Protein AF-A0A349TYV4-F1 (afdb_monomer_lite)

Secondary structure (DSSP, 8-state):
----------B-HHHHHHHHHTT-HHHHHHHHHHS-GGGB-HHHHHHHHHHHTTS--TTHHHHHHHHHHHT--HHHHHHHHHHTT-HHHHHHHHHHHHHTT-S-HHHHHHHHHT---SSPPTTHHHHHHHHHHTT--GGG-SS----TTTS--PPPPSS--GGGTTTT------SSPPPP-PPP---PPPHHHHHHHHHHHHHHHTHHHHHHHHHHHHHHHHHHHHHHHHHHHHHHHHHH-TT-HHHHHHHHHHHHHHHHHTTT-PPPHHHHHHHHT--HHHHHHHHHT-SSHHHHHHHHHHHHHHHHHHHHHHHHHHHHHHHHHHHHHHHHHHHHHHHHHHHHHHHHHHHHSTTEEE-HHHHHHHHHHHHHH-HHHHHHHHHH-GGGS-EEE-EEEEETTEEEEE---STTTTT--GGGG-SSHHHHHHHHHHHHHH-TTTHHHHHHHHHHHHHHHHHHHHHHHHHHHHHHHHHHHHHHHHHHHHHHHHHHHHHHHHHHHHHHTTS-----------------------

Radius of gyration: 38.4 Å; chains: 1; bounding box: 86×69×114 Å

Sequence (530 aa):
MRRESAHMSKIDADIAQDCFARNDLLELKVLIEMAAPQDIDHNAILSIMENHVGEISTWTPDILRLLTVQGADMERTLKLALKHDMVKDILSAIDWRLNKKTENPDRLLETLDQYKGWWYPKGTKELAGLLAEHGADFSGCKHIRAPKDSIAQGQGSPGFNPLACIQRGIYVFSSKRPEVAIPALALPAPAMEDSWQSGMRRARESKTDLKSAVTKGGLRAFAAIMAANTAKLEQMVRERQPEQTISLKELQNNAQFYRSEAASLPLDAATEQAAGFADPALLHEVMLALPTPEMRQTATRVLIKHTSLVESILAQEASAQTCQAENTKIKAAMKRLDCKVSINSLKRRLKDTPGTIIGEESLKTLETIAERAGAAAAIDTLNAQPQSFDVHFIKTVKIGERSLSFRPWNWLRGKFHADAWYPRLADYRKDLANWQEKDPEKSFALLKRLLSKSEELGKTLLPLEQKAKQAGEIAAFFTEAVAQTRKTQIKLHGILMHASVQRVGTGNGHTTGRCPASPHAPLSQGRLNP

Structure (mmCIF, N/CA/C/O backbone):
data_AF-A0A349TYV4-F1
#
_entry.id   AF-A0A349TYV4-F1
#
loop_
_atom_site.group_PDB
_atom_site.id
_atom_site.type_symbol
_atom_site.label_atom_id
_atom_site.label_alt_id
_atom_site.label_comp_id
_atom_site.label_asym_id
_atom_site.label_entity_id
_atom_site.label_seq_id
_atom_site.pdbx_PDB_ins_code
_atom_site.Cartn_x
_atom_site.Cartn_y
_atom_site.Cartn_z
_atom_site.occupancy
_atom_site.B_iso_or_equiv
_atom_site.auth_seq_id
_atom_site.auth_comp_id
_atom_site.auth_asym_id
_atom_site.auth_atom_id
_atom_site.pdbx_PDB_model_num
ATOM 1 N N . MET A 1 1 ? -40.919 30.385 -12.809 1.00 31.81 1 MET A N 1
ATOM 2 C CA . MET A 1 1 ? -41.720 29.147 -12.905 1.00 31.81 1 MET A CA 1
ATOM 3 C C . MET A 1 1 ? -40.839 28.061 -13.498 1.00 31.81 1 MET A C 1
ATOM 5 O O . MET A 1 1 ? -40.178 28.337 -14.480 1.00 31.81 1 MET A O 1
ATOM 9 N N . ARG A 1 2 ? -40.818 26.906 -12.821 1.00 27.61 2 ARG A N 1
ATOM 10 C CA . ARG A 1 2 ? -40.507 25.533 -13.267 1.00 27.61 2 ARG A CA 1
ATOM 11 C C . ARG A 1 2 ? -39.320 25.286 -14.213 1.00 27.61 2 ARG A C 1
ATOM 13 O O . ARG A 1 2 ? -39.361 25.586 -15.394 1.00 27.61 2 ARG A O 1
ATOM 20 N N . ARG A 1 3 ? -38.331 24.582 -13.642 1.00 39.97 3 ARG A N 1
ATOM 21 C CA . ARG A 1 3 ? -37.492 23.584 -14.315 1.00 39.97 3 ARG A CA 1
ATOM 22 C C . ARG A 1 3 ? -38.365 22.707 -15.215 1.00 39.97 3 ARG A C 1
ATOM 24 O O . ARG A 1 3 ? -39.227 22.004 -14.692 1.00 39.97 3 ARG A O 1
ATOM 31 N N . GLU A 1 4 ? -38.078 22.689 -16.505 1.00 29.50 4 GLU A N 1
ATOM 32 C CA . GLU A 1 4 ? -38.336 21.519 -17.333 1.00 29.50 4 GLU A CA 1
ATOM 33 C C . GLU A 1 4 ? -36.980 20.914 -17.669 1.00 29.50 4 GLU A C 1
ATOM 35 O O . GLU A 1 4 ? -36.212 21.426 -18.478 1.00 29.50 4 GLU A O 1
ATOM 40 N N . SER A 1 5 ? -36.664 19.839 -16.949 1.00 35.12 5 SER A N 1
ATOM 41 C CA . SER A 1 5 ? -35.693 18.849 -17.376 1.00 35.12 5 SER A CA 1
ATOM 42 C C . SER A 1 5 ? -36.259 18.170 -18.622 1.00 35.12 5 SER A C 1
ATOM 44 O O . SER A 1 5 ? -36.868 17.102 -18.541 1.00 35.12 5 SER A O 1
ATOM 46 N N . ALA A 1 6 ? -36.100 18.808 -19.776 1.00 35.97 6 ALA A N 1
ATOM 47 C CA . ALA A 1 6 ? -36.022 18.045 -21.002 1.00 35.97 6 ALA A CA 1
ATOM 48 C C . ALA A 1 6 ? -34.773 17.172 -20.855 1.00 35.97 6 ALA A C 1
ATOM 50 O O . ALA A 1 6 ? -33.680 17.686 -20.611 1.00 35.97 6 ALA A O 1
ATOM 51 N N . HIS A 1 7 ? -34.938 15.853 -20.932 1.00 41.91 7 HIS A N 1
ATOM 52 C CA . HIS A 1 7 ? -33.856 14.994 -21.390 1.00 41.91 7 HIS A CA 1
ATOM 53 C C . HIS A 1 7 ? -33.297 15.668 -22.644 1.00 41.91 7 HIS A C 1
ATOM 55 O O . HIS A 1 7 ? -33.986 15.684 -23.663 1.00 41.91 7 HIS A O 1
ATOM 61 N N . MET A 1 8 ? -32.123 16.302 -22.557 1.00 45.97 8 MET A N 1
ATOM 62 C CA . MET A 1 8 ? -31.448 16.750 -23.764 1.00 45.97 8 MET A CA 1
ATOM 63 C C . MET A 1 8 ? -31.202 15.486 -24.574 1.00 45.97 8 MET A C 1
ATOM 65 O O . MET A 1 8 ? -30.501 14.575 -24.131 1.00 45.97 8 MET A O 1
ATOM 69 N N . SER A 1 9 ? -31.902 15.398 -25.701 1.00 56.81 9 SER A N 1
ATOM 70 C CA . SER A 1 9 ? -31.665 14.399 -26.724 1.00 56.81 9 SER A CA 1
ATOM 71 C C . SER A 1 9 ? -30.175 14.400 -27.032 1.00 56.81 9 SER A C 1
ATOM 73 O O . SER A 1 9 ? -29.567 15.466 -27.138 1.00 56.81 9 SER A O 1
ATOM 75 N N . LYS A 1 10 ? -29.609 13.197 -27.118 1.00 72.12 10 LYS A N 1
ATOM 76 C CA . LYS A 1 10 ? -28.237 12.933 -27.545 1.00 72.12 10 LYS A CA 1
ATOM 77 C C . LYS A 1 10 ? -27.824 13.933 -28.635 1.00 72.12 10 LYS A C 1
ATOM 79 O O . LYS A 1 10 ? -28.557 14.081 -29.609 1.00 72.12 10 LYS A O 1
ATOM 84 N N . ILE A 1 11 ? -26.698 14.625 -28.462 1.00 78.25 11 ILE A N 1
ATOM 85 C CA . ILE A 1 11 ? -26.158 15.500 -29.508 1.00 78.25 11 ILE A CA 1
ATOM 86 C C . ILE A 1 11 ? -25.641 14.577 -30.608 1.00 78.25 11 ILE A C 1
ATOM 88 O O . ILE A 1 11 ? -24.580 13.962 -30.472 1.00 78.25 11 ILE A O 1
ATOM 92 N N . ASP A 1 12 ? -26.444 14.427 -31.653 1.00 77.25 12 ASP A N 1
ATOM 93 C CA . ASP A 1 12 ? -26.210 13.526 -32.770 1.00 77.25 12 ASP A CA 1
ATOM 94 C C . ASP A 1 12 ? -25.832 14.290 -34.048 1.00 77.25 12 ASP A C 1
ATOM 96 O O . ASP A 1 12 ? -25.612 15.507 -34.051 1.00 77.25 12 ASP A O 1
ATOM 100 N N . ALA A 1 13 ? -25.683 13.540 -35.141 1.00 77.06 13 ALA A N 1
ATOM 101 C CA . ALA A 1 13 ? -25.284 14.078 -36.432 1.00 77.06 13 ALA A CA 1
ATOM 102 C C . ALA A 1 13 ? -26.246 15.161 -36.943 1.00 77.06 13 ALA A C 1
ATOM 104 O O . ALA A 1 13 ? -25.785 16.113 -37.565 1.00 77.06 13 ALA A O 1
ATOM 105 N N . ASP A 1 14 ? -27.547 15.046 -36.666 1.00 80.38 14 ASP A N 1
ATOM 106 C CA . ASP A 1 14 ? -28.569 15.926 -37.236 1.00 80.38 14 ASP A CA 1
ATOM 107 C C . ASP A 1 14 ? -28.522 17.314 -36.588 1.00 80.38 14 ASP A C 1
ATOM 109 O O . ASP A 1 14 ? -28.530 18.326 -37.291 1.00 80.38 14 ASP A O 1
ATOM 113 N N . ILE A 1 15 ? -28.373 17.370 -35.258 1.00 81.31 15 ILE A N 1
ATOM 114 C CA . ILE A 1 15 ? -28.202 18.628 -34.510 1.00 81.31 15 ILE A CA 1
ATOM 115 C C . ILE A 1 15 ? -26.911 19.331 -34.937 1.00 81.31 15 ILE A C 1
ATOM 117 O O . ILE A 1 15 ? -26.907 20.528 -35.225 1.00 81.31 15 ILE A O 1
ATOM 121 N N . ALA A 1 16 ? -25.807 18.585 -35.018 1.00 79.06 16 ALA A N 1
ATOM 122 C CA . ALA A 1 16 ? -24.534 19.147 -35.442 1.00 79.06 16 ALA A CA 1
ATOM 123 C C . ALA A 1 16 ? -24.602 19.658 -36.890 1.00 79.06 16 ALA A C 1
ATOM 125 O O . ALA A 1 16 ? -24.159 20.772 -37.166 1.00 79.06 16 ALA A O 1
ATOM 126 N N . GLN A 1 17 ? -25.197 18.888 -37.803 1.00 81.50 17 GLN A N 1
ATOM 127 C CA . GLN A 1 17 ? -25.334 19.253 -39.211 1.00 81.50 17 GLN A CA 1
ATOM 128 C C . GLN A 1 17 ? -26.196 20.509 -39.392 1.00 81.50 17 GLN A C 1
ATOM 130 O O . GLN A 1 17 ? -25.856 21.350 -40.222 1.00 81.50 17 GLN A O 1
ATOM 135 N N . ASP A 1 18 ? -27.261 20.673 -38.605 1.00 82.56 18 ASP A N 1
ATOM 136 C CA . ASP A 1 18 ? -28.104 21.873 -38.612 1.00 82.56 18 ASP A CA 1
ATOM 137 C C . ASP A 1 18 ? -27.335 23.114 -38.121 1.00 82.56 18 ASP A C 1
ATOM 139 O O . ASP A 1 18 ? -27.353 24.150 -38.789 1.00 82.56 18 ASP A O 1
ATOM 143 N N . CYS A 1 19 ? -26.559 23.004 -37.035 1.00 81.44 19 CYS A N 1
ATOM 144 C CA . CYS A 1 19 ? -25.700 24.100 -36.567 1.00 81.44 19 CYS A CA 1
ATOM 145 C C . CYS A 1 19 ? -24.622 24.484 -37.598 1.00 81.44 19 CYS A C 1
ATOM 147 O O . CYS A 1 19 ? -24.389 25.672 -37.833 1.00 81.44 19 CYS A O 1
ATOM 149 N N . PHE A 1 20 ? -23.985 23.500 -38.249 1.00 78.12 20 PHE A N 1
ATOM 150 C CA . PHE A 1 20 ? -23.016 23.752 -39.324 1.00 78.12 20 PHE A CA 1
ATOM 151 C C . PHE A 1 20 ? -23.680 24.382 -40.558 1.00 78.12 20 PHE A C 1
ATOM 153 O O . PHE A 1 20 ? -23.127 25.323 -41.122 1.00 78.12 20 PHE A O 1
ATOM 160 N N . ALA A 1 21 ? -24.879 23.935 -40.945 1.00 79.62 21 ALA A N 1
ATOM 161 C CA . ALA A 1 21 ? -25.624 24.486 -42.079 1.00 79.62 21 ALA A CA 1
ATOM 162 C C . ALA A 1 21 ? -26.097 25.932 -41.845 1.00 79.62 21 ALA A C 1
ATOM 164 O O . ALA A 1 21 ? -26.175 26.717 -42.789 1.00 79.62 21 ALA A O 1
ATOM 165 N N . ARG A 1 22 ? -26.392 26.298 -40.590 1.00 79.50 22 ARG A N 1
ATOM 166 C CA . ARG A 1 22 ? -26.774 27.662 -40.182 1.00 79.50 22 ARG A CA 1
ATOM 167 C C . ARG A 1 22 ? -25.582 28.570 -39.871 1.00 79.50 22 ARG A C 1
ATOM 169 O O . ARG A 1 22 ? -25.784 29.757 -39.631 1.00 79.50 22 ARG A O 1
ATOM 176 N N . ASN A 1 23 ? -24.363 28.024 -39.867 1.00 73.56 23 ASN A N 1
ATOM 177 C CA . ASN A 1 23 ? -23.146 28.682 -39.382 1.00 73.56 23 ASN A CA 1
ATOM 178 C C . ASN A 1 23 ? -23.266 29.204 -37.929 1.00 73.56 23 ASN A C 1
ATOM 180 O O . ASN A 1 23 ? -22.590 30.158 -37.541 1.00 73.56 23 ASN A O 1
ATOM 184 N N . ASP A 1 24 ? -24.114 28.573 -37.107 1.00 81.06 24 ASP A N 1
ATOM 185 C CA . ASP A 1 24 ? -24.283 28.903 -35.686 1.00 81.06 24 ASP A CA 1
ATOM 186 C C . ASP A 1 24 ? -23.442 27.964 -34.813 1.00 81.06 24 ASP A C 1
ATOM 188 O O . ASP A 1 24 ? -23.913 27.077 -34.099 1.00 81.06 24 ASP A O 1
ATOM 192 N N . LEU A 1 25 ? -22.126 28.136 -34.913 1.00 81.50 25 LEU A N 1
ATOM 193 C CA . LEU A 1 25 ? -21.167 27.315 -34.172 1.00 81.50 25 LEU A CA 1
ATOM 194 C C . LEU A 1 25 ? -21.029 27.738 -32.702 1.00 81.50 25 LEU A C 1
ATOM 196 O O . LEU A 1 25 ? -20.433 27.011 -31.907 1.00 81.50 25 LEU A O 1
ATOM 200 N N . LEU A 1 26 ? -21.610 28.878 -32.316 1.00 82.62 26 LEU A N 1
ATOM 201 C CA . LEU A 1 26 ? -21.731 29.253 -30.910 1.00 82.62 26 LEU A CA 1
ATOM 202 C C . LEU A 1 26 ? -22.785 28.385 -30.214 1.00 82.62 26 LEU A C 1
ATOM 204 O O . LEU A 1 26 ? -22.520 27.891 -29.118 1.00 82.62 26 LEU A O 1
ATOM 208 N N . GLU A 1 27 ? -23.929 28.151 -30.862 1.00 84.00 27 GLU A N 1
ATOM 209 C CA . GLU A 1 27 ? -24.959 27.237 -30.361 1.00 84.00 27 GLU A CA 1
ATOM 210 C C . GLU A 1 27 ? -24.392 25.823 -30.162 1.00 84.00 27 GLU A C 1
ATOM 212 O O . GLU A 1 27 ? -24.485 25.270 -29.064 1.00 84.00 27 GLU A O 1
ATOM 217 N N . LEU A 1 28 ? -23.690 25.281 -31.165 1.00 82.69 28 LEU A N 1
ATOM 218 C CA . LEU A 1 28 ? -23.078 23.951 -31.066 1.00 82.69 28 LEU A CA 1
ATOM 219 C C . LEU A 1 28 ? -22.069 23.849 -29.911 1.00 82.69 28 LEU A C 1
ATOM 221 O O . LEU A 1 28 ? -22.055 22.855 -29.183 1.00 82.69 28 LEU A O 1
ATOM 225 N N . LYS A 1 29 ? -21.243 24.882 -29.706 1.00 85.19 29 LYS A N 1
ATOM 226 C CA . LYS A 1 29 ? -20.301 24.934 -28.581 1.00 85.19 29 LYS A CA 1
ATOM 227 C C . LYS A 1 29 ? -21.027 24.862 -27.235 1.00 85.19 29 LYS A C 1
ATOM 229 O O . LYS A 1 29 ? -20.642 24.058 -26.390 1.00 85.19 29 LYS A O 1
ATOM 234 N N . VAL A 1 30 ? -22.060 25.683 -27.035 1.00 84.31 30 VAL A N 1
ATOM 235 C CA . VAL A 1 30 ? -22.816 25.726 -25.771 1.00 84.31 30 VAL A CA 1
ATOM 236 C C . VAL A 1 30 ? -23.488 24.381 -25.495 1.00 84.31 30 VAL A C 1
ATOM 238 O O . VAL A 1 30 ? -23.447 23.895 -24.366 1.00 84.31 30 VAL A O 1
ATOM 241 N N . LEU A 1 31 ? -24.042 23.736 -26.525 1.00 84.12 31 LEU A N 1
ATOM 242 C CA . LEU A 1 31 ? -24.639 22.407 -26.395 1.00 84.12 31 LEU A CA 1
ATOM 243 C C . LEU A 1 31 ? -23.603 21.360 -25.946 1.00 84.12 31 LEU A C 1
ATOM 245 O O . LEU A 1 31 ? -23.866 20.606 -25.009 1.00 84.12 31 LEU A O 1
ATOM 249 N N . ILE A 1 32 ? -22.406 21.356 -26.543 1.00 84.44 32 ILE A N 1
ATOM 250 C CA . ILE A 1 32 ? -21.302 20.448 -26.174 1.00 84.44 32 ILE A CA 1
ATOM 251 C C . ILE A 1 32 ? -20.798 20.704 -24.742 1.00 84.44 32 ILE A C 1
ATOM 253 O O . ILE A 1 32 ? -20.434 19.759 -24.042 1.00 84.44 32 ILE A O 1
ATOM 257 N N . GLU A 1 33 ? -20.774 21.960 -24.285 1.00 84.25 33 GLU A N 1
ATOM 258 C CA . GLU A 1 33 ? -20.373 22.317 -22.914 1.00 84.25 33 GLU A CA 1
ATOM 259 C C . GLU A 1 33 ? -21.393 21.862 -21.859 1.00 84.25 33 GLU A C 1
ATOM 261 O O . GLU A 1 33 ? -21.015 21.543 -20.729 1.00 84.25 33 GLU A O 1
ATOM 266 N N . MET A 1 34 ? -22.680 21.833 -22.212 1.00 81.31 34 MET A N 1
ATOM 267 C CA . MET A 1 34 ? -23.769 21.474 -21.299 1.00 81.31 34 MET A CA 1
ATOM 268 C C . MET A 1 34 ? -24.077 19.972 -21.262 1.00 81.31 34 MET A C 1
ATOM 270 O O . MET A 1 34 ? -24.659 19.497 -20.283 1.00 81.31 34 MET A O 1
ATOM 274 N N . ALA A 1 35 ? -23.710 19.226 -22.305 1.00 81.44 35 ALA A N 1
ATOM 275 C CA . ALA A 1 35 ? -23.968 17.796 -22.400 1.00 81.44 35 ALA A CA 1
ATOM 276 C C . ALA A 1 35 ? -22.939 16.957 -21.627 1.00 81.44 35 ALA A C 1
ATOM 278 O O . ALA A 1 35 ? -21.755 17.290 -21.530 1.00 81.44 35 ALA A O 1
ATOM 279 N N . ALA A 1 36 ? -23.387 15.822 -21.083 1.00 77.94 36 ALA A N 1
ATOM 280 C CA . ALA A 1 36 ? -22.464 14.839 -20.537 1.00 77.94 36 ALA A CA 1
ATOM 281 C C . ALA A 1 36 ? -21.742 14.107 -21.689 1.00 77.94 36 ALA A C 1
ATOM 283 O O . ALA A 1 36 ? -22.368 13.852 -22.717 1.00 77.94 36 ALA A O 1
ATOM 284 N N . PRO A 1 37 ? -20.462 13.710 -21.541 1.00 78.69 37 PRO A N 1
ATOM 285 C CA . PRO A 1 37 ? -19.683 13.138 -22.645 1.00 78.69 37 PRO A CA 1
ATOM 286 C C . PRO A 1 37 ? -20.335 11.917 -23.315 1.00 78.69 37 PRO A C 1
ATOM 288 O O . PRO A 1 37 ? -20.255 11.753 -24.527 1.00 78.69 37 PRO A O 1
ATOM 291 N N . GLN A 1 38 ? -21.025 11.064 -22.553 1.00 78.88 38 GLN A N 1
ATOM 292 C CA . GLN A 1 38 ? -21.716 9.885 -23.093 1.00 78.88 38 GLN A CA 1
ATOM 293 C C . GLN A 1 38 ? -22.917 10.212 -23.999 1.00 78.88 38 GLN A C 1
ATOM 295 O O . GLN A 1 38 ? -23.356 9.350 -24.762 1.00 78.88 38 GLN A O 1
ATOM 300 N N . ASP A 1 39 ? -23.426 11.443 -23.934 1.00 81.69 39 ASP A N 1
ATOM 301 C CA . ASP A 1 39 ? -24.593 11.905 -24.684 1.00 81.69 39 ASP A CA 1
ATOM 302 C C . ASP A 1 39 ? -24.195 12.648 -25.975 1.00 81.69 39 ASP A C 1
ATOM 304 O O . ASP A 1 39 ? -25.056 13.201 -26.655 1.00 81.69 39 ASP A O 1
ATOM 308 N N . ILE A 1 40 ? -22.903 12.645 -26.336 1.00 82.25 40 ILE A N 1
ATOM 309 C CA . ILE A 1 40 ? -22.348 13.335 -27.508 1.00 82.25 40 ILE A CA 1
ATOM 310 C C . ILE A 1 40 ? -21.788 12.312 -28.501 1.00 82.25 40 ILE A C 1
ATOM 312 O O . ILE A 1 40 ? -20.890 11.526 -28.178 1.00 82.25 40 ILE A O 1
ATOM 316 N N . ASP A 1 41 ? -22.264 12.344 -29.747 1.00 84.88 41 ASP A N 1
ATOM 317 C CA . ASP A 1 41 ? -21.664 11.573 -30.837 1.00 84.88 41 ASP A CA 1
ATOM 318 C C . ASP A 1 41 ? -20.440 12.298 -31.423 1.00 84.88 41 ASP A C 1
ATOM 320 O O . ASP A 1 41 ? -20.474 12.931 -32.480 1.00 84.88 41 ASP A O 1
ATOM 324 N N . HIS A 1 42 ? -19.323 12.198 -30.703 1.00 83.88 42 HIS A N 1
ATOM 325 C CA . HIS A 1 42 ? -18.052 12.836 -31.052 1.00 83.88 42 HIS A CA 1
ATOM 326 C C . HIS A 1 42 ? -17.588 12.528 -32.486 1.00 83.88 42 HIS A C 1
ATOM 328 O O . HIS A 1 42 ? -17.020 13.389 -33.157 1.00 83.88 42 HIS A O 1
ATOM 334 N N . ASN A 1 43 ? -17.827 11.306 -32.974 1.00 80.50 43 ASN A N 1
ATOM 335 C CA . ASN A 1 43 ? -17.385 10.876 -34.300 1.00 80.50 43 ASN A CA 1
ATOM 336 C C . ASN A 1 43 ? -18.266 11.439 -35.415 1.00 80.50 43 ASN A C 1
ATOM 338 O O . ASN A 1 43 ? -17.743 11.756 -36.488 1.00 80.50 43 ASN A O 1
ATOM 342 N N . ALA A 1 44 ? -19.572 11.578 -35.176 1.00 82.25 44 ALA A N 1
ATOM 343 C CA . ALA A 1 44 ? -20.469 12.258 -36.101 1.00 82.25 44 ALA A CA 1
ATOM 344 C C . ALA A 1 44 ? -20.072 13.732 -36.258 1.00 82.25 44 ALA A C 1
ATOM 346 O O . ALA A 1 44 ? -19.870 14.193 -37.381 1.00 82.25 44 ALA A O 1
ATOM 347 N N . ILE A 1 45 ? -19.843 14.434 -35.142 1.00 84.12 45 ILE A N 1
ATOM 348 C CA . ILE A 1 45 ? -19.453 15.852 -35.148 1.00 84.12 45 ILE A CA 1
ATOM 349 C C . ILE A 1 45 ? -18.110 16.051 -35.866 1.00 84.12 45 ILE A C 1
ATOM 351 O O . ILE A 1 45 ? -18.011 16.912 -36.738 1.00 84.12 45 ILE A O 1
ATOM 355 N N . LEU A 1 46 ? -17.098 15.216 -35.587 1.00 84.81 46 LEU A N 1
ATOM 356 C CA . LEU A 1 46 ? -15.815 15.260 -36.306 1.00 84.81 46 LEU A CA 1
ATOM 357 C C . LEU A 1 46 ? -15.978 15.041 -37.820 1.00 84.81 46 LEU A C 1
ATOM 359 O O . LEU A 1 46 ? -15.331 15.726 -38.606 1.00 84.81 46 LEU A O 1
ATOM 363 N N . SER A 1 47 ? -16.856 14.122 -38.237 1.00 83.94 47 SER A N 1
ATOM 364 C CA . SER A 1 47 ? -17.111 13.848 -39.663 1.00 83.94 47 SER A CA 1
ATOM 365 C C . SER A 1 47 ? -17.787 15.030 -40.362 1.00 83.94 47 SER A C 1
ATOM 367 O O . SER A 1 47 ? -17.492 15.331 -41.517 1.00 83.94 47 SER A O 1
ATOM 369 N N . ILE A 1 48 ? -18.687 15.725 -39.665 1.00 82.88 48 ILE A N 1
ATOM 370 C CA . ILE A 1 48 ? -19.341 16.932 -40.180 1.00 82.88 48 ILE A CA 1
ATOM 371 C C . ILE A 1 48 ? -18.323 18.066 -40.294 1.00 82.88 48 ILE A C 1
ATOM 373 O O . ILE A 1 48 ? -18.251 18.710 -41.343 1.00 82.88 48 ILE A O 1
ATOM 377 N N . MET A 1 49 ? -17.487 18.248 -39.265 1.00 80.50 49 MET A N 1
ATOM 378 C CA . MET A 1 49 ? -16.383 19.205 -39.285 1.00 80.50 49 MET A CA 1
ATOM 379 C C . MET A 1 49 ? -15.484 18.962 -40.497 1.00 80.50 49 MET A C 1
ATOM 381 O O . MET A 1 49 ? -15.331 19.871 -41.302 1.00 80.50 49 MET A O 1
ATOM 385 N N . GLU A 1 50 ? -14.979 17.739 -40.704 1.00 80.56 50 GLU A N 1
ATOM 386 C CA . GLU A 1 50 ? -14.111 17.360 -41.838 1.00 80.56 50 GLU A CA 1
ATOM 387 C C . GLU A 1 50 ? -14.630 17.833 -43.215 1.00 80.56 50 GLU A C 1
ATOM 389 O O . GLU A 1 50 ? -13.817 18.154 -44.092 1.00 80.56 50 GLU A O 1
ATOM 394 N N . ASN A 1 51 ? -15.957 17.918 -43.379 1.00 76.31 51 ASN A N 1
ATOM 395 C CA . ASN A 1 51 ? -16.641 18.337 -44.605 1.00 76.31 51 ASN A CA 1
ATOM 396 C C . ASN A 1 51 ? -16.951 19.847 -44.688 1.00 76.31 51 ASN A C 1
ATOM 398 O O . ASN A 1 51 ? -17.156 20.345 -45.792 1.00 76.31 51 ASN A O 1
ATOM 402 N N . HIS A 1 52 ? -16.963 20.581 -43.566 1.00 70.19 52 HIS A N 1
ATOM 403 C CA . HIS A 1 52 ? -17.382 21.994 -43.503 1.00 70.19 52 HIS A CA 1
ATOM 404 C C . HIS A 1 52 ? -16.257 22.990 -43.152 1.00 70.19 52 HIS A C 1
ATOM 406 O O . HIS A 1 52 ? -16.467 24.193 -43.276 1.00 70.19 52 HIS A O 1
ATOM 412 N N . VAL A 1 53 ? -15.035 22.555 -42.797 1.00 60.19 53 VAL A N 1
ATOM 413 C CA . VAL A 1 53 ? -13.920 23.473 -42.425 1.00 60.19 53 VAL A CA 1
ATOM 414 C C . VAL A 1 53 ? -13.320 24.267 -43.618 1.00 60.19 53 VAL A C 1
ATOM 416 O O . VAL A 1 53 ? -12.193 24.759 -43.561 1.00 60.19 53 VAL A O 1
ATOM 419 N N . GLY A 1 54 ? -14.045 24.411 -44.731 1.00 53.25 54 GLY A N 1
ATOM 420 C CA . GLY A 1 54 ? -13.721 25.392 -45.777 1.00 53.25 54 GLY A CA 1
ATOM 421 C C . GLY A 1 54 ? -13.975 26.838 -45.328 1.00 53.25 54 GLY A C 1
ATOM 422 O O . GLY A 1 54 ? -13.300 27.752 -45.794 1.00 53.25 54 GLY A O 1
ATOM 423 N N . GLU A 1 55 ? -14.882 27.030 -44.366 1.00 55.06 55 GLU A N 1
ATOM 424 C CA . GLU A 1 55 ? -15.195 28.311 -43.730 1.00 55.06 55 GLU A CA 1
ATOM 425 C C . GLU A 1 55 ? -14.734 28.257 -42.267 1.00 55.06 55 GLU A C 1
ATOM 427 O O . GLU A 1 55 ? -15.427 27.751 -41.387 1.00 55.06 55 GLU A O 1
ATOM 432 N N . ILE A 1 56 ? -13.508 28.713 -41.993 1.00 56.06 56 ILE A N 1
ATOM 433 C CA . ILE A 1 56 ? -12.955 28.709 -40.632 1.00 56.06 56 ILE A CA 1
ATOM 434 C C . ILE A 1 56 ? -13.726 29.736 -39.791 1.00 56.06 56 ILE A C 1
ATOM 436 O O . ILE A 1 56 ? -13.419 30.928 -39.812 1.00 56.06 56 ILE A O 1
ATOM 440 N N . SER A 1 57 ? -14.729 29.277 -39.043 1.00 64.44 57 SER A N 1
ATOM 441 C CA . SER A 1 57 ? -15.391 30.101 -38.032 1.00 64.44 57 SER A CA 1
ATOM 442 C C . SER A 1 57 ? -14.487 30.290 -36.812 1.00 64.44 57 SER A C 1
ATOM 444 O O . SER A 1 57 ? -13.665 29.428 -36.482 1.00 64.44 57 SER A O 1
ATOM 446 N N . THR A 1 58 ? -14.702 31.378 -36.072 1.00 70.12 58 THR A N 1
ATOM 447 C CA . THR A 1 58 ? -13.991 31.687 -34.820 1.00 70.12 58 THR A CA 1
ATOM 448 C C . THR A 1 58 ? -14.150 30.623 -33.728 1.00 70.12 58 THR A C 1
ATOM 450 O O . THR A 1 58 ? -13.343 30.586 -32.805 1.00 70.12 58 THR A O 1
ATOM 453 N N . TRP A 1 59 ? -15.168 29.762 -33.815 1.00 77.19 59 TRP A N 1
ATOM 454 C CA . TRP A 1 59 ? -15.516 28.780 -32.779 1.00 77.19 59 TRP A CA 1
ATOM 455 C C . TRP A 1 59 ? -15.028 27.358 -33.077 1.00 77.19 59 TRP A C 1
ATOM 457 O O . TRP A 1 59 ? -14.995 26.519 -32.178 1.00 77.19 59 TRP A O 1
ATOM 467 N N . THR A 1 60 ? -14.594 27.089 -34.311 1.00 80.25 60 THR A N 1
ATOM 468 C CA . THR A 1 60 ? -14.102 25.767 -34.740 1.00 80.25 60 THR A CA 1
ATOM 469 C C . THR A 1 60 ? -12.950 25.234 -33.865 1.00 80.25 60 THR A C 1
ATOM 471 O O . THR A 1 60 ? -13.018 24.069 -33.463 1.00 80.25 60 THR A O 1
ATOM 474 N N . PRO A 1 61 ? -11.935 26.044 -33.482 1.00 83.00 61 PRO A N 1
ATOM 475 C CA . PRO A 1 61 ? -10.860 25.576 -32.600 1.00 83.00 61 PRO A CA 1
ATOM 476 C C . PRO A 1 61 ? -11.343 25.222 -31.184 1.00 83.00 61 PRO A C 1
ATOM 478 O O . PRO A 1 61 ? -10.884 24.244 -30.594 1.00 83.00 61 PRO A O 1
ATOM 481 N N . ASP A 1 62 ? -12.298 25.986 -30.644 1.00 82.94 62 ASP A N 1
ATOM 482 C CA . ASP A 1 62 ? -12.874 25.754 -29.314 1.00 82.94 62 ASP A CA 1
ATOM 483 C C . ASP A 1 62 ? -13.686 24.450 -29.273 1.00 82.94 62 ASP A C 1
ATOM 485 O O . ASP A 1 62 ? -13.531 23.662 -28.338 1.00 82.94 62 ASP A O 1
ATOM 489 N N . ILE A 1 63 ? -14.504 24.197 -30.301 1.00 85.62 63 ILE A N 1
ATOM 490 C CA . ILE A 1 63 ? -15.266 22.948 -30.446 1.00 85.62 63 ILE A CA 1
ATOM 491 C C . ILE A 1 63 ? -14.306 21.759 -30.550 1.00 85.62 63 ILE A C 1
ATOM 493 O O . ILE A 1 63 ? -14.466 20.773 -29.831 1.00 85.62 63 ILE A O 1
ATOM 497 N N . LEU A 1 64 ? -13.260 21.866 -31.379 1.00 87.50 64 LEU A N 1
ATOM 498 C CA . LEU A 1 64 ? -12.274 20.797 -31.534 1.00 87.50 64 LEU A CA 1
ATOM 499 C C . LEU A 1 64 ? -11.546 20.498 -30.214 1.00 87.50 64 LEU A C 1
ATOM 501 O O . LEU A 1 64 ? -11.366 19.331 -29.856 1.00 87.50 64 LEU A O 1
ATOM 505 N N . ARG A 1 65 ? -11.184 21.534 -29.444 1.00 88.00 65 ARG A N 1
ATOM 506 C CA . ARG A 1 65 ? -10.586 21.382 -28.109 1.00 88.00 65 ARG A CA 1
ATOM 507 C C . ARG A 1 65 ? -11.528 20.662 -27.141 1.00 88.00 65 ARG A C 1
ATOM 509 O O . ARG A 1 65 ? -11.077 19.757 -26.441 1.00 88.00 65 ARG A O 1
ATOM 516 N N . LEU A 1 66 ? -12.809 21.038 -27.096 1.00 86.25 66 LEU A N 1
ATOM 517 C CA . LEU A 1 66 ? -13.809 20.414 -26.217 1.00 86.25 66 LEU A CA 1
ATOM 518 C C . LEU A 1 66 ? -13.989 18.927 -26.534 1.00 86.25 66 LEU A C 1
ATOM 520 O O . LEU A 1 66 ? -13.864 18.096 -25.635 1.00 86.25 66 LEU A O 1
ATOM 524 N N . LEU A 1 67 ? -14.162 18.590 -27.814 1.00 86.94 67 LEU A N 1
ATOM 525 C CA . LEU A 1 67 ? -14.263 17.202 -28.271 1.00 86.94 67 LEU A CA 1
ATOM 526 C C . LEU A 1 67 ? -13.009 16.396 -27.900 1.00 86.94 67 LEU A C 1
ATOM 528 O O . LEU A 1 67 ? -13.108 15.260 -27.434 1.00 86.94 67 LEU A O 1
ATOM 532 N N . THR A 1 68 ? -11.824 17.000 -28.034 1.00 88.12 68 THR A N 1
ATOM 533 C CA . THR A 1 68 ? -10.550 16.361 -27.667 1.00 88.12 68 THR A CA 1
ATOM 534 C C . THR A 1 68 ? -10.522 15.969 -26.189 1.00 88.12 68 THR A C 1
ATOM 536 O O . THR A 1 68 ? -10.136 14.843 -25.866 1.00 88.12 68 THR A O 1
ATOM 539 N N . VAL A 1 69 ? -10.946 16.873 -25.294 1.00 85.75 69 VAL A N 1
ATOM 540 C CA . VAL A 1 69 ? -11.003 16.634 -23.839 1.00 85.75 69 VAL A CA 1
ATOM 541 C C . VAL A 1 69 ? -12.050 15.577 -23.486 1.00 85.75 69 VAL A C 1
ATOM 543 O O . VAL A 1 69 ? -11.797 14.735 -22.626 1.00 85.75 69 VAL A O 1
ATOM 546 N N . GLN A 1 70 ? -13.206 15.603 -24.151 1.00 83.56 70 GLN A N 1
ATOM 547 C CA . GLN A 1 70 ? -14.343 14.723 -23.863 1.00 83.56 70 GLN A CA 1
ATOM 548 C C . GLN A 1 70 ? -14.183 13.291 -24.409 1.00 83.56 70 GLN A C 1
ATOM 550 O O . GLN A 1 70 ? -14.992 12.422 -24.091 1.00 83.56 70 GLN A O 1
ATOM 555 N N . GLY A 1 71 ? -13.097 13.009 -25.138 1.00 81.38 71 GLY A N 1
ATOM 556 C CA . GLY A 1 71 ? -12.721 11.649 -25.534 1.00 81.38 71 GLY A CA 1
ATOM 557 C C . GLY A 1 71 ? -12.937 11.326 -27.009 1.00 81.38 71 GLY A C 1
ATOM 558 O O . GLY A 1 71 ? -12.983 10.150 -27.364 1.00 81.38 71 GLY A O 1
ATOM 559 N N . ALA A 1 72 ? -13.032 12.339 -27.875 1.00 84.81 72 ALA A N 1
ATOM 560 C CA . ALA A 1 72 ? -13.044 12.134 -29.320 1.00 84.81 72 ALA A CA 1
ATOM 561 C C . ALA A 1 72 ? -11.791 11.385 -29.816 1.00 84.81 72 ALA A C 1
ATOM 563 O O . ALA A 1 72 ? -10.738 11.393 -29.167 1.00 84.81 72 ALA A O 1
ATOM 564 N N . ASP A 1 73 ? -11.895 10.742 -30.980 1.00 87.94 73 ASP A N 1
ATOM 565 C CA . ASP A 1 73 ? -10.780 10.005 -31.573 1.00 87.94 73 ASP A CA 1
ATOM 566 C C . ASP A 1 73 ? -9.584 10.934 -31.840 1.00 87.94 73 ASP A C 1
ATOM 568 O O . ASP A 1 73 ? -9.686 11.913 -32.589 1.00 87.94 73 ASP A O 1
ATOM 572 N N . MET A 1 74 ? -8.453 10.658 -31.185 1.00 89.31 74 MET A N 1
ATOM 573 C CA . MET A 1 74 ? -7.320 11.583 -31.176 1.00 89.31 74 MET A CA 1
ATOM 574 C C . MET A 1 74 ? -6.591 11.614 -32.521 1.00 89.31 74 MET A C 1
ATOM 576 O O . MET A 1 74 ? -6.108 12.668 -32.930 1.00 89.31 74 MET A O 1
ATOM 580 N N . GLU A 1 75 ? -6.544 10.491 -33.240 1.00 89.06 75 GLU A N 1
ATOM 581 C CA . GLU A 1 75 ? -5.930 10.425 -34.565 1.00 89.06 75 GLU A CA 1
ATOM 582 C C . GLU A 1 75 ? -6.696 11.306 -35.561 1.00 89.06 75 GLU A C 1
ATOM 584 O O . GLU A 1 75 ? -6.094 12.137 -36.248 1.00 89.06 75 GLU A O 1
ATOM 589 N N . ARG A 1 76 ? -8.029 11.185 -35.605 1.00 87.69 76 ARG A N 1
ATOM 590 C CA . ARG A 1 76 ? -8.890 12.029 -36.448 1.00 87.69 76 ARG A CA 1
ATOM 591 C C . ARG A 1 76 ? -8.829 13.493 -36.045 1.00 87.69 76 ARG A C 1
ATOM 593 O O . ARG A 1 76 ? -8.661 14.354 -36.907 1.00 87.69 76 ARG A O 1
ATOM 600 N N . THR A 1 77 ? -8.894 13.774 -34.746 1.00 89.56 77 THR A N 1
ATOM 601 C CA . THR A 1 77 ? -8.786 15.140 -34.214 1.00 89.56 77 THR A CA 1
ATOM 602 C C . THR A 1 77 ? -7.462 15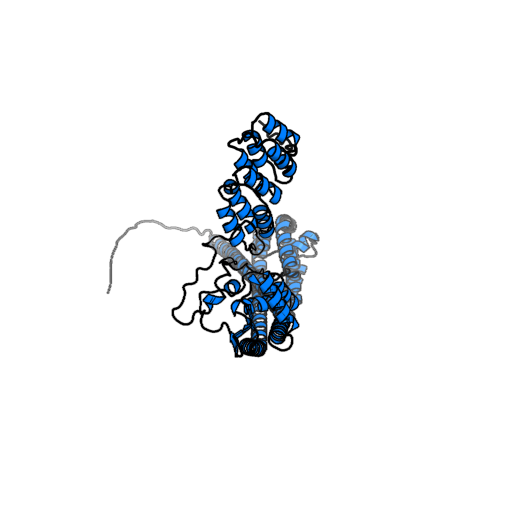.785 -34.632 1.00 89.56 77 THR A C 1
ATOM 604 O O . THR A 1 77 ? -7.450 16.906 -35.142 1.00 89.56 77 THR A O 1
ATOM 607 N N . LEU A 1 78 ? -6.343 15.067 -34.489 1.00 89.69 78 LEU A N 1
ATOM 608 C CA . LEU A 1 78 ? -5.024 15.560 -34.874 1.00 89.69 78 LEU A CA 1
ATOM 609 C C . LEU A 1 78 ? -4.905 15.746 -36.394 1.00 89.69 78 LEU A C 1
ATOM 611 O O . LEU A 1 78 ? -4.390 16.770 -36.834 1.00 89.69 78 LEU A O 1
ATOM 615 N N . LYS A 1 79 ? -5.425 14.818 -37.209 1.00 88.25 79 LYS A N 1
ATOM 616 C CA . LYS A 1 79 ? -5.475 14.969 -38.678 1.00 88.25 79 LYS A CA 1
ATOM 617 C C . LYS A 1 79 ? -6.250 16.216 -39.097 1.00 88.25 79 LYS A C 1
ATOM 619 O O . LYS A 1 79 ? -5.787 16.957 -39.965 1.00 88.25 79 LYS A O 1
ATOM 624 N N . LEU A 1 80 ? -7.396 16.469 -38.466 1.00 86.50 80 LEU A N 1
ATOM 625 C CA . LEU A 1 80 ? -8.207 17.654 -38.725 1.00 86.50 80 LEU A CA 1
ATOM 626 C C . LEU A 1 80 ? -7.464 18.934 -38.313 1.00 86.50 80 LEU A C 1
ATOM 628 O O . LEU A 1 80 ? -7.369 19.872 -39.105 1.00 86.50 80 LEU A O 1
ATOM 632 N N . ALA A 1 81 ? -6.857 18.948 -37.125 1.00 88.31 81 ALA A N 1
ATOM 633 C CA . ALA A 1 81 ? -6.070 20.083 -36.649 1.00 88.31 81 ALA A CA 1
ATOM 634 C C . ALA A 1 81 ? -4.853 20.375 -37.541 1.00 88.31 81 ALA A C 1
ATOM 636 O O . ALA A 1 81 ? -4.537 21.539 -37.794 1.00 88.31 81 ALA A O 1
ATOM 637 N N . LEU A 1 82 ? -4.196 19.332 -38.060 1.00 86.81 82 LEU A N 1
ATOM 638 C CA . LEU A 1 82 ? -3.080 19.457 -38.997 1.00 86.81 82 LEU A CA 1
ATOM 639 C C . LEU A 1 82 ? -3.522 20.027 -40.349 1.00 86.81 82 LEU A C 1
ATOM 641 O O . LEU A 1 82 ? -2.827 20.863 -40.926 1.00 86.81 82 LEU A O 1
ATOM 645 N N . LYS A 1 83 ? -4.692 19.613 -40.843 1.00 84.75 83 LYS A N 1
ATOM 646 C CA . LYS A 1 83 ? -5.256 20.094 -42.111 1.00 84.75 83 LYS A CA 1
ATOM 647 C C . LYS A 1 83 ? -5.628 21.584 -42.065 1.00 84.75 83 LYS A C 1
ATOM 649 O O . LYS A 1 83 ? -5.510 22.253 -43.089 1.00 84.75 83 LYS A O 1
ATOM 654 N N . HIS A 1 84 ? -6.032 22.100 -40.899 1.00 81.81 84 HIS A N 1
ATOM 655 C CA . HIS A 1 84 ? -6.609 23.446 -40.744 1.00 81.81 84 HIS A CA 1
ATOM 656 C C . HIS A 1 84 ? -5.798 24.426 -39.879 1.00 81.81 84 HIS A C 1
ATOM 658 O O . HIS A 1 84 ? -6.321 25.462 -39.486 1.00 81.81 84 HIS A O 1
ATOM 664 N N . ASP A 1 85 ? -4.526 24.136 -39.604 1.00 83.00 85 ASP A N 1
ATOM 665 C CA . ASP A 1 85 ? -3.637 24.998 -38.804 1.00 83.00 85 ASP A CA 1
ATOM 666 C C . ASP A 1 85 ? -4.092 25.241 -37.344 1.00 83.00 85 ASP A C 1
ATOM 668 O O . ASP A 1 85 ? -3.818 26.286 -36.762 1.00 83.00 85 ASP A O 1
ATOM 672 N N . MET A 1 86 ? -4.768 24.261 -36.729 1.00 87.12 86 MET A N 1
ATOM 673 C CA . MET A 1 86 ? -5.349 24.361 -35.372 1.00 87.12 86 MET A CA 1
ATOM 674 C C . MET A 1 86 ? -4.591 23.542 -34.317 1.00 87.12 86 MET A C 1
ATOM 676 O O . MET A 1 86 ? -5.072 23.345 -33.201 1.00 87.12 86 MET A O 1
ATOM 680 N N . VAL A 1 87 ? -3.401 23.024 -34.647 1.00 88.12 87 VAL A N 1
ATOM 681 C CA . VAL A 1 87 ? -2.621 22.165 -33.733 1.00 88.12 87 VAL A CA 1
ATOM 682 C C . VAL A 1 87 ? -2.372 22.877 -32.406 1.00 88.12 87 VAL A C 1
ATOM 684 O O . VAL A 1 87 ? -2.541 22.275 -31.348 1.00 88.12 87 VAL A O 1
ATOM 687 N N . LYS A 1 88 ? -2.032 24.171 -32.454 1.00 87.56 88 LYS A N 1
ATOM 688 C CA . LYS A 1 88 ? -1.777 24.990 -31.264 1.00 87.56 88 LYS A CA 1
ATOM 689 C C . LYS A 1 88 ? -2.981 25.074 -30.318 1.00 87.56 88 LYS A C 1
ATOM 691 O O . LYS A 1 88 ? -2.784 25.079 -29.104 1.00 87.56 88 LYS A O 1
ATOM 696 N N . ASP A 1 89 ? -4.196 25.112 -30.855 1.00 86.31 89 ASP A N 1
ATOM 697 C CA . ASP A 1 89 ? -5.428 25.319 -30.084 1.00 86.31 89 ASP A CA 1
ATOM 698 C C . ASP A 1 89 ? -5.845 24.078 -29.283 1.00 86.31 89 ASP A C 1
ATOM 700 O O . ASP A 1 89 ? -6.527 24.188 -28.260 1.00 86.31 89 ASP A O 1
ATOM 704 N N . ILE A 1 90 ? -5.380 22.900 -29.708 1.00 89.38 90 ILE A N 1
ATOM 705 C CA . ILE A 1 90 ? -5.668 21.619 -29.052 1.00 89.38 90 ILE A CA 1
ATOM 706 C C . ILE A 1 90 ? -4.502 21.074 -28.212 1.00 89.38 90 ILE A C 1
ATOM 708 O O . ILE A 1 90 ? -4.673 20.056 -27.542 1.00 89.38 90 ILE A O 1
ATOM 712 N N . LEU A 1 91 ? -3.339 21.743 -28.181 1.00 89.38 91 LEU A N 1
ATOM 713 C CA . LEU A 1 91 ? -2.150 21.276 -27.442 1.00 89.38 91 LEU A CA 1
ATOM 714 C C . LEU A 1 91 ? -2.441 20.972 -25.968 1.00 89.38 91 LEU A C 1
ATOM 716 O O . LEU A 1 91 ? -2.018 19.937 -25.459 1.00 89.38 91 LEU A O 1
ATOM 720 N N . SER A 1 92 ? -3.180 21.850 -25.286 1.00 88.25 92 SER A N 1
ATOM 721 C CA . SER A 1 92 ? -3.515 21.675 -23.866 1.00 88.25 92 SER A CA 1
ATOM 722 C C . SER A 1 92 ? -4.445 20.483 -23.620 1.00 88.25 92 SER A C 1
ATOM 724 O O . SER A 1 92 ? -4.330 19.814 -22.594 1.00 88.25 92 SER A O 1
ATOM 726 N N . ALA A 1 93 ? -5.336 20.175 -24.565 1.00 88.00 93 ALA A N 1
ATOM 727 C CA . ALA A 1 93 ? -6.208 19.006 -24.491 1.00 88.00 93 ALA A CA 1
ATOM 728 C C . ALA A 1 93 ? -5.434 17.701 -24.743 1.00 88.00 93 ALA A C 1
ATOM 730 O O . ALA A 1 93 ? -5.666 16.705 -24.052 1.00 88.00 93 ALA A O 1
ATOM 731 N N . ILE A 1 94 ? -4.477 17.720 -25.680 1.00 88.62 94 ILE A N 1
ATOM 732 C CA . ILE A 1 94 ? -3.556 16.601 -25.926 1.00 88.62 94 ILE A CA 1
ATOM 733 C C . ILE A 1 94 ? -2.712 16.330 -24.674 1.00 88.62 94 ILE A C 1
ATOM 735 O O . ILE A 1 94 ? -2.676 15.196 -24.199 1.00 88.62 94 ILE A O 1
ATOM 739 N N . ASP A 1 95 ? -2.096 17.365 -24.095 1.00 87.88 95 ASP A N 1
ATOM 740 C CA . ASP A 1 95 ? -1.291 17.243 -22.873 1.00 87.88 95 ASP A CA 1
ATOM 741 C C . ASP A 1 95 ? -2.110 16.669 -21.707 1.00 87.88 95 ASP A C 1
ATOM 743 O O . ASP A 1 95 ? -1.680 15.743 -21.017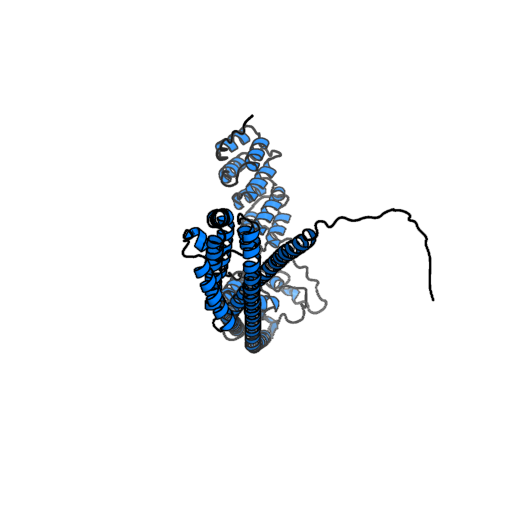 1.00 87.88 95 ASP A O 1
ATOM 747 N N . TRP A 1 96 ? -3.345 17.143 -21.518 1.00 84.75 96 TRP A N 1
ATOM 748 C CA . TRP A 1 96 ? -4.238 16.610 -20.489 1.00 84.75 96 TRP A CA 1
ATOM 749 C C . TRP A 1 96 ? -4.501 15.102 -20.661 1.00 84.75 96 TRP A C 1
ATOM 751 O O . TRP A 1 96 ? -4.436 14.349 -19.683 1.00 84.75 96 TRP A O 1
ATOM 761 N N . ARG A 1 97 ? -4.736 14.630 -21.894 1.00 85.69 97 A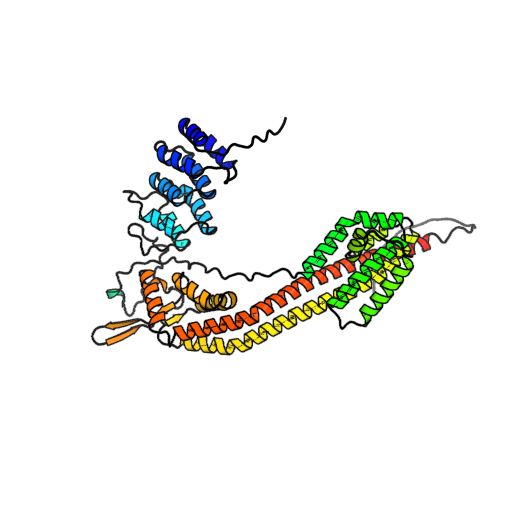RG A N 1
ATOM 762 C CA . ARG A 1 97 ? -4.982 13.201 -22.175 1.00 85.69 97 ARG A CA 1
ATOM 763 C C . ARG A 1 97 ? -3.742 12.328 -22.022 1.00 85.69 97 ARG A C 1
ATOM 765 O O . ARG A 1 97 ? -3.869 11.204 -21.517 1.00 85.69 97 ARG A O 1
ATOM 772 N N . LEU A 1 98 ? -2.572 12.843 -22.395 1.00 81.56 98 LEU A N 1
ATOM 773 C CA . LEU A 1 98 ? -1.283 12.181 -22.187 1.00 81.56 98 LEU A CA 1
ATOM 774 C C . LEU A 1 98 ? -0.968 12.049 -20.689 1.00 81.56 98 LEU A C 1
ATOM 776 O O . LEU A 1 98 ? -0.675 10.949 -20.220 1.00 81.56 98 LEU A O 1
ATOM 780 N N . ASN A 1 99 ? -1.178 13.109 -19.902 1.00 81.12 99 ASN A N 1
ATOM 781 C CA . ASN A 1 99 ? -1.036 13.076 -18.439 1.00 81.12 99 ASN A CA 1
ATOM 782 C C . ASN A 1 99 ? -1.979 12.061 -17.770 1.00 81.12 99 ASN A C 1
ATOM 784 O O . ASN A 1 99 ? -1.610 11.394 -16.802 1.00 81.12 99 ASN A O 1
ATOM 788 N N . LYS A 1 100 ? -3.203 11.907 -18.291 1.00 81.69 100 LYS A N 1
ATOM 789 C CA . LYS A 1 100 ? -4.161 10.885 -17.834 1.00 81.69 100 LYS A CA 1
ATOM 790 C C . LYS A 1 100 ? -3.854 9.474 -18.346 1.00 81.69 100 LYS A C 1
ATOM 792 O O . LYS A 1 100 ? -4.560 8.546 -17.960 1.00 81.69 100 LYS A O 1
ATOM 797 N N . LYS A 1 101 ? -2.820 9.298 -19.179 1.00 79.94 101 LYS A N 1
ATOM 798 C CA . LYS A 1 101 ? -2.450 8.031 -19.837 1.00 79.94 101 LYS A CA 1
ATOM 799 C C . LYS A 1 101 ? -3.601 7.413 -20.642 1.00 79.94 101 LYS A C 1
ATOM 801 O O . LYS A 1 101 ? -3.694 6.198 -20.777 1.00 79.94 101 LYS A O 1
ATOM 806 N N . THR A 1 102 ? -4.486 8.265 -21.159 1.00 81.12 102 THR A N 1
ATOM 807 C CA . THR A 1 102 ? -5.631 7.865 -22.001 1.00 81.12 102 THR A CA 1
ATOM 808 C C . THR A 1 102 ? -5.286 7.843 -23.487 1.00 81.12 102 THR A C 1
ATOM 810 O O . THR A 1 102 ? -6.118 7.455 -24.299 1.00 81.12 102 THR A O 1
ATOM 813 N N . GLU A 1 103 ? -4.072 8.263 -23.845 1.00 84.19 103 GLU A N 1
ATOM 814 C CA . GLU A 1 103 ? -3.590 8.331 -25.218 1.00 84.19 103 GLU A CA 1
ATOM 815 C C . GLU A 1 103 ? -2.126 7.888 -25.302 1.00 84.19 103 GLU A C 1
ATOM 817 O O . GLU A 1 103 ? -1.378 8.044 -24.333 1.00 84.19 103 GLU A O 1
ATOM 822 N N . ASN A 1 104 ? -1.723 7.333 -26.449 1.00 81.94 104 ASN A N 1
ATOM 823 C CA . ASN A 1 104 ? -0.349 6.897 -26.680 1.00 81.94 104 ASN A CA 1
ATOM 824 C C . ASN A 1 104 ? 0.431 7.964 -27.479 1.00 81.94 104 ASN A C 1
ATOM 826 O O . ASN A 1 104 ? 0.097 8.207 -28.642 1.00 81.94 104 ASN A O 1
ATOM 830 N N . PRO A 1 105 ? 1.497 8.557 -26.910 1.00 78.88 105 PRO A N 1
ATOM 831 C CA . PRO A 1 105 ? 2.276 9.587 -27.590 1.00 78.88 105 PRO A CA 1
ATOM 832 C C . PRO A 1 105 ? 2.974 9.085 -28.872 1.00 78.88 105 PRO A C 1
ATOM 834 O O . PRO A 1 105 ? 3.139 9.874 -29.802 1.00 78.88 105 PRO A O 1
ATOM 837 N N . ASP A 1 106 ? 3.291 7.788 -28.991 1.00 74.50 106 ASP A N 1
ATOM 838 C CA . ASP A 1 106 ? 3.870 7.197 -30.211 1.00 74.50 106 ASP A CA 1
ATOM 839 C C . ASP A 1 106 ? 2.880 7.209 -31.387 1.00 74.50 106 ASP A C 1
ATOM 841 O O . ASP A 1 106 ? 3.250 7.526 -32.514 1.00 74.50 106 ASP A O 1
ATOM 845 N N . ARG A 1 107 ? 1.591 6.936 -31.137 1.00 83.62 107 ARG A N 1
ATOM 846 C CA . ARG A 1 107 ? 0.553 6.945 -32.189 1.00 83.62 107 ARG A CA 1
ATOM 847 C C . ARG A 1 107 ? 0.293 8.346 -32.733 1.00 83.62 107 ARG A C 1
ATOM 849 O O . ARG A 1 107 ? 0.076 8.539 -33.931 1.00 83.62 107 ARG A O 1
ATOM 856 N N . LEU A 1 108 ? 0.331 9.341 -31.850 1.00 87.00 108 LEU A N 1
ATOM 857 C CA . LEU A 1 108 ? 0.215 10.742 -32.249 1.00 87.00 108 LEU A CA 1
ATOM 858 C C . LEU A 1 108 ? 1.426 11.180 -33.058 1.00 87.00 108 LEU A C 1
ATOM 860 O O . LEU A 1 108 ? 1.270 11.886 -34.051 1.00 87.00 108 LEU A O 1
ATOM 864 N N . LEU A 1 109 ? 2.613 10.714 -32.673 1.00 80.62 109 LEU A N 1
ATOM 865 C CA . LEU A 1 109 ? 3.833 10.961 -33.420 1.00 80.62 109 LEU A CA 1
ATOM 866 C C . LEU A 1 109 ? 3.794 10.318 -34.813 1.00 80.62 109 LEU A C 1
ATOM 868 O O . LEU A 1 109 ? 4.152 10.982 -35.781 1.00 80.62 109 LEU A O 1
ATOM 872 N N . GLU A 1 110 ? 3.298 9.085 -34.946 1.00 84.25 110 GLU A N 1
ATOM 873 C CA . GLU A 1 110 ? 3.081 8.444 -36.251 1.00 84.25 110 GLU A CA 1
ATOM 874 C C . GLU A 1 110 ? 2.119 9.253 -37.129 1.00 84.25 110 GLU A C 1
ATOM 876 O O . GLU A 1 110 ? 2.399 9.492 -38.303 1.00 84.25 110 GLU A O 1
ATOM 881 N N . THR A 1 111 ? 1.007 9.719 -36.557 1.00 86.6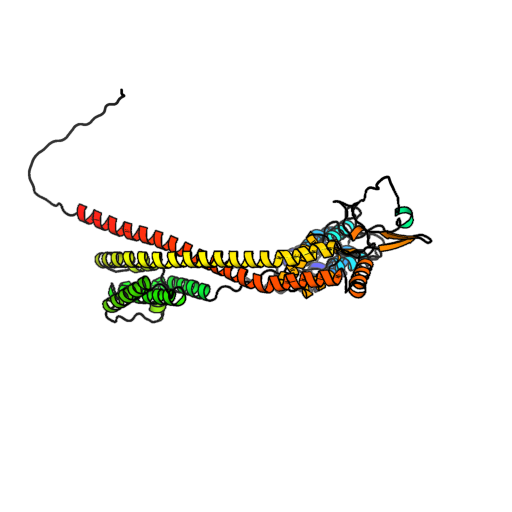9 111 THR A N 1
ATOM 882 C CA . THR A 1 111 ? 0.017 10.548 -37.264 1.00 86.69 111 THR A CA 1
ATOM 883 C C . THR A 1 111 ? 0.631 11.863 -37.740 1.00 86.69 111 THR A C 1
ATOM 885 O O . THR A 1 111 ? 0.395 12.297 -38.870 1.00 86.69 111 THR A O 1
ATOM 888 N N . LEU A 1 112 ? 1.451 12.479 -36.888 1.00 84.81 112 LEU A N 1
ATOM 889 C CA . LEU A 1 112 ? 2.170 13.709 -37.182 1.00 84.81 112 LEU A CA 1
ATOM 890 C C . LEU A 1 112 ? 3.212 13.489 -38.293 1.00 84.81 112 LEU A C 1
ATOM 892 O O . LEU A 1 112 ? 3.282 14.281 -39.228 1.00 84.81 112 LEU A O 1
ATOM 896 N N . ASP A 1 113 ? 3.982 12.398 -38.231 1.00 80.81 113 ASP A N 1
ATOM 897 C CA . ASP A 1 113 ? 5.021 12.056 -39.212 1.00 80.81 113 ASP A CA 1
ATOM 898 C C . ASP A 1 113 ? 4.438 11.682 -40.583 1.00 80.81 113 ASP A C 1
ATOM 900 O O . ASP A 1 113 ? 5.028 11.980 -41.621 1.00 80.81 113 ASP A O 1
ATOM 904 N N . GLN A 1 114 ? 3.249 11.073 -40.612 1.00 82.94 114 GLN A N 1
ATOM 905 C CA . GLN A 1 114 ? 2.541 10.726 -41.847 1.00 82.94 114 GLN A CA 1
ATOM 906 C C . GLN A 1 114 ? 1.938 11.938 -42.574 1.00 82.94 114 GLN A C 1
ATOM 908 O O . GLN A 1 114 ? 1.544 11.812 -43.740 1.00 82.94 114 GLN A O 1
ATOM 913 N N . TYR A 1 115 ? 1.858 13.108 -41.932 1.00 80.25 115 TYR A N 1
ATOM 914 C CA . TYR A 1 115 ? 1.271 14.302 -42.532 1.00 80.25 115 TYR A CA 1
ATOM 915 C C . TYR A 1 115 ? 2.181 14.897 -43.618 1.00 80.25 115 TYR A C 1
ATOM 917 O O . TYR A 1 115 ? 3.160 15.591 -43.354 1.00 80.25 115 TYR A O 1
ATOM 925 N N . LYS A 1 116 ? 1.829 14.646 -44.884 1.00 65.94 116 LYS A N 1
ATOM 926 C CA . LYS A 1 116 ? 2.561 15.104 -46.080 1.00 65.94 116 LYS A CA 1
ATOM 927 C C . LYS A 1 116 ? 2.123 16.498 -46.552 1.00 65.94 116 LYS A C 1
ATOM 929 O O . LYS A 1 116 ? 1.837 16.695 -47.732 1.00 65.94 116 LYS A O 1
ATOM 934 N N . GLY A 1 117 ? 2.037 17.463 -45.641 1.00 59.06 117 GLY A N 1
ATOM 935 C CA . GLY A 1 117 ? 1.772 18.860 -45.997 1.00 59.06 117 GLY A CA 1
ATOM 936 C C . GLY A 1 117 ? 3.008 19.548 -46.592 1.00 59.06 117 GLY A C 1
ATOM 937 O O . GLY A 1 117 ? 4.128 19.294 -46.159 1.00 59.06 117 GLY A O 1
ATOM 938 N N . TRP A 1 118 ? 2.828 20.454 -47.562 1.00 48.25 118 TRP A N 1
ATOM 939 C CA . TRP A 1 118 ? 3.912 21.344 -48.036 1.00 48.25 118 TRP A CA 1
ATOM 940 C C . TRP A 1 118 ? 4.322 22.393 -46.986 1.00 48.25 118 TRP A C 1
ATOM 942 O O . TRP A 1 118 ? 5.394 22.986 -47.080 1.00 48.25 118 TRP A O 1
ATOM 952 N N . TRP A 1 119 ? 3.480 22.594 -45.971 1.00 57.66 119 TRP A N 1
ATOM 953 C CA . TRP A 1 119 ? 3.694 23.467 -44.822 1.00 57.66 119 TRP A CA 1
ATOM 954 C C . TRP A 1 119 ? 3.407 22.713 -43.515 1.00 57.66 119 TRP A C 1
ATOM 956 O O . TRP A 1 119 ? 2.520 21.858 -43.469 1.00 57.66 119 TRP A O 1
ATOM 966 N N . TYR A 1 120 ? 4.162 23.014 -42.456 1.00 69.88 120 TYR A N 1
ATOM 967 C CA . TYR A 1 120 ? 3.872 22.515 -41.110 1.00 69.88 120 TYR A CA 1
ATOM 968 C C . TYR A 1 120 ? 3.026 23.548 -40.355 1.00 69.88 120 TYR A C 1
ATOM 970 O O . TYR A 1 120 ? 3.485 24.685 -40.208 1.00 69.88 120 TYR A O 1
ATOM 978 N N . PRO A 1 121 ? 1.840 23.165 -39.854 1.00 76.88 121 PRO A N 1
ATOM 979 C CA . PRO A 1 121 ? 1.006 24.006 -39.003 1.00 76.88 121 PRO A CA 1
ATOM 980 C C . PRO A 1 121 ? 1.730 24.622 -37.799 1.00 76.88 121 PRO A C 1
ATOM 982 O O . PRO A 1 121 ? 2.632 24.012 -37.206 1.00 76.88 121 PRO A O 1
ATOM 985 N N . LYS A 1 122 ? 1.286 25.803 -37.370 1.00 80.00 122 LYS A N 1
ATOM 986 C CA . LYS A 1 122 ? 1.646 26.421 -36.092 1.00 80.00 122 LYS A CA 1
ATOM 987 C C . LYS A 1 122 ? 1.287 25.472 -34.951 1.00 80.00 122 LYS A C 1
ATOM 989 O O . LYS A 1 122 ? 0.185 24.937 -34.890 1.00 80.00 122 LYS A O 1
ATOM 994 N N . GLY A 1 123 ? 2.217 25.273 -34.020 1.00 76.88 123 GLY A N 1
ATOM 995 C CA . GLY A 1 123 ? 2.040 24.324 -32.921 1.00 76.88 123 GLY A CA 1
ATOM 996 C C . GLY A 1 123 ? 2.603 22.929 -33.194 1.00 76.88 123 GLY A C 1
ATOM 997 O O . GLY A 1 123 ? 2.720 22.156 -32.254 1.00 76.88 123 GLY A O 1
ATOM 998 N N . THR A 1 124 ? 3.004 22.581 -34.426 1.00 80.75 124 THR A N 1
ATOM 999 C CA . THR A 1 124 ? 3.572 21.244 -34.728 1.00 80.75 124 THR A CA 1
ATOM 1000 C C . THR A 1 124 ? 4.909 21.012 -34.010 1.00 80.75 124 THR A C 1
ATOM 1002 O O . THR A 1 124 ? 5.200 19.901 -33.569 1.00 80.75 124 THR A O 1
ATOM 1005 N N . LYS A 1 125 ? 5.729 22.061 -33.847 1.00 75.56 125 LYS A N 1
ATOM 1006 C CA . LYS A 1 125 ? 7.007 21.972 -33.120 1.00 75.56 125 LYS A CA 1
ATOM 1007 C C . LYS A 1 125 ? 6.773 21.802 -31.617 1.00 75.56 125 LYS A C 1
ATOM 1009 O O . LYS A 1 125 ? 7.453 21.007 -30.977 1.00 75.56 125 LYS A O 1
ATOM 1014 N N . GLU A 1 126 ? 5.812 22.539 -31.076 1.00 79.00 126 GLU A N 1
ATOM 1015 C CA . GLU A 1 126 ? 5.363 22.460 -29.691 1.00 79.00 126 GLU A CA 1
ATOM 1016 C C . GLU A 1 126 ? 4.725 21.099 -29.397 1.00 79.00 126 GLU A C 1
ATOM 1018 O O . GLU A 1 126 ? 5.029 20.503 -28.370 1.00 79.00 126 GLU A O 1
ATOM 1023 N N . LEU A 1 127 ? 3.940 20.554 -30.331 1.00 83.19 127 LEU A N 1
ATOM 1024 C CA . LEU A 1 127 ? 3.397 19.200 -30.250 1.00 83.19 127 LEU A CA 1
ATOM 1025 C C . LEU A 1 127 ? 4.516 18.157 -30.261 1.00 83.19 127 LEU A C 1
ATOM 1027 O O . LEU A 1 127 ? 4.520 17.272 -29.419 1.00 83.19 127 LEU A O 1
ATOM 1031 N N . ALA A 1 128 ? 5.501 18.265 -31.157 1.00 75.75 128 ALA A N 1
ATOM 1032 C CA . ALA A 1 128 ? 6.648 17.357 -31.158 1.00 75.75 128 ALA A CA 1
ATOM 1033 C C . ALA A 1 128 ? 7.442 17.425 -29.837 1.00 75.75 128 ALA A C 1
ATOM 1035 O O . ALA A 1 128 ? 7.887 16.396 -29.335 1.00 75.75 128 ALA A O 1
ATOM 1036 N N . GLY A 1 129 ? 7.585 18.616 -29.245 1.00 67.00 129 GLY A N 1
ATOM 1037 C CA . GLY A 1 129 ? 8.155 18.779 -27.904 1.00 67.00 129 GLY A CA 1
ATOM 1038 C C . GLY A 1 129 ? 7.323 18.109 -26.822 1.00 67.00 129 GLY A C 1
ATOM 1039 O O . GLY A 1 129 ? 7.866 17.333 -26.044 1.00 67.00 129 GLY A O 1
ATOM 1040 N N . LEU A 1 130 ? 6.010 18.323 -26.835 1.00 73.62 130 LEU A N 1
ATOM 1041 C CA . LEU A 1 130 ? 5.075 17.701 -25.907 1.00 73.62 130 LEU A CA 1
ATOM 1042 C C . LEU A 1 130 ? 5.116 16.165 -25.995 1.00 73.62 130 LEU A C 1
ATOM 1044 O O . LEU A 1 130 ? 5.228 15.484 -24.982 1.00 73.62 130 LEU A O 1
ATOM 1048 N N . LEU A 1 131 ? 5.087 15.604 -27.206 1.00 73.88 131 LEU A N 1
ATOM 1049 C CA . LEU A 1 131 ? 5.168 14.158 -27.424 1.00 73.88 131 LEU A CA 1
ATOM 1050 C C . LEU A 1 131 ? 6.505 13.588 -26.936 1.00 73.88 131 LEU A C 1
ATOM 1052 O O . LEU A 1 131 ? 6.525 12.531 -26.309 1.00 73.88 131 LEU A O 1
ATOM 1056 N N . ALA A 1 132 ? 7.613 14.301 -27.157 1.00 61.41 132 ALA A N 1
ATOM 1057 C CA . ALA A 1 132 ? 8.912 13.917 -26.613 1.00 61.41 132 ALA A CA 1
ATOM 1058 C C . ALA A 1 132 ? 8.928 13.959 -25.073 1.00 61.41 132 ALA A C 1
ATOM 1060 O O . ALA A 1 132 ? 9.445 13.038 -24.442 1.00 61.41 132 ALA A O 1
ATOM 1061 N N . GLU A 1 133 ? 8.338 14.980 -24.447 1.00 60.56 133 GLU A N 1
ATOM 1062 C CA . GLU A 1 133 ? 8.216 15.070 -22.984 1.00 60.56 133 GLU A CA 1
ATOM 1063 C C . GLU A 1 133 ? 7.419 13.905 -22.386 1.00 60.56 133 GLU A C 1
ATOM 1065 O O . GLU A 1 133 ? 7.771 13.414 -21.314 1.00 60.56 133 GLU A O 1
ATOM 1070 N N . HIS A 1 134 ? 6.412 13.417 -23.113 1.00 61.00 134 HIS A N 1
ATOM 1071 C CA . HIS A 1 134 ? 5.617 12.240 -22.752 1.00 61.00 134 HIS A CA 1
ATOM 1072 C C . HIS A 1 134 ? 6.230 10.904 -23.207 1.00 61.00 134 HIS A C 1
ATOM 1074 O O . HIS A 1 134 ? 5.625 9.851 -23.016 1.00 61.00 134 HIS A O 1
ATOM 1080 N N . GLY A 1 135 ? 7.452 10.918 -23.749 1.00 55.69 135 GLY A N 1
ATOM 1081 C CA . GLY A 1 135 ? 8.248 9.718 -24.015 1.00 55.69 135 GLY A CA 1
ATOM 1082 C C . GLY A 1 135 ? 8.078 9.085 -25.399 1.00 55.69 135 GLY A C 1
ATOM 1083 O O . GLY A 1 135 ? 8.445 7.919 -25.541 1.00 55.69 135 GLY A O 1
ATOM 1084 N N . ALA A 1 136 ? 7.559 9.813 -26.397 1.00 61.25 136 ALA A N 1
ATOM 1085 C CA . ALA A 1 136 ? 7.424 9.308 -27.767 1.00 61.25 136 ALA A CA 1
ATOM 1086 C C . ALA A 1 136 ? 8.775 8.961 -28.425 1.00 61.25 136 ALA A C 1
ATOM 1088 O O . ALA A 1 136 ? 9.762 9.693 -28.271 1.00 61.25 136 ALA A O 1
ATOM 1089 N N . ASP A 1 137 ? 8.808 7.890 -29.218 1.00 60.16 137 ASP A N 1
ATOM 1090 C CA . ASP A 1 137 ? 9.989 7.427 -29.955 1.00 60.16 137 ASP A CA 1
ATOM 1091 C C . ASP A 1 137 ? 10.080 8.028 -31.372 1.00 60.16 137 ASP A C 1
ATOM 1093 O O . ASP A 1 137 ? 9.410 7.601 -32.310 1.00 60.16 137 ASP A O 1
ATOM 1097 N N . PHE A 1 138 ? 10.994 8.984 -31.565 1.00 58.03 138 PHE A N 1
ATOM 1098 C CA . PHE A 1 138 ? 11.255 9.614 -32.869 1.00 58.03 138 PHE A CA 1
ATOM 1099 C C . PHE A 1 138 ? 12.201 8.812 -33.776 1.00 58.03 138 PHE A C 1
ATOM 1101 O O . PHE A 1 138 ? 12.490 9.247 -34.891 1.00 58.03 138 PHE A O 1
ATOM 1108 N N . SER A 1 139 ? 12.709 7.652 -33.342 1.00 52.06 139 SER A N 1
ATOM 1109 C CA . SER A 1 139 ? 13.720 6.896 -34.096 1.00 52.06 139 SER A CA 1
ATOM 1110 C C . SER A 1 139 ? 13.201 6.294 -35.412 1.00 52.06 139 SER A C 1
ATOM 1112 O O . SER A 1 139 ? 14.000 5.981 -36.302 1.00 52.06 139 SER A O 1
ATOM 1114 N N . GLY A 1 140 ? 11.875 6.162 -35.547 1.00 54.53 140 GLY A N 1
ATOM 1115 C CA . GLY A 1 140 ? 11.180 5.703 -36.755 1.00 54.53 140 GLY A CA 1
ATOM 1116 C C . GLY A 1 140 ? 10.657 6.814 -37.675 1.00 54.53 140 GLY A C 1
ATOM 1117 O O . GLY A 1 140 ? 10.198 6.504 -38.778 1.00 54.53 140 GLY A O 1
ATOM 1118 N N . CYS A 1 141 ? 10.735 8.082 -37.260 1.00 61.38 141 CYS A N 1
ATOM 1119 C CA . CYS A 1 141 ? 10.149 9.204 -37.992 1.00 61.38 141 CYS A CA 1
ATOM 1120 C C . CYS A 1 141 ? 10.958 9.562 -39.243 1.00 61.38 141 CYS A C 1
ATOM 1122 O O . CYS A 1 141 ? 12.189 9.650 -39.220 1.00 61.38 141 CYS A O 1
ATOM 1124 N N . LYS A 1 142 ? 10.262 9.796 -40.356 1.00 66.25 142 LYS A N 1
ATOM 1125 C CA . LYS A 1 142 ? 10.871 10.136 -41.652 1.00 66.25 142 LYS A CA 1
ATOM 1126 C C . LYS A 1 142 ? 10.880 11.635 -41.920 1.00 66.25 142 LYS A C 1
ATOM 1128 O O . LYS A 1 142 ? 11.761 12.127 -42.628 1.00 66.25 142 LYS A O 1
ATOM 1133 N N . HIS A 1 143 ? 9.899 12.349 -41.387 1.00 66.62 143 HIS A N 1
ATOM 1134 C CA . HIS A 1 143 ? 9.574 13.724 -41.746 1.00 66.62 143 HIS A CA 1
ATOM 1135 C C . HIS A 1 143 ? 9.696 14.680 -40.557 1.00 66.62 143 HIS A C 1
ATOM 1137 O O . HIS A 1 143 ? 10.064 15.843 -40.752 1.00 66.62 143 HIS A O 1
ATOM 1143 N N . ILE A 1 144 ? 9.497 14.187 -39.333 1.00 65.81 144 ILE A N 1
ATOM 1144 C CA . ILE A 1 144 ? 9.551 14.992 -38.110 1.00 65.81 144 ILE A CA 1
ATOM 1145 C C . ILE A 1 144 ? 10.802 14.702 -37.299 1.00 65.81 144 ILE A C 1
ATOM 1147 O O . ILE A 1 144 ? 11.184 13.559 -37.068 1.00 65.81 144 ILE A O 1
ATOM 1151 N N . ARG A 1 145 ? 11.450 15.780 -36.852 1.00 59.03 145 ARG A N 1
ATOM 1152 C CA . ARG A 1 145 ? 12.659 15.726 -36.027 1.00 59.03 145 ARG A CA 1
ATOM 1153 C C . ARG A 1 145 ? 12.321 16.066 -34.582 1.00 59.03 145 ARG A C 1
ATOM 1155 O O . ARG A 1 145 ? 11.539 16.984 -34.339 1.00 59.03 145 ARG A O 1
ATOM 1162 N N . ALA A 1 146 ? 12.982 15.392 -33.643 1.00 52.16 146 ALA A N 1
ATOM 1163 C CA . ALA A 1 146 ? 12.942 15.770 -32.236 1.00 52.16 146 ALA A CA 1
ATOM 1164 C C . ALA A 1 146 ? 13.436 17.227 -32.053 1.00 52.16 146 ALA A C 1
ATOM 1166 O O . ALA A 1 146 ? 14.377 17.648 -32.744 1.00 52.16 146 ALA A O 1
ATOM 1167 N N . PRO A 1 147 ? 12.836 18.023 -31.148 1.00 55.53 147 PRO A N 1
ATOM 1168 C CA . PRO A 1 147 ? 13.284 19.390 -30.907 1.00 55.53 147 PRO A CA 1
ATOM 1169 C C . PRO A 1 147 ? 14.721 19.437 -30.370 1.00 55.53 147 PRO A C 1
ATOM 1171 O O . PRO A 1 147 ? 15.103 18.659 -29.500 1.00 55.53 147 PRO A O 1
ATOM 1174 N N . LYS A 1 148 ? 15.515 20.402 -30.857 1.00 50.34 148 LYS A N 1
ATOM 1175 C CA . LYS A 1 148 ? 16.926 20.607 -30.461 1.00 50.34 148 LYS A CA 1
ATOM 1176 C C . LYS A 1 148 ? 17.137 20.881 -28.969 1.00 50.34 148 LYS A C 1
ATOM 1178 O O . LYS A 1 148 ? 18.239 20.662 -28.483 1.00 50.34 148 LYS A O 1
ATOM 1183 N N . ASP A 1 149 ? 16.111 21.354 -28.272 1.00 45.72 149 ASP A N 1
ATOM 1184 C CA . ASP A 1 149 ? 16.175 21.677 -26.841 1.00 45.72 149 ASP A CA 1
ATOM 1185 C C . ASP A 1 149 ? 15.839 20.454 -25.965 1.00 45.72 149 ASP A C 1
ATOM 1187 O O . ASP A 1 149 ? 16.255 20.369 -24.814 1.00 45.72 149 ASP A O 1
ATOM 1191 N N . SER A 1 150 ? 15.141 19.464 -26.535 1.00 40.41 150 SER A N 1
ATOM 1192 C CA . SER A 1 150 ? 14.905 18.135 -25.943 1.00 40.41 150 SER A CA 1
ATOM 1193 C C . SER A 1 150 ? 16.112 17.208 -26.112 1.00 40.41 150 SER A C 1
ATOM 1195 O O . SER A 1 150 ? 16.193 16.148 -25.500 1.00 40.41 150 SER A O 1
ATOM 1197 N N . ILE A 1 151 ? 17.039 17.614 -26.974 1.00 43.66 151 ILE A N 1
ATOM 1198 C CA . ILE A 1 151 ? 18.265 16.928 -27.323 1.00 43.66 151 ILE A CA 1
ATOM 1199 C C . ILE A 1 151 ? 19.375 17.357 -26.348 1.00 43.66 151 ILE A C 1
ATOM 1201 O O . ILE A 1 151 ? 19.693 18.541 -26.232 1.00 43.66 151 ILE A O 1
ATOM 1205 N N . ALA A 1 152 ? 20.018 16.401 -25.674 1.00 41.09 152 ALA A N 1
ATOM 1206 C CA . ALA A 1 152 ? 21.150 16.692 -24.797 1.00 41.09 152 ALA A CA 1
ATOM 1207 C C . ALA A 1 152 ? 22.325 17.307 -25.592 1.00 41.09 152 ALA A C 1
ATOM 1209 O O . ALA A 1 152 ? 22.976 16.639 -26.400 1.00 41.09 152 ALA A O 1
ATOM 1210 N N . GLN A 1 153 ? 22.621 18.592 -25.367 1.00 36.12 153 GLN A N 1
ATOM 1211 C CA . GLN A 1 153 ? 23.809 19.237 -25.930 1.00 36.12 153 GLN A CA 1
ATOM 1212 C C . GLN A 1 153 ? 25.054 18.820 -25.137 1.00 36.12 153 GLN A C 1
ATOM 1214 O O . GLN A 1 153 ? 25.296 19.289 -24.025 1.00 36.12 153 GLN A O 1
ATOM 1219 N N . GLY A 1 154 ? 25.865 17.933 -25.713 1.00 36.22 154 GLY A N 1
ATOM 1220 C CA . GLY A 1 154 ? 27.182 17.595 -25.178 1.00 36.22 154 GLY A CA 1
ATOM 1221 C C . GLY A 1 154 ? 28.230 18.655 -25.531 1.00 36.22 154 GLY A C 1
ATOM 1222 O O . GLY A 1 154 ? 28.394 18.988 -26.703 1.00 36.22 154 GLY A O 1
ATOM 1223 N N . GLN A 1 155 ? 28.978 19.156 -24.544 1.00 29.03 155 GLN A N 1
ATOM 1224 C CA . GLN A 1 155 ? 30.221 19.896 -24.798 1.00 29.03 155 GLN A CA 1
ATOM 1225 C C . GLN A 1 155 ? 31.366 18.915 -25.086 1.00 29.03 155 GLN A C 1
ATOM 1227 O O . GLN A 1 155 ? 31.563 17.947 -24.351 1.00 29.03 155 GLN A O 1
ATOM 1232 N N . GLY A 1 156 ? 32.129 19.170 -26.151 1.00 29.75 156 GLY A N 1
ATOM 1233 C CA . GLY A 1 156 ? 33.337 18.410 -26.472 1.00 29.75 156 GLY A CA 1
ATOM 1234 C C . GLY A 1 156 ? 34.457 18.674 -25.460 1.00 29.75 156 GLY A C 1
ATOM 1235 O O . GLY A 1 156 ? 34.714 19.822 -25.105 1.00 29.75 156 GLY A O 1
ATOM 1236 N N . SER A 1 157 ? 35.134 17.614 -25.015 1.00 27.64 157 SER A N 1
ATOM 1237 C CA . SER A 1 157 ? 36.338 17.705 -24.180 1.00 27.64 157 SER A CA 1
ATOM 1238 C C . SER A 1 157 ? 37.605 17.738 -25.055 1.00 27.64 157 SER A C 1
ATOM 1240 O O . SER A 1 157 ? 37.677 16.999 -26.044 1.00 27.64 157 SER A O 1
ATOM 1242 N N . PRO A 1 158 ? 38.617 18.563 -24.725 1.00 31.34 158 PRO A N 1
ATOM 1243 C CA . PRO A 1 158 ? 39.847 18.693 -25.495 1.00 31.34 158 PRO A CA 1
ATOM 1244 C C . PRO A 1 158 ? 40.828 17.579 -25.113 1.00 31.34 158 PRO A C 1
ATOM 1246 O O . PRO A 1 158 ? 41.667 17.732 -24.233 1.00 31.34 158 PRO A O 1
ATOM 1249 N N . GLY A 1 159 ? 40.724 16.428 -25.767 1.00 31.52 159 GLY A N 1
ATOM 1250 C CA . GLY A 1 159 ? 41.694 15.352 -25.584 1.00 31.52 159 GLY A CA 1
ATOM 1251 C C . GLY A 1 159 ? 41.110 14.008 -25.969 1.00 31.52 159 GLY A C 1
ATOM 1252 O O . GLY A 1 159 ? 40.363 13.419 -25.200 1.00 31.52 159 GLY A O 1
ATOM 1253 N N . PHE A 1 160 ? 41.492 13.536 -27.156 1.00 32.66 160 PHE A N 1
ATOM 1254 C CA . PHE A 1 160 ? 41.010 12.323 -27.821 1.00 32.66 160 PHE A CA 1
ATOM 1255 C C . PHE A 1 160 ? 39.585 12.435 -28.391 1.00 32.66 160 PHE A C 1
ATOM 1257 O O . PHE A 1 160 ? 38.587 12.404 -27.678 1.00 32.66 160 PHE A O 1
ATOM 1264 N N . ASN A 1 161 ? 39.506 12.549 -29.720 1.00 35.56 161 ASN A N 1
ATOM 1265 C CA . ASN A 1 161 ? 38.261 12.691 -30.464 1.00 35.56 161 ASN A CA 1
ATOM 1266 C C . ASN A 1 161 ? 37.926 11.401 -31.249 1.00 35.56 161 ASN A C 1
ATOM 1268 O O . ASN A 1 161 ? 38.279 11.300 -32.424 1.00 35.56 161 ASN A O 1
ATOM 1272 N N . PRO A 1 162 ? 37.222 10.418 -30.656 1.00 37.41 162 PRO A N 1
ATOM 1273 C CA . PRO A 1 162 ? 36.653 9.302 -31.413 1.00 37.41 162 PRO A CA 1
ATOM 1274 C C . PRO A 1 162 ? 35.460 9.736 -32.295 1.00 37.41 162 PRO A C 1
ATOM 1276 O O . PRO A 1 162 ? 34.960 8.937 -33.087 1.00 37.41 162 PRO A O 1
ATOM 1279 N N . LEU A 1 163 ? 35.009 11.000 -32.204 1.00 39.00 163 LEU A N 1
ATOM 1280 C CA . LEU A 1 163 ? 33.851 11.528 -32.939 1.00 39.00 163 LEU A CA 1
ATOM 1281 C C . LEU A 1 163 ? 34.120 11.738 -34.430 1.00 39.00 163 LEU A C 1
ATOM 1283 O O . LEU A 1 163 ? 33.154 11.866 -35.171 1.00 39.00 163 LEU A O 1
ATOM 1287 N N . ALA A 1 164 ? 35.368 11.710 -34.910 1.00 33.91 164 ALA A N 1
ATOM 1288 C CA . ALA A 1 164 ? 35.632 11.807 -36.352 1.00 33.91 164 ALA A CA 1
ATOM 1289 C C . ALA A 1 164 ? 34.995 10.644 -37.147 1.00 33.91 164 ALA A C 1
ATOM 1291 O O . ALA A 1 164 ? 34.615 10.816 -38.300 1.00 33.91 164 ALA A O 1
ATOM 1292 N N . CYS A 1 165 ? 34.789 9.483 -36.511 1.00 32.72 165 CYS A N 1
ATOM 1293 C CA . CYS A 1 165 ? 34.111 8.328 -37.114 1.00 32.72 165 CYS A CA 1
ATOM 1294 C C . CYS A 1 165 ? 32.634 8.196 -36.686 1.00 32.72 165 CYS A C 1
ATOM 1296 O O . CYS A 1 165 ? 31.890 7.419 -37.278 1.00 32.72 165 CYS A O 1
ATOM 1298 N N . ILE A 1 166 ? 32.206 8.936 -35.654 1.00 37.69 166 ILE A N 1
ATOM 1299 C CA . ILE A 1 166 ? 30.872 8.843 -35.021 1.00 37.69 166 ILE A CA 1
ATOM 1300 C C . ILE A 1 166 ? 30.032 10.112 -35.307 1.00 37.69 166 ILE A C 1
ATOM 1302 O O . ILE A 1 166 ? 28.896 10.246 -34.864 1.00 37.69 166 ILE A O 1
ATOM 1306 N N . GLN A 1 167 ? 30.534 11.036 -36.132 1.00 31.03 167 GLN A N 1
ATOM 1307 C CA . GLN A 1 167 ? 29.909 12.325 -36.470 1.00 31.03 167 GLN A CA 1
ATOM 1308 C C . GLN A 1 167 ? 28.614 12.253 -37.314 1.00 31.03 167 GLN A C 1
ATOM 1310 O O . GLN A 1 167 ? 28.186 13.257 -37.877 1.00 31.03 167 GLN A O 1
ATOM 1315 N N . ARG A 1 168 ? 27.948 11.093 -37.400 1.00 30.02 168 ARG A N 1
ATOM 1316 C CA . ARG A 1 168 ? 26.676 10.918 -38.133 1.00 30.02 168 ARG A CA 1
ATOM 1317 C C . ARG A 1 168 ? 25.491 10.415 -37.296 1.00 30.02 168 ARG A C 1
ATOM 1319 O O . ARG A 1 168 ? 24.475 10.045 -37.872 1.00 30.02 168 ARG A O 1
ATOM 1326 N N . GLY A 1 169 ? 25.565 10.443 -35.965 1.00 32.03 169 GLY A N 1
ATOM 1327 C CA . GLY A 1 169 ? 24.445 10.073 -35.086 1.00 32.03 169 GLY A CA 1
ATOM 1328 C C . GLY A 1 169 ? 23.841 11.268 -34.349 1.00 32.03 169 GLY A C 1
ATOM 1329 O O . GLY A 1 169 ? 24.067 11.427 -33.158 1.00 32.03 169 GLY A O 1
ATOM 1330 N N . ILE A 1 170 ? 23.109 12.133 -35.050 1.00 36.66 170 ILE A N 1
ATOM 1331 C CA . ILE A 1 170 ? 22.371 13.261 -34.458 1.00 36.66 170 ILE A CA 1
ATOM 1332 C C . ILE A 1 170 ? 21.029 12.724 -33.911 1.00 36.66 170 ILE A C 1
ATOM 1334 O O . ILE A 1 170 ? 20.065 12.635 -34.658 1.00 36.66 170 ILE A O 1
ATOM 1338 N N . TYR A 1 171 ? 21.066 12.356 -32.619 1.00 39.84 171 TYR A N 1
ATOM 1339 C CA . TYR A 1 171 ? 20.025 12.287 -31.563 1.00 39.84 171 TYR A CA 1
ATOM 1340 C C . TYR A 1 171 ? 18.721 11.495 -31.752 1.00 39.84 171 TYR A C 1
ATOM 1342 O O . TYR A 1 171 ? 18.053 11.727 -32.744 1.00 39.84 171 TYR A O 1
ATOM 1350 N N . VAL A 1 172 ? 18.271 10.776 -30.702 1.00 35.28 172 VAL A N 1
ATOM 1351 C CA . VAL A 1 172 ? 16.881 10.767 -30.165 1.00 35.28 172 VAL A CA 1
ATOM 1352 C C . VAL A 1 172 ? 16.881 10.106 -28.780 1.00 35.28 172 VAL A C 1
ATOM 1354 O O . VAL A 1 172 ? 16.954 8.894 -28.748 1.00 35.28 172 VAL A O 1
ATOM 1357 N N . PHE A 1 173 ? 16.724 10.851 -27.681 1.00 36.69 173 PHE A N 1
ATOM 1358 C CA . PHE A 1 173 ? 15.919 10.447 -26.512 1.00 36.69 173 PHE A CA 1
ATOM 1359 C C . PHE A 1 173 ? 15.499 11.717 -25.765 1.00 36.69 173 PHE A C 1
ATOM 1361 O O . PHE A 1 173 ? 16.249 12.693 -25.719 1.00 36.69 173 PHE A O 1
ATOM 1368 N N . SER A 1 174 ? 14.268 11.724 -25.256 1.00 38.75 174 SER A N 1
ATOM 1369 C CA . SER A 1 174 ? 13.740 12.784 -24.397 1.00 38.75 174 SER A CA 1
ATOM 1370 C C . SER A 1 174 ? 14.687 13.052 -23.228 1.00 38.75 174 SER A C 1
ATOM 1372 O O . SER A 1 174 ? 15.163 12.115 -22.592 1.00 38.75 174 SER A O 1
ATOM 1374 N N . SER A 1 175 ? 14.914 14.323 -22.887 1.00 40.12 175 SER A N 1
ATOM 1375 C CA . SER A 1 175 ? 15.661 14.708 -21.682 1.00 40.12 175 SER A CA 1
ATOM 1376 C C . SER A 1 175 ? 14.999 14.237 -20.374 1.00 40.12 175 SER A C 1
ATOM 1378 O O . SER A 1 175 ? 15.600 14.366 -19.306 1.00 40.12 175 SER A O 1
ATOM 1380 N N . LYS A 1 176 ? 13.779 13.680 -20.437 1.00 47.34 176 LYS A N 1
ATOM 1381 C CA . LYS A 1 176 ? 13.051 13.096 -19.308 1.00 47.34 176 LYS A CA 1
ATOM 1382 C C . LYS A 1 176 ? 12.800 11.603 -19.544 1.00 47.34 176 LYS A C 1
ATOM 1384 O O . LYS A 1 176 ? 12.168 11.202 -20.517 1.00 47.34 176 LYS A O 1
ATOM 1389 N N . ARG A 1 177 ? 13.285 10.774 -18.614 1.00 58.16 177 ARG A N 1
ATOM 1390 C CA . ARG A 1 177 ? 13.062 9.320 -18.613 1.00 58.16 177 ARG A CA 1
ATOM 1391 C C . ARG A 1 177 ? 11.573 9.014 -18.404 1.00 58.16 177 ARG A C 1
ATOM 1393 O O . ARG A 1 177 ? 10.997 9.576 -17.471 1.00 58.16 177 ARG A O 1
ATOM 1400 N N . PRO A 1 178 ? 10.966 8.096 -19.176 1.00 60.34 178 PRO A N 1
ATOM 1401 C CA . PRO A 1 178 ? 9.603 7.659 -18.905 1.00 60.34 178 PRO A CA 1
ATOM 1402 C C . PRO A 1 178 ? 9.522 7.005 -17.522 1.00 60.34 178 PRO A C 1
ATOM 1404 O O . PRO A 1 178 ? 10.293 6.088 -17.216 1.00 60.34 178 PRO A O 1
ATOM 1407 N N . GLU A 1 179 ? 8.601 7.478 -16.685 1.00 67.50 179 GLU A N 1
ATOM 1408 C CA . GLU A 1 179 ? 8.386 6.918 -15.352 1.00 67.50 179 GLU A CA 1
ATOM 1409 C C . GLU A 1 179 ? 7.828 5.495 -15.434 1.00 67.50 179 GLU A C 1
ATOM 1411 O O . GLU A 1 179 ? 6.799 5.236 -16.066 1.00 67.50 179 GLU A O 1
ATOM 1416 N N . VAL A 1 180 ? 8.476 4.571 -14.726 1.00 73.81 180 VAL A N 1
ATOM 1417 C CA . VAL A 1 180 ? 8.008 3.191 -14.606 1.00 73.81 180 VAL A CA 1
ATOM 1418 C C . VAL A 1 180 ? 7.002 3.105 -13.463 1.00 73.81 180 VAL A C 1
ATOM 1420 O O . VAL A 1 180 ? 7.322 3.395 -12.309 1.00 73.81 180 VAL A O 1
ATOM 1423 N N . ALA A 1 181 ? 5.775 2.684 -13.772 1.00 73.69 181 ALA A N 1
ATOM 1424 C CA . ALA A 1 181 ? 4.748 2.475 -12.760 1.00 73.69 181 ALA A CA 1
ATOM 1425 C C . ALA A 1 181 ? 5.108 1.265 -11.886 1.00 73.69 181 ALA A C 1
ATOM 1427 O O . ALA A 1 181 ? 5.080 0.122 -12.339 1.00 73.69 181 ALA A O 1
ATOM 1428 N N . ILE A 1 182 ? 5.425 1.513 -10.616 1.00 73.44 182 ILE A N 1
ATOM 1429 C CA . ILE A 1 182 ? 5.662 0.451 -9.639 1.00 73.44 182 ILE A CA 1
ATOM 1430 C C . ILE A 1 182 ? 4.306 0.044 -9.047 1.00 73.44 182 ILE A C 1
ATOM 1432 O O . ILE A 1 182 ? 3.643 0.897 -8.448 1.00 73.44 182 ILE A O 1
ATOM 1436 N N . PRO A 1 183 ? 3.888 -1.232 -9.153 1.00 64.88 183 PRO A N 1
ATOM 1437 C CA . PRO A 1 183 ? 2.610 -1.690 -8.619 1.00 64.88 183 PRO A CA 1
ATOM 1438 C C . PRO A 1 183 ? 2.436 -1.308 -7.146 1.00 64.88 183 PRO A C 1
ATOM 1440 O O . PRO A 1 183 ? 3.349 -1.480 -6.328 1.00 64.88 183 PRO A O 1
ATOM 1443 N N . ALA A 1 184 ? 1.272 -0.755 -6.806 1.00 61.78 184 ALA A N 1
ATOM 1444 C CA . ALA A 1 184 ? 0.925 -0.442 -5.427 1.00 61.78 184 ALA A CA 1
ATOM 1445 C C . ALA A 1 184 ? 0.584 -1.725 -4.657 1.00 61.78 184 ALA A C 1
ATOM 1447 O O . ALA A 1 184 ? 0.046 -2.683 -5.208 1.00 61.78 184 ALA A O 1
ATOM 1448 N N . LEU A 1 185 ? 0.871 -1.725 -3.357 1.00 60.56 185 LEU A N 1
ATOM 1449 C CA . LEU A 1 185 ? 0.412 -2.766 -2.444 1.00 60.56 185 LEU A CA 1
ATOM 1450 C C . LEU A 1 185 ? -1.107 -2.648 -2.283 1.00 60.56 185 LEU A C 1
ATOM 1452 O O . LEU A 1 185 ? -1.577 -1.774 -1.554 1.00 60.56 185 LEU A O 1
ATOM 1456 N N . ALA A 1 186 ? -1.872 -3.517 -2.946 1.00 53.78 186 ALA A N 1
ATOM 1457 C CA . ALA A 1 186 ? -3.289 -3.671 -2.642 1.00 53.78 186 ALA A CA 1
ATOM 1458 C C . ALA A 1 186 ? -3.414 -4.307 -1.250 1.00 53.78 186 ALA A C 1
ATOM 1460 O O . ALA A 1 186 ? -2.934 -5.417 -1.011 1.00 53.78 186 ALA A O 1
ATOM 1461 N N . LEU A 1 187 ? -4.005 -3.570 -0.315 1.00 56.03 187 LEU A N 1
ATOM 1462 C CA . LEU A 1 187 ? -4.247 -4.024 1.048 1.00 56.03 187 LEU A CA 1
ATOM 1463 C C . LEU A 1 187 ? -5.745 -4.261 1.211 1.00 56.03 187 LEU A C 1
ATOM 1465 O O . LEU A 1 187 ? -6.506 -3.299 1.101 1.00 56.03 187 LEU A O 1
ATOM 1469 N N . PRO A 1 188 ? -6.187 -5.503 1.460 1.00 54.72 188 PRO A N 1
ATOM 1470 C CA . PRO A 1 188 ? -7.556 -5.731 1.882 1.00 54.72 188 PRO A CA 1
ATOM 1471 C C . PRO A 1 188 ? -7.752 -5.149 3.287 1.00 54.72 188 PRO A C 1
ATOM 1473 O O . PRO A 1 188 ? -6.896 -5.331 4.165 1.00 54.72 188 PRO A O 1
ATOM 1476 N N . ALA A 1 189 ? -8.879 -4.463 3.488 1.00 51.97 189 ALA A N 1
ATOM 1477 C CA . ALA A 1 189 ? -9.309 -4.025 4.808 1.00 51.97 189 ALA A CA 1
ATOM 1478 C C . ALA A 1 189 ? -9.439 -5.251 5.735 1.00 51.97 189 ALA A C 1
ATOM 1480 O O . ALA A 1 189 ? -9.893 -6.315 5.293 1.00 51.97 189 ALA A O 1
ATOM 1481 N N . PRO A 1 190 ? -8.993 -5.167 6.998 1.00 57.34 190 PRO A N 1
ATOM 1482 C CA . PRO A 1 190 ? -9.127 -6.283 7.919 1.00 57.34 190 PRO A CA 1
ATOM 1483 C C . PRO A 1 190 ? -10.615 -6.535 8.212 1.00 57.34 190 PRO A C 1
ATOM 1485 O O . PRO A 1 190 ? -11.289 -5.710 8.821 1.00 57.34 190 PRO A O 1
ATOM 1488 N N . ALA A 1 191 ? -11.113 -7.720 7.843 1.00 58.97 191 ALA A N 1
ATOM 1489 C CA . ALA A 1 191 ? -12.534 -8.093 7.913 1.00 58.97 191 ALA A CA 1
ATOM 1490 C C . ALA A 1 191 ? -13.209 -7.860 9.285 1.00 58.97 191 ALA A C 1
ATOM 1492 O O . ALA A 1 191 ? -14.424 -7.680 9.373 1.00 58.97 191 ALA A O 1
ATOM 1493 N N . MET A 1 192 ? -12.437 -7.864 10.377 1.00 58.53 192 MET A N 1
ATOM 1494 C CA . MET A 1 192 ? -12.960 -7.637 11.725 1.00 58.53 192 MET A CA 1
ATOM 1495 C C . MET A 1 192 ? -13.115 -6.142 12.071 1.00 58.53 192 MET A C 1
ATOM 1497 O O . MET A 1 192 ? -14.020 -5.805 12.836 1.00 58.53 192 MET A O 1
ATOM 1501 N N . GLU A 1 193 ? -12.290 -5.249 11.510 1.00 61.16 193 GLU A N 1
ATOM 1502 C CA . GLU A 1 193 ? -12.449 -3.792 11.662 1.00 61.16 193 GLU A CA 1
ATOM 1503 C C . GLU A 1 193 ? -13.751 -3.339 11.002 1.00 61.16 193 GLU A C 1
ATOM 1505 O O . GLU A 1 193 ? -14.572 -2.687 11.648 1.00 61.16 193 GLU A O 1
ATOM 1510 N N . ASP A 1 194 ? -14.010 -3.828 9.787 1.00 65.19 194 ASP A N 1
ATOM 1511 C CA . ASP A 1 194 ? -15.275 -3.605 9.089 1.00 65.19 194 ASP A CA 1
ATOM 1512 C C . ASP A 1 194 ? -16.471 -4.069 9.932 1.00 65.19 194 ASP A C 1
ATOM 1514 O O . ASP A 1 194 ? -17.496 -3.388 9.983 1.00 65.19 194 ASP A O 1
ATOM 1518 N N . SER A 1 195 ? -16.348 -5.189 10.658 1.00 74.00 195 SER A N 1
ATOM 1519 C CA . SER A 1 195 ? -17.431 -5.718 11.500 1.00 74.00 195 SER A CA 1
ATOM 1520 C C . SER A 1 195 ? -17.749 -4.837 12.716 1.00 74.00 195 SER A C 1
ATOM 1522 O O . SER A 1 195 ? -18.926 -4.614 13.019 1.00 74.00 195 SER A O 1
ATOM 1524 N N . TRP A 1 196 ? -16.726 -4.293 13.387 1.00 76.81 196 TRP A N 1
ATOM 1525 C CA . TRP A 1 196 ? -16.887 -3.423 14.555 1.00 76.81 196 TRP A CA 1
ATOM 1526 C C . TRP A 1 196 ? -17.324 -2.021 14.153 1.00 76.81 196 TRP A C 1
ATOM 1528 O O . TRP A 1 196 ? -18.259 -1.487 14.745 1.00 76.81 196 TRP A O 1
ATOM 1538 N N . GLN A 1 197 ? -16.726 -1.456 13.104 1.00 78.12 197 GLN A N 1
ATOM 1539 C CA . GLN A 1 197 ? -17.141 -0.168 12.555 1.00 78.12 197 GLN A CA 1
ATOM 1540 C C . GLN A 1 197 ? -18.585 -0.221 12.047 1.00 78.12 197 GLN A C 1
ATOM 1542 O O . GLN A 1 197 ? -19.383 0.664 12.363 1.00 78.12 197 GLN A O 1
ATOM 1547 N N . SER A 1 198 ? -18.959 -1.283 11.325 1.00 83.56 198 SER A N 1
ATOM 1548 C CA . SER A 1 198 ? -20.343 -1.492 10.878 1.00 83.56 198 SER A CA 1
ATOM 1549 C C . SER A 1 198 ? -21.291 -1.729 12.053 1.00 83.56 198 SER A C 1
ATOM 1551 O O . SER A 1 198 ? -22.416 -1.235 12.048 1.00 83.56 198 SER A O 1
ATOM 1553 N N . GLY A 1 199 ? -20.853 -2.460 13.082 1.00 86.12 199 GLY A N 1
ATOM 1554 C CA . GLY A 1 199 ? -21.602 -2.656 14.322 1.00 86.12 199 GLY A CA 1
ATOM 1555 C C . GLY A 1 199 ? -21.883 -1.342 15.052 1.00 86.12 199 GLY A C 1
ATOM 1556 O O . GLY A 1 199 ? -23.039 -1.035 15.328 1.00 86.12 199 GLY A O 1
ATOM 1557 N N . MET A 1 200 ? -20.851 -0.531 15.295 1.00 86.81 200 MET A N 1
ATOM 1558 C CA . MET A 1 200 ? -20.977 0.782 15.939 1.00 86.81 200 MET A CA 1
ATOM 1559 C C . MET A 1 200 ? -21.827 1.748 15.111 1.00 86.81 200 MET A C 1
ATOM 1561 O O . MET A 1 200 ? -22.606 2.518 15.673 1.00 86.81 200 MET A O 1
ATOM 1565 N N . ARG A 1 201 ? -21.708 1.712 13.777 1.00 87.12 201 ARG A N 1
ATOM 1566 C CA . ARG A 1 201 ? -22.556 2.507 12.880 1.00 87.12 201 ARG A CA 1
ATOM 1567 C C . ARG A 1 201 ? -24.027 2.131 13.044 1.00 87.12 201 ARG A C 1
ATOM 1569 O O . ARG A 1 201 ? -24.828 3.013 13.337 1.00 87.12 201 ARG A O 1
ATOM 1576 N N . ARG A 1 202 ? -24.354 0.836 12.967 1.00 87.00 202 ARG A N 1
ATOM 1577 C CA . ARG A 1 202 ? -25.720 0.337 13.200 1.00 87.00 202 ARG A CA 1
ATOM 1578 C C . ARG A 1 202 ? -26.236 0.710 14.587 1.00 87.00 202 ARG A C 1
ATOM 1580 O O . ARG A 1 202 ? -27.367 1.157 14.712 1.00 87.00 202 ARG A O 1
ATOM 1587 N N . ALA A 1 203 ? -25.400 0.615 15.622 1.00 90.88 203 ALA A N 1
ATOM 1588 C CA . ALA A 1 203 ? -25.781 1.033 16.970 1.00 90.88 203 ALA A CA 1
ATOM 1589 C C . ALA A 1 203 ? -26.166 2.521 17.033 1.00 90.88 203 ALA A C 1
ATOM 1591 O O . ALA A 1 203 ? -27.165 2.881 17.655 1.00 90.88 203 ALA A O 1
ATOM 1592 N N . ARG A 1 204 ? -25.402 3.390 16.357 1.00 90.56 204 ARG A N 1
ATOM 1593 C CA . ARG A 1 204 ? -25.700 4.829 16.262 1.00 90.56 204 ARG A CA 1
ATOM 1594 C C . ARG A 1 204 ? -26.967 5.112 15.454 1.00 90.56 204 ARG A C 1
ATOM 1596 O O . ARG A 1 204 ? -27.705 6.024 15.817 1.00 90.56 204 ARG A O 1
ATOM 1603 N N . GLU A 1 205 ? -27.227 4.346 14.398 1.00 91.62 205 GLU A N 1
ATOM 1604 C CA . GLU A 1 205 ? -28.461 4.435 13.604 1.00 91.62 205 GLU A CA 1
ATOM 1605 C C . GLU A 1 205 ? -29.689 4.023 14.434 1.00 91.62 205 GLU A C 1
ATOM 1607 O O . GLU A 1 205 ? -30.692 4.730 14.433 1.00 91.62 205 GLU A O 1
ATOM 1612 N N . SER A 1 206 ? -29.573 2.978 15.259 1.00 92.19 206 SER A N 1
ATOM 1613 C CA . SER A 1 206 ? -30.618 2.511 16.189 1.00 92.19 206 SER A CA 1
ATOM 1614 C C . SER A 1 206 ? -30.720 3.322 17.493 1.00 92.19 206 SER A C 1
ATOM 1616 O O . SER A 1 206 ? -31.339 2.889 18.469 1.00 92.19 206 SER A O 1
ATOM 1618 N N . LYS A 1 207 ? -30.129 4.523 17.552 1.00 94.31 207 LYS A N 1
ATOM 1619 C CA . LYS A 1 207 ? -30.143 5.395 18.743 1.00 94.31 207 LYS A CA 1
ATOM 1620 C C . LYS A 1 207 ? -31.558 5.701 19.239 1.00 94.31 207 LYS A C 1
ATOM 1622 O O . LYS A 1 207 ? -31.778 5.775 20.448 1.00 94.31 207 LYS A O 1
ATOM 1627 N N . THR A 1 208 ? -32.506 5.928 18.332 1.00 92.62 208 THR A N 1
ATOM 1628 C CA . THR A 1 208 ? -33.909 6.212 18.676 1.00 92.62 208 THR A CA 1
ATOM 1629 C C . THR A 1 208 ? -34.574 5.028 19.362 1.00 92.62 208 THR A C 1
ATOM 1631 O O . THR A 1 208 ? -35.275 5.217 20.357 1.00 92.62 208 THR A O 1
ATOM 1634 N N . ASP A 1 209 ? -34.289 3.820 18.887 1.00 92.31 209 ASP A N 1
ATOM 1635 C CA . ASP A 1 209 ? -34.895 2.584 19.378 1.00 92.31 209 ASP A CA 1
ATOM 1636 C C . ASP A 1 209 ? -34.348 2.241 20.765 1.00 92.31 209 ASP A C 1
ATOM 1638 O O . ASP A 1 209 ? -35.117 2.022 21.703 1.00 92.31 209 ASP A O 1
ATOM 1642 N N . LEU A 1 210 ? -33.027 2.362 20.944 1.00 92.88 210 LEU A N 1
ATOM 1643 C CA . LEU A 1 210 ? -32.362 2.222 22.244 1.00 92.88 210 LEU A CA 1
ATOM 1644 C C . LEU A 1 210 ? -32.917 3.211 23.282 1.00 92.88 210 LEU A C 1
ATOM 1646 O O . LEU A 1 210 ? -33.195 2.834 24.422 1.00 92.88 210 LEU A O 1
ATOM 1650 N N . LYS A 1 211 ? -33.128 4.478 22.897 1.00 94.94 211 LYS A N 1
ATOM 1651 C CA . LYS A 1 211 ? -33.750 5.477 23.783 1.00 94.94 211 LYS A CA 1
ATOM 1652 C C . LYS A 1 211 ? -35.200 5.124 24.101 1.00 94.94 211 LYS A C 1
ATOM 1654 O O . LYS A 1 211 ? -35.577 5.158 25.269 1.00 94.94 211 LYS A O 1
ATOM 1659 N N . SER A 1 212 ? -35.996 4.739 23.100 1.00 92.56 212 SER A N 1
ATOM 1660 C CA . SER A 1 212 ? -37.393 4.345 23.311 1.00 92.56 212 SER A CA 1
ATOM 1661 C C . SER A 1 212 ? -37.515 3.137 24.240 1.00 92.56 212 SER A C 1
ATOM 1663 O O . SER A 1 212 ? -38.457 3.093 25.035 1.00 92.56 212 SER A O 1
ATOM 1665 N N . ALA A 1 213 ? -36.608 2.163 24.144 1.00 91.12 213 ALA A N 1
ATOM 1666 C CA . ALA A 1 213 ? -36.596 0.991 25.012 1.00 91.12 213 ALA A CA 1
ATOM 1667 C C . ALA A 1 213 ? -36.412 1.400 26.479 1.00 91.12 213 ALA A C 1
ATOM 1669 O O . ALA A 1 213 ? -37.154 0.951 27.351 1.00 91.12 213 ALA A O 1
ATOM 1670 N N . VAL A 1 214 ? -35.487 2.322 26.750 1.00 92.56 214 VAL A N 1
ATOM 1671 C CA . VAL A 1 214 ? -35.186 2.795 28.108 1.00 92.56 214 VAL A CA 1
ATOM 1672 C C . VAL A 1 214 ? -36.247 3.753 28.653 1.00 92.56 214 VAL A C 1
ATOM 1674 O O . VAL A 1 214 ? -36.554 3.708 29.844 1.00 92.56 214 VAL A O 1
ATOM 1677 N N . THR A 1 215 ? -36.881 4.566 27.807 1.00 92.06 215 THR A N 1
ATOM 1678 C CA . THR A 1 215 ? -38.017 5.401 28.226 1.00 92.06 215 THR A CA 1
ATOM 1679 C C . THR A 1 215 ? -39.221 4.553 28.655 1.00 92.06 215 THR A C 1
ATOM 1681 O O . THR A 1 215 ? -39.893 4.906 29.619 1.00 92.06 215 THR A O 1
ATOM 1684 N N . LYS A 1 216 ? -39.475 3.418 27.984 1.00 89.38 216 LYS A N 1
ATOM 1685 C CA . LYS A 1 216 ? -40.590 2.506 28.306 1.00 89.38 216 LYS A CA 1
ATOM 1686 C C . LYS A 1 216 ? -40.260 1.529 29.440 1.00 89.38 216 LYS A C 1
ATOM 1688 O O . LYS A 1 216 ? -41.078 1.321 30.327 1.00 89.38 216 LYS A O 1
ATOM 1693 N N . GLY A 1 217 ? -39.076 0.917 29.405 1.00 87.31 217 GLY A N 1
ATOM 1694 C CA . GLY A 1 217 ? -38.664 -0.151 30.326 1.00 87.31 217 GLY A CA 1
ATOM 1695 C C . GLY A 1 217 ? -37.807 0.305 31.511 1.00 87.31 217 GLY A C 1
ATOM 1696 O O . GLY A 1 217 ? -37.427 -0.520 32.346 1.00 87.31 217 GLY A O 1
ATOM 1697 N N . GLY A 1 218 ? -37.482 1.599 31.600 1.00 91.81 218 GLY A N 1
ATOM 1698 C CA . GLY A 1 218 ? -36.736 2.190 32.710 1.00 91.81 218 GLY A CA 1
ATOM 1699 C C . GLY A 1 218 ? -35.372 1.532 32.945 1.00 91.81 218 GLY A C 1
ATOM 1700 O O . GLY A 1 218 ? -34.664 1.151 32.011 1.00 91.81 218 GLY A O 1
ATOM 1701 N N . LEU A 1 219 ? -35.003 1.376 34.220 1.00 91.00 219 LEU A N 1
ATOM 1702 C CA . LEU A 1 219 ? -33.720 0.783 34.617 1.00 91.00 219 LEU A CA 1
ATOM 1703 C C . LEU A 1 219 ? -33.544 -0.674 34.165 1.00 91.00 219 LEU A C 1
ATOM 1705 O O . LEU A 1 219 ? -32.414 -1.075 33.908 1.00 91.00 219 LEU A O 1
ATOM 1709 N N . ARG A 1 220 ? -34.628 -1.447 34.011 1.00 91.38 220 ARG A N 1
ATOM 1710 C CA . ARG A 1 220 ? -34.548 -2.844 33.543 1.00 91.38 220 ARG A CA 1
ATOM 1711 C C . ARG A 1 220 ? -34.117 -2.924 32.080 1.00 91.38 220 ARG A C 1
ATOM 1713 O O . ARG A 1 220 ? -33.237 -3.708 31.745 1.00 91.38 220 ARG A O 1
ATOM 1720 N N . ALA A 1 221 ? -34.676 -2.064 31.225 1.00 91.31 221 ALA A N 1
ATOM 1721 C CA . ALA A 1 221 ? -34.247 -1.959 29.829 1.00 91.31 221 ALA A CA 1
ATOM 1722 C C . ALA A 1 221 ? -32.804 -1.449 29.717 1.00 91.31 221 ALA A C 1
ATOM 1724 O O . ALA A 1 221 ? -32.030 -1.958 28.912 1.00 91.31 221 ALA A O 1
ATOM 1725 N N . PHE A 1 222 ? -32.412 -0.491 30.565 1.00 93.56 222 PHE A N 1
ATOM 1726 C CA . PHE A 1 222 ? -31.021 -0.044 30.623 1.00 93.56 222 PHE A CA 1
ATOM 1727 C C . PHE A 1 222 ? -30.076 -1.184 31.042 1.00 93.56 222 PHE A C 1
ATOM 1729 O O . PHE A 1 222 ? -29.044 -1.377 30.407 1.00 93.56 222 PHE A O 1
ATOM 1736 N N . ALA A 1 223 ? -30.442 -1.991 32.042 1.00 92.06 223 ALA A N 1
ATOM 1737 C CA . ALA A 1 223 ? -29.671 -3.166 32.448 1.00 92.06 223 ALA A CA 1
ATOM 1738 C C . ALA A 1 223 ? -29.558 -4.215 31.324 1.00 92.06 223 ALA A C 1
ATOM 1740 O O . ALA A 1 223 ? -28.475 -4.755 31.114 1.00 92.06 223 ALA A O 1
ATOM 1741 N N . ALA A 1 224 ? -30.618 -4.443 30.540 1.00 91.00 224 ALA A N 1
ATOM 1742 C CA . ALA A 1 224 ? -30.571 -5.327 29.371 1.00 91.00 224 ALA A CA 1
ATOM 1743 C C . ALA A 1 224 ? -29.585 -4.825 28.294 1.00 91.00 224 ALA A C 1
ATOM 1745 O O . ALA A 1 224 ? -28.786 -5.604 27.773 1.00 91.00 224 ALA A O 1
ATOM 1746 N N . ILE A 1 225 ? -29.573 -3.514 28.020 1.00 93.50 225 ILE A N 1
ATOM 1747 C CA . ILE A 1 225 ? -28.609 -2.886 27.098 1.00 93.50 225 ILE A CA 1
ATOM 1748 C C . ILE A 1 225 ? -27.175 -3.067 27.608 1.00 93.50 225 ILE A C 1
ATOM 1750 O O . ILE A 1 225 ? -26.290 -3.452 26.843 1.00 93.50 225 ILE A O 1
ATOM 1754 N N . MET A 1 226 ? -26.943 -2.832 28.903 1.00 93.81 226 MET A N 1
ATOM 1755 C CA . MET A 1 226 ? -25.630 -3.033 29.520 1.00 93.81 226 MET A CA 1
ATOM 1756 C C . MET A 1 226 ? -25.190 -4.497 29.428 1.00 93.81 226 MET A C 1
ATOM 1758 O O . MET A 1 226 ? -24.052 -4.758 29.060 1.00 93.81 226 MET A O 1
ATOM 1762 N N . ALA A 1 227 ? -26.087 -5.457 29.671 1.00 91.12 227 ALA A N 1
ATOM 1763 C CA . ALA A 1 227 ? -25.791 -6.883 29.550 1.00 91.12 227 ALA A CA 1
ATOM 1764 C C . ALA A 1 227 ? -25.359 -7.284 28.129 1.00 91.12 227 ALA A C 1
ATOM 1766 O O . ALA A 1 227 ? -24.366 -8.000 27.974 1.00 91.12 227 ALA A O 1
ATOM 1767 N N . ALA A 1 228 ? -26.072 -6.812 27.101 1.00 91.19 228 ALA A N 1
ATOM 1768 C CA . ALA A 1 228 ? -25.731 -7.071 25.701 1.00 91.19 228 ALA A CA 1
ATOM 1769 C C . ALA A 1 228 ? -24.367 -6.464 25.331 1.00 91.19 228 ALA A C 1
ATOM 1771 O O . ALA A 1 228 ? -23.527 -7.126 24.718 1.00 91.19 228 ALA A O 1
ATOM 1772 N N . ASN A 1 229 ? -24.112 -5.228 25.770 1.00 93.25 229 ASN A N 1
ATOM 1773 C CA . ASN A 1 229 ? -22.840 -4.542 25.562 1.00 93.25 229 ASN A CA 1
ATOM 1774 C C . ASN A 1 229 ? -21.670 -5.273 26.242 1.00 93.25 229 ASN A C 1
ATOM 1776 O O . ASN A 1 229 ? -20.657 -5.563 25.606 1.00 93.25 229 ASN A O 1
ATOM 1780 N N . THR A 1 230 ? -21.823 -5.646 27.517 1.00 90.38 230 THR A N 1
ATOM 1781 C CA . THR A 1 230 ? -20.801 -6.385 28.271 1.00 90.38 230 THR A CA 1
ATOM 1782 C C . THR A 1 230 ? -20.522 -7.758 27.658 1.00 90.38 230 THR A C 1
ATOM 1784 O O . THR A 1 230 ? -19.361 -8.143 27.551 1.00 90.38 230 THR A O 1
ATOM 1787 N N . ALA A 1 231 ? -21.548 -8.475 27.187 1.00 88.81 231 ALA A N 1
ATOM 1788 C CA . ALA A 1 231 ? -21.367 -9.758 26.506 1.00 88.81 231 ALA A CA 1
ATOM 1789 C C . ALA A 1 231 ? -20.588 -9.612 25.188 1.00 88.81 231 ALA A C 1
ATOM 1791 O O . ALA A 1 231 ? -19.752 -10.455 24.856 1.00 88.81 231 ALA A O 1
ATOM 1792 N N . LYS A 1 232 ? -20.816 -8.524 24.444 1.00 89.38 232 LYS A N 1
ATOM 1793 C CA . LYS A 1 232 ? -20.074 -8.257 23.208 1.00 89.38 232 LYS A CA 1
ATOM 1794 C C . LYS A 1 232 ? -18.616 -7.874 23.469 1.00 89.38 232 LYS A C 1
ATOM 1796 O O . LYS A 1 232 ? -17.730 -8.318 22.739 1.00 89.38 232 LYS A O 1
ATOM 1801 N N . LEU A 1 233 ? -18.359 -7.108 24.528 1.00 87.56 233 LEU A N 1
ATOM 1802 C CA . LEU A 1 233 ? -17.002 -6.814 24.998 1.00 87.56 233 LEU A CA 1
ATOM 1803 C C . LEU A 1 233 ? -16.275 -8.087 25.446 1.00 87.56 233 LEU A C 1
ATOM 1805 O O . LEU A 1 233 ? -15.109 -8.271 25.114 1.00 87.56 233 LEU A O 1
ATOM 1809 N N . GLU A 1 234 ? -16.963 -9.001 26.134 1.00 87.50 234 GLU A N 1
ATOM 1810 C CA . GLU A 1 234 ? -16.402 -10.305 26.502 1.00 87.50 234 GLU A CA 1
ATOM 1811 C C . GLU A 1 234 ? -15.998 -11.118 25.267 1.00 87.50 234 GLU A C 1
ATOM 1813 O O . GLU A 1 234 ? -14.898 -11.672 25.228 1.00 87.50 234 GLU A O 1
ATOM 1818 N N . GLN A 1 235 ? -16.853 -11.157 24.240 1.00 86.50 235 GLN A N 1
ATOM 1819 C CA . GLN A 1 235 ? -16.532 -11.814 22.973 1.00 86.50 235 GLN A CA 1
ATOM 1820 C C . GLN A 1 235 ? -15.252 -11.231 22.350 1.00 86.50 235 GLN A C 1
ATOM 1822 O O . GLN A 1 235 ? -14.373 -11.988 21.946 1.00 86.50 235 GLN A O 1
ATOM 1827 N N . MET A 1 236 ? -15.113 -9.901 22.333 1.00 83.38 236 MET A N 1
ATOM 1828 C CA . MET A 1 236 ? -13.915 -9.230 21.818 1.00 83.38 236 MET A CA 1
ATOM 1829 C C . MET A 1 236 ? -12.649 -9.643 22.574 1.00 83.38 236 MET A C 1
ATOM 1831 O O . MET A 1 236 ? -11.642 -9.977 21.950 1.00 83.38 236 MET A O 1
ATOM 1835 N N . VAL A 1 237 ? -12.701 -9.639 23.911 1.00 83.44 237 VAL A N 1
ATOM 1836 C CA . VAL A 1 237 ? -11.556 -10.011 24.755 1.00 83.44 237 VAL A CA 1
ATOM 1837 C C . VAL A 1 237 ? -11.172 -11.472 24.524 1.00 83.44 237 VAL A C 1
ATOM 1839 O O . VAL A 1 237 ? -9.992 -11.766 24.371 1.00 83.44 237 VAL A O 1
ATOM 1842 N N . ARG A 1 238 ? -12.144 -12.387 24.406 1.00 82.19 238 ARG A N 1
ATOM 1843 C CA . ARG A 1 238 ? -11.877 -13.805 24.096 1.00 82.19 238 ARG A CA 1
ATOM 1844 C C . ARG A 1 238 ? -11.190 -14.002 22.747 1.00 82.19 238 ARG A C 1
ATOM 1846 O O . ARG A 1 238 ? -10.291 -14.828 22.640 1.00 82.19 238 ARG A O 1
ATOM 1853 N N . GLU A 1 239 ? -11.630 -13.274 21.726 1.00 79.75 239 GLU A N 1
ATOM 1854 C CA . GLU A 1 239 ? -11.112 -13.417 20.362 1.00 79.75 239 GLU A CA 1
ATOM 1855 C C . GLU A 1 239 ? -9.714 -12.808 20.190 1.00 79.75 239 GLU A C 1
ATOM 1857 O O . GLU A 1 239 ? -8.944 -13.283 19.355 1.00 79.75 239 GLU A O 1
ATOM 1862 N N . ARG A 1 240 ? -9.372 -11.766 20.962 1.00 72.75 240 ARG A N 1
ATOM 1863 C CA . ARG A 1 240 ? -8.147 -10.975 20.748 1.00 72.75 240 ARG A CA 1
ATOM 1864 C C . ARG A 1 240 ? -7.113 -11.053 21.864 1.00 72.75 240 ARG A C 1
ATOM 1866 O O . ARG A 1 240 ? -5.928 -10.875 21.600 1.00 72.75 240 ARG A O 1
ATOM 1873 N N . GLN A 1 241 ? -7.537 -11.325 23.093 1.00 67.56 241 GLN A N 1
ATOM 1874 C CA . GLN A 1 241 ? -6.683 -11.343 24.282 1.00 67.56 241 GLN A CA 1
ATOM 1875 C C . GLN A 1 241 ? -7.011 -12.545 25.183 1.00 67.56 241 GLN A C 1
ATOM 1877 O O . GLN A 1 241 ? -7.371 -12.368 26.350 1.00 67.56 241 GLN A O 1
ATOM 1882 N N . PRO A 1 242 ? -6.874 -13.786 24.675 1.00 61.00 242 PRO A N 1
ATOM 1883 C CA . PRO A 1 242 ? -7.265 -14.988 25.415 1.00 61.00 242 PRO A CA 1
ATOM 1884 C C . PRO A 1 242 ? -6.500 -15.167 26.738 1.00 61.00 242 PRO A C 1
ATOM 1886 O O . PRO A 1 242 ? -6.976 -15.853 27.637 1.00 61.00 242 PRO A O 1
ATOM 1889 N N . GLU A 1 243 ? -5.334 -14.535 26.881 1.00 66.12 243 GLU A N 1
ATOM 1890 C CA . GLU A 1 243 ? -4.490 -14.627 28.076 1.00 66.12 243 GLU A CA 1
ATOM 1891 C C . GLU A 1 243 ? -4.957 -13.717 29.231 1.00 66.12 243 GLU A C 1
ATOM 1893 O O . GLU A 1 243 ? -4.542 -13.903 30.378 1.00 66.12 243 GLU A O 1
ATOM 1898 N N . GLN A 1 244 ? -5.861 -12.761 28.983 1.00 66.88 244 GLN A N 1
ATOM 1899 C CA . GLN A 1 244 ? -6.369 -11.868 30.026 1.00 66.88 244 GLN A CA 1
ATOM 1900 C C . GLN A 1 244 ? -7.480 -12.509 30.864 1.00 66.88 244 GLN A C 1
ATOM 1902 O O . GLN A 1 244 ? -8.674 -12.359 30.607 1.00 66.88 244 GLN A O 1
ATOM 1907 N N . THR A 1 245 ? -7.086 -13.179 31.942 1.00 63.31 245 THR A N 1
ATOM 1908 C CA . THR A 1 245 ? -8.012 -13.888 32.839 1.00 63.31 245 THR A CA 1
ATOM 1909 C C . THR A 1 245 ? -8.798 -12.968 33.782 1.00 63.31 245 THR A C 1
ATOM 1911 O O . THR A 1 245 ? -9.948 -13.270 34.102 1.00 63.31 245 THR A O 1
ATOM 1914 N N . ILE A 1 246 ? -8.223 -11.841 34.223 1.00 66.06 246 ILE A N 1
ATOM 1915 C CA . ILE A 1 246 ? -8.851 -10.950 35.222 1.00 66.06 246 ILE A CA 1
ATOM 1916 C C . ILE A 1 246 ? -9.986 -10.122 34.595 1.00 66.06 246 ILE A C 1
ATOM 1918 O O . ILE A 1 246 ? -11.125 -10.217 35.055 1.00 66.06 246 ILE A O 1
ATOM 1922 N N . SER A 1 247 ? -9.717 -9.398 33.501 1.00 71.81 247 SER A N 1
ATOM 1923 C CA . SER A 1 247 ? -10.710 -8.580 32.779 1.00 71.81 247 SER A CA 1
ATOM 1924 C C . SER A 1 247 ? -11.906 -9.412 32.298 1.00 71.81 247 SER A C 1
ATOM 1926 O O . SER A 1 247 ? -13.053 -8.970 32.339 1.00 71.81 247 SER A O 1
ATOM 1928 N N . LEU A 1 248 ? -11.652 -10.653 31.876 1.00 79.50 248 LEU A N 1
ATOM 1929 C CA . LEU A 1 248 ? -12.674 -11.564 31.370 1.00 79.50 248 LEU A CA 1
ATOM 1930 C C . LEU A 1 248 ? -13.615 -12.057 32.478 1.00 79.50 248 LEU A C 1
ATOM 1932 O O . LEU A 1 248 ? -14.828 -12.113 32.275 1.00 79.50 248 LEU A O 1
ATOM 1936 N N . LYS A 1 249 ? -13.086 -12.336 33.676 1.00 82.62 249 LYS A N 1
ATOM 1937 C CA . LYS A 1 249 ? -13.898 -12.698 34.847 1.00 82.62 249 LYS A CA 1
ATOM 1938 C C . LYS A 1 249 ? -14.753 -11.523 35.332 1.00 82.62 249 LYS A C 1
ATOM 1940 O O . LYS A 1 249 ? -15.915 -11.714 35.686 1.00 82.62 249 LYS A O 1
ATOM 1945 N N . GLU A 1 250 ? -14.212 -10.306 35.317 1.00 83.69 250 GLU A N 1
ATOM 1946 C CA . GLU A 1 250 ? -14.973 -9.094 35.649 1.00 83.69 250 GLU A CA 1
ATOM 1947 C C . GLU A 1 250 ? -16.110 -8.828 34.654 1.00 83.69 250 GLU A C 1
ATOM 1949 O O . GLU A 1 250 ? -17.230 -8.529 35.073 1.00 83.69 250 GLU A O 1
ATOM 1954 N N . LEU A 1 251 ? -15.868 -9.000 33.349 1.00 85.19 251 LEU A N 1
ATOM 1955 C CA . LEU A 1 251 ? -16.908 -8.895 32.320 1.00 85.19 251 LEU A CA 1
ATOM 1956 C C . LEU A 1 251 ? -18.014 -9.938 32.513 1.00 85.19 251 LEU A C 1
ATOM 1958 O O . LEU A 1 251 ? -19.189 -9.587 32.436 1.00 85.19 251 LEU A O 1
ATOM 1962 N N . GLN A 1 252 ? -17.665 -11.188 32.825 1.00 85.50 252 GLN A N 1
ATOM 1963 C CA . GLN A 1 252 ? -18.643 -12.248 33.100 1.00 85.50 252 GLN A CA 1
ATOM 1964 C C . GLN A 1 252 ? -19.516 -11.928 34.312 1.00 85.50 252 GLN A C 1
ATOM 1966 O O . GLN A 1 252 ? -20.741 -12.034 34.233 1.00 85.50 252 GLN A O 1
ATOM 1971 N N . ASN A 1 253 ? -18.897 -11.488 35.409 1.00 87.12 253 ASN A N 1
ATOM 1972 C CA . ASN A 1 253 ? -19.614 -11.102 36.622 1.00 87.12 253 ASN A CA 1
ATOM 1973 C C . ASN A 1 253 ? -20.552 -9.916 36.356 1.00 87.12 253 ASN A C 1
ATOM 1975 O O . ASN A 1 253 ? -21.715 -9.945 36.758 1.00 87.12 253 ASN A O 1
ATOM 1979 N N . ASN A 1 254 ? -20.079 -8.897 35.632 1.00 86.62 254 ASN A N 1
ATOM 1980 C CA . ASN A 1 254 ? -20.886 -7.730 35.275 1.00 86.62 254 ASN A CA 1
ATOM 1981 C C . ASN A 1 254 ? -22.037 -8.101 34.332 1.00 86.62 254 ASN A C 1
ATOM 1983 O O . ASN A 1 254 ? -23.164 -7.660 34.542 1.00 86.62 254 ASN A O 1
ATOM 1987 N N . ALA A 1 255 ? -21.794 -8.950 33.330 1.00 84.81 255 ALA A N 1
ATOM 1988 C CA . ALA A 1 255 ? -22.832 -9.419 32.418 1.00 84.81 255 ALA A CA 1
ATOM 1989 C C . ALA A 1 255 ? -23.910 -10.227 33.157 1.00 84.81 255 ALA A C 1
ATOM 1991 O O . ALA A 1 255 ? -25.099 -10.024 32.914 1.00 84.81 255 ALA A O 1
ATOM 1992 N N . GLN A 1 256 ? -23.520 -11.111 34.082 1.00 85.88 256 GLN A N 1
ATOM 1993 C CA . GLN A 1 256 ? -24.463 -11.854 34.925 1.00 85.88 256 GLN A CA 1
ATOM 1994 C C . GLN A 1 256 ? -25.278 -10.920 35.825 1.00 85.88 256 GLN A C 1
ATOM 1996 O O . GLN A 1 256 ? -26.501 -11.043 35.865 1.00 85.88 256 GLN A O 1
ATOM 2001 N N . PHE A 1 257 ? -24.624 -9.952 36.471 1.00 87.50 257 PHE A N 1
ATOM 2002 C CA . PHE A 1 257 ? -25.287 -8.945 37.298 1.00 87.50 257 PHE A CA 1
ATOM 2003 C C . PHE A 1 257 ? -26.307 -8.119 36.496 1.00 87.50 257 PHE A C 1
ATOM 2005 O O . PHE A 1 257 ? -27.463 -7.985 36.895 1.00 87.50 257 PHE A O 1
ATOM 2012 N N . TYR A 1 258 ? -25.933 -7.616 35.317 1.00 88.88 258 TYR A N 1
ATOM 2013 C CA . TYR A 1 258 ? -26.854 -6.850 34.475 1.00 88.88 258 TYR A CA 1
ATOM 2014 C C . TYR A 1 258 ? -28.015 -7.699 33.946 1.00 88.88 258 TYR A C 1
ATOM 2016 O O . TYR A 1 258 ? -29.143 -7.212 33.878 1.00 88.88 258 TYR A O 1
ATOM 2024 N N . ARG A 1 259 ? -27.786 -8.984 33.639 1.00 85.81 259 ARG A N 1
ATOM 2025 C CA . ARG A 1 259 ? -28.868 -9.914 33.272 1.00 85.81 259 ARG A CA 1
ATOM 2026 C C . ARG A 1 259 ? -29.840 -10.156 34.424 1.00 85.81 259 ARG A C 1
ATOM 2028 O O . ARG A 1 259 ? -31.043 -10.204 34.174 1.00 85.81 259 ARG A O 1
ATOM 2035 N N . SER A 1 260 ? -29.358 -10.278 35.665 1.00 86.38 260 SER A N 1
ATOM 2036 C CA . SER A 1 260 ? -30.251 -10.406 36.824 1.00 86.38 260 SER A CA 1
ATOM 2037 C C . SER A 1 260 ? -31.074 -9.136 37.058 1.00 86.38 260 SER A C 1
ATOM 2039 O O . SER A 1 260 ? -32.274 -9.230 37.301 1.00 86.38 260 SER A O 1
ATOM 2041 N N . GLU A 1 261 ? -30.473 -7.954 36.886 1.00 84.75 261 GLU A N 1
ATOM 2042 C CA . GLU A 1 261 ? -31.162 -6.660 37.025 1.00 84.75 261 GLU A CA 1
ATOM 2043 C C . GLU A 1 261 ? -32.176 -6.392 35.897 1.00 84.75 261 GLU A C 1
ATOM 2045 O O . GLU A 1 261 ? -33.194 -5.729 36.106 1.00 84.75 261 GLU A O 1
ATOM 2050 N N . ALA A 1 262 ? -31.948 -6.944 34.701 1.00 83.19 262 ALA A N 1
ATOM 2051 C CA . ALA A 1 262 ? -32.894 -6.866 33.589 1.00 83.19 262 ALA A CA 1
ATOM 2052 C C . ALA A 1 262 ? -34.198 -7.645 33.852 1.00 83.19 262 ALA A C 1
ATOM 2054 O O . ALA A 1 262 ? -35.197 -7.402 33.172 1.00 83.19 262 ALA A O 1
ATOM 2055 N N . ALA A 1 263 ? -34.208 -8.560 34.833 1.00 74.31 263 ALA A N 1
ATOM 2056 C CA . ALA A 1 263 ? -35.371 -9.340 35.264 1.00 74.31 263 ALA A CA 1
ATOM 2057 C C . ALA A 1 263 ? -36.170 -9.948 34.094 1.00 74.31 263 ALA A C 1
ATOM 2059 O O . ALA A 1 263 ? -37.400 -9.905 34.085 1.00 74.31 263 ALA A O 1
ATOM 2060 N N . SER A 1 264 ? -35.468 -10.501 33.096 1.00 66.12 264 SER A N 1
ATOM 2061 C CA . SER A 1 264 ? -36.025 -11.116 31.877 1.00 66.12 264 SER A CA 1
ATOM 2062 C C . SER A 1 264 ? -36.802 -10.194 30.927 1.00 66.12 264 SER A C 1
ATOM 2064 O O . SER A 1 264 ? -37.533 -10.700 30.087 1.00 66.12 264 SER A O 1
ATOM 2066 N N . LEU A 1 265 ? -36.638 -8.867 31.005 1.00 74.25 265 LEU A N 1
ATOM 2067 C CA . LEU A 1 265 ? -37.199 -7.950 30.008 1.00 74.25 265 LEU A CA 1
ATOM 2068 C C . LEU A 1 265 ? -36.499 -8.170 28.649 1.00 74.25 265 LEU A C 1
ATOM 2070 O O . LEU A 1 265 ? -35.326 -7.806 28.525 1.00 74.25 265 LEU A O 1
ATOM 2074 N N . PRO A 1 266 ? -37.166 -8.759 27.637 1.00 70.44 266 PRO A N 1
ATOM 2075 C CA . PRO A 1 266 ? -36.524 -9.014 26.360 1.00 70.44 266 PRO A CA 1
ATOM 2076 C C . PRO A 1 266 ? -36.470 -7.709 25.561 1.00 70.44 266 PRO A C 1
ATOM 2078 O O . PRO A 1 266 ? -37.490 -7.046 25.360 1.00 70.44 266 PRO A O 1
ATOM 2081 N N . LEU A 1 267 ? -35.273 -7.332 25.116 1.00 81.56 267 LEU A N 1
ATOM 2082 C CA . LEU A 1 267 ? -35.132 -6.391 24.009 1.00 81.56 267 LEU A CA 1
ATOM 2083 C C . LEU A 1 267 ? -35.508 -7.129 22.720 1.00 81.56 267 LEU A C 1
ATOM 2085 O O . LEU A 1 267 ? -35.346 -8.346 22.626 1.00 81.56 267 LEU A O 1
ATOM 2089 N N . ASP A 1 268 ? -36.015 -6.414 21.719 1.00 87.25 268 ASP A N 1
ATOM 2090 C CA . ASP A 1 268 ? -36.096 -7.007 20.389 1.00 87.25 268 ASP A CA 1
ATOM 2091 C C . ASP A 1 268 ? -34.677 -7.292 19.863 1.00 87.25 268 ASP A C 1
ATOM 2093 O O . ASP A 1 268 ? -33.707 -6.622 20.230 1.00 87.25 268 ASP A O 1
ATOM 2097 N N . ALA A 1 269 ? -34.557 -8.298 18.996 1.00 85.62 269 ALA A N 1
ATOM 2098 C CA . ALA A 1 269 ? -33.261 -8.794 18.541 1.00 85.62 269 ALA A CA 1
ATOM 2099 C C . ALA A 1 269 ? -32.403 -7.715 17.851 1.00 85.62 269 ALA A C 1
ATOM 2101 O O . ALA A 1 269 ? -31.177 -7.742 17.965 1.00 85.62 269 ALA A O 1
ATOM 2102 N N . ALA A 1 270 ? -33.027 -6.753 17.161 1.00 86.44 270 ALA A N 1
ATOM 2103 C CA . ALA A 1 270 ? -32.309 -5.673 16.492 1.00 86.44 270 ALA A CA 1
ATOM 2104 C C . ALA A 1 270 ? -31.743 -4.670 17.510 1.00 86.44 270 ALA A C 1
ATOM 2106 O O . ALA A 1 270 ? -30.565 -4.311 17.433 1.00 86.44 270 ALA A O 1
ATOM 2107 N N . THR A 1 271 ? -32.538 -4.280 18.509 1.00 87.25 271 THR A N 1
ATOM 2108 C CA . THR A 1 271 ? -32.103 -3.402 19.603 1.00 87.25 271 THR A CA 1
ATOM 2109 C C . THR A 1 271 ? -31.042 -4.063 20.482 1.00 87.25 271 THR A C 1
ATOM 2111 O O . THR A 1 271 ? -30.081 -3.403 20.879 1.00 87.25 271 THR A O 1
ATOM 2114 N N . GLU A 1 272 ? -31.155 -5.364 20.760 1.00 88.44 272 GLU A N 1
ATOM 2115 C CA . GLU A 1 272 ? -30.134 -6.113 21.505 1.00 88.44 272 GLU A CA 1
ATOM 2116 C C . GLU A 1 272 ? -28.807 -6.177 20.733 1.00 88.44 272 GLU A C 1
ATOM 2118 O O . GLU A 1 272 ? -27.735 -5.920 21.289 1.00 88.44 272 GLU A O 1
ATOM 2123 N N . GLN A 1 273 ? -28.869 -6.439 19.424 1.00 88.94 273 GLN A N 1
ATOM 2124 C CA . GLN A 1 273 ? -27.686 -6.442 18.569 1.00 88.94 273 GLN A CA 1
ATOM 2125 C C . GLN A 1 273 ? -27.031 -5.054 18.503 1.00 88.94 273 GLN A C 1
ATOM 2127 O O . GLN A 1 273 ? -25.807 -4.953 18.598 1.00 88.94 273 GLN A O 1
ATOM 2132 N N . ALA A 1 274 ? -27.825 -3.986 18.382 1.00 90.50 274 ALA A N 1
ATOM 2133 C CA . ALA A 1 274 ? -27.346 -2.605 18.422 1.00 90.50 274 ALA A CA 1
ATOM 2134 C C . ALA A 1 274 ? -26.705 -2.255 19.777 1.00 90.50 274 ALA A C 1
ATOM 2136 O O . ALA A 1 274 ? -25.618 -1.675 19.816 1.00 90.50 274 ALA A O 1
ATOM 2137 N N . ALA A 1 275 ? -27.326 -2.662 20.889 1.00 91.50 275 ALA A N 1
ATOM 2138 C CA . ALA A 1 275 ? -26.799 -2.464 22.239 1.00 91.50 275 ALA A CA 1
ATOM 2139 C C . ALA A 1 275 ? -25.408 -3.096 22.421 1.00 91.50 275 ALA A C 1
ATOM 2141 O O . ALA A 1 275 ? -24.527 -2.492 23.041 1.00 91.50 275 ALA A O 1
ATOM 2142 N N . GLY A 1 276 ? -25.178 -4.263 21.810 1.00 90.94 276 GLY A N 1
ATOM 2143 C CA . GLY A 1 276 ? -23.881 -4.940 21.794 1.00 90.94 276 GLY A CA 1
ATOM 2144 C C . GLY A 1 276 ? -22.721 -4.072 21.286 1.00 90.94 276 GLY A C 1
ATOM 2145 O O . GLY A 1 276 ? -21.609 -4.191 21.786 1.00 90.94 276 GLY A O 1
ATOM 2146 N N . PHE A 1 277 ? -22.970 -3.162 20.341 1.00 91.62 277 PHE A N 1
ATOM 2147 C CA . PHE A 1 277 ? -21.941 -2.296 19.745 1.00 91.62 277 PHE A CA 1
ATOM 2148 C C . PHE A 1 277 ? -22.040 -0.826 20.181 1.00 91.62 277 PHE A C 1
ATOM 2150 O O . PHE A 1 277 ? -21.367 0.033 19.607 1.00 91.62 277 PHE A O 1
ATOM 2157 N N . ALA A 1 278 ? -22.881 -0.513 21.169 1.00 91.62 278 ALA A N 1
ATOM 2158 C CA . ALA A 1 278 ? -23.046 0.852 21.648 1.00 91.62 278 ALA A CA 1
ATOM 2159 C C . ALA A 1 278 ? -21.759 1.368 22.309 1.00 91.62 278 ALA A C 1
ATOM 2161 O O . ALA A 1 278 ? -21.264 0.798 23.284 1.00 91.62 278 ALA A O 1
ATOM 2162 N N . ASP A 1 279 ? -21.220 2.468 21.781 1.00 90.31 279 ASP A N 1
ATOM 2163 C CA . ASP A 1 279 ? -20.060 3.126 22.371 1.00 90.31 279 ASP A CA 1
ATOM 2164 C C . ASP A 1 279 ? -20.439 3.881 23.664 1.00 90.31 279 ASP A C 1
ATOM 2166 O O . ASP A 1 279 ? -21.617 4.170 23.907 1.00 90.31 279 ASP A O 1
ATOM 2170 N N . PRO A 1 280 ? -19.463 4.219 24.526 1.00 90.81 280 PRO A N 1
ATOM 2171 C CA . PRO A 1 280 ? -19.722 4.950 25.766 1.00 90.81 280 PRO A CA 1
ATOM 2172 C C . PRO A 1 280 ? -20.544 6.231 25.587 1.00 90.81 280 PRO A C 1
ATOM 2174 O O . PRO A 1 280 ? -21.381 6.548 26.435 1.00 90.81 280 PRO A O 1
ATOM 2177 N N . ALA A 1 281 ? -20.338 6.957 24.485 1.00 90.44 281 ALA A N 1
ATOM 2178 C CA . ALA A 1 281 ? -21.067 8.187 24.199 1.00 90.44 281 ALA A CA 1
ATOM 2179 C C . ALA A 1 281 ? -22.554 7.910 23.931 1.00 90.44 281 ALA A C 1
ATOM 2181 O O . ALA A 1 281 ? -23.413 8.596 24.489 1.00 90.44 281 ALA A O 1
ATOM 2182 N N . LEU A 1 282 ? -22.864 6.879 23.142 1.00 93.19 282 LEU A N 1
ATOM 2183 C CA . LEU A 1 282 ? -24.229 6.435 22.886 1.00 93.19 282 LEU A CA 1
ATOM 2184 C C . LEU A 1 282 ? -24.896 5.909 24.162 1.00 93.19 282 LEU A C 1
ATOM 2186 O O . LEU A 1 282 ? -26.030 6.286 24.450 1.00 93.19 282 LEU A O 1
ATOM 2190 N N . LEU A 1 283 ? -24.191 5.112 24.973 1.00 93.75 283 LEU A N 1
ATOM 2191 C CA . LEU A 1 283 ? -24.710 4.632 26.261 1.00 93.75 283 LEU A CA 1
ATOM 2192 C C . LEU A 1 283 ? -25.053 5.791 27.211 1.00 93.75 283 LEU A C 1
ATOM 2194 O O . LEU A 1 283 ? -26.081 5.751 27.887 1.00 93.75 283 LEU A O 1
ATOM 2198 N N . HIS A 1 284 ? -24.242 6.852 27.228 1.00 93.44 284 HIS A N 1
ATOM 2199 C CA . HIS A 1 284 ? -24.544 8.071 27.980 1.00 93.44 284 HIS A CA 1
ATOM 2200 C C . HIS A 1 284 ? -25.812 8.770 27.466 1.00 93.44 284 HIS A C 1
ATOM 2202 O O . HIS A 1 284 ? -26.661 9.177 28.258 1.00 93.44 284 HIS A O 1
ATOM 2208 N N . GLU A 1 285 ? -26.002 8.875 26.152 1.00 93.31 285 GLU A N 1
ATOM 2209 C CA . GLU A 1 285 ? -27.227 9.456 25.596 1.00 93.31 285 GLU A CA 1
ATOM 2210 C C . GLU A 1 285 ? -28.479 8.612 25.864 1.00 93.31 285 GLU A C 1
ATOM 2212 O O . GLU A 1 285 ? -29.560 9.172 26.060 1.00 93.31 285 GLU A O 1
ATOM 2217 N N . VAL A 1 286 ? -28.347 7.285 25.856 1.00 94.19 286 VAL A N 1
ATOM 2218 C CA . VAL A 1 286 ? -29.418 6.344 26.212 1.00 94.19 286 VAL A CA 1
ATOM 2219 C C . VAL A 1 286 ? -29.767 6.475 27.695 1.00 94.19 286 VAL A C 1
ATOM 2221 O O . VAL A 1 286 ? -30.941 6.558 28.048 1.00 94.19 286 VAL A O 1
ATOM 2224 N N . MET A 1 287 ? -28.761 6.602 28.565 1.00 94.62 287 MET A N 1
ATOM 2225 C CA . MET A 1 287 ? -28.947 6.861 29.994 1.00 94.62 287 MET A CA 1
ATOM 2226 C C . MET A 1 287 ? -29.726 8.164 30.249 1.00 94.62 287 MET A C 1
ATOM 2228 O O . MET A 1 287 ? -30.587 8.201 31.127 1.00 94.62 287 MET A O 1
ATOM 2232 N N . LEU A 1 288 ? -29.491 9.225 29.467 1.00 92.94 288 LEU A N 1
ATOM 2233 C CA . LEU A 1 288 ? -30.236 10.488 29.593 1.00 92.94 288 LEU A CA 1
ATOM 2234 C C . LEU A 1 288 ? -31.732 10.355 29.249 1.00 92.94 288 LEU A C 1
ATOM 2236 O O . LEU A 1 288 ? -32.518 11.186 29.700 1.00 92.94 288 LEU A O 1
ATOM 2240 N N . ALA A 1 289 ? -32.135 9.325 28.497 1.00 93.56 289 ALA A N 1
ATOM 2241 C CA . ALA A 1 289 ? -33.532 9.064 28.136 1.00 93.56 289 ALA A CA 1
ATOM 2242 C C . ALA A 1 289 ? -34.339 8.343 29.236 1.00 93.56 289 ALA A C 1
ATOM 2244 O O . ALA A 1 289 ? -35.544 8.129 29.070 1.00 93.56 289 ALA A O 1
ATOM 2245 N N . LEU A 1 290 ? -33.703 7.976 30.359 1.00 93.69 290 LEU A N 1
ATOM 2246 C CA . LEU A 1 290 ? -34.403 7.450 31.531 1.00 93.69 290 LEU A CA 1
ATOM 2247 C C . LEU A 1 290 ? -35.375 8.501 32.093 1.00 93.69 290 LEU A C 1
ATOM 2249 O O . LEU A 1 290 ? -34.996 9.671 32.211 1.00 93.69 290 LEU A O 1
ATOM 2253 N N . PRO A 1 291 ? -36.596 8.100 32.490 1.00 90.06 291 PRO A N 1
ATOM 2254 C CA . PRO A 1 291 ? -37.677 9.038 32.782 1.00 90.06 291 PRO A CA 1
ATOM 2255 C C . PRO A 1 291 ? -37.421 9.881 34.038 1.00 90.06 291 PRO A C 1
ATOM 2257 O O . PRO A 1 291 ? -37.622 11.098 34.002 1.00 90.06 291 PRO A O 1
ATOM 2260 N N . THR A 1 292 ? -36.912 9.288 35.127 1.00 90.88 292 THR A N 1
ATOM 2261 C CA . THR A 1 292 ? -36.744 10.005 36.406 1.00 90.88 292 THR A CA 1
ATOM 2262 C C . THR A 1 292 ? -35.288 10.392 36.710 1.00 90.88 292 THR A C 1
ATOM 2264 O O . THR A 1 292 ? -34.353 9.697 36.287 1.00 90.88 292 THR A O 1
ATOM 2267 N N . PRO A 1 293 ? -35.054 11.490 37.460 1.00 87.69 293 PRO A N 1
ATOM 2268 C CA . PRO A 1 293 ? -33.717 11.882 37.915 1.00 87.69 293 PRO A CA 1
ATOM 2269 C C . PRO A 1 293 ? -32.999 10.806 38.742 1.00 87.69 293 PRO A C 1
ATOM 2271 O O . PRO A 1 293 ? -31.790 10.630 38.598 1.00 87.69 293 PRO A O 1
ATOM 2274 N N . GLU A 1 294 ? -33.724 10.063 39.579 1.00 88.75 294 GLU A N 1
ATOM 2275 C CA . GLU A 1 294 ? -33.176 9.002 40.434 1.00 88.75 294 GLU A CA 1
ATOM 2276 C C . GLU A 1 294 ? -32.682 7.830 39.586 1.00 88.75 294 GLU A C 1
ATOM 2278 O O . GLU A 1 294 ? -31.579 7.323 39.802 1.00 88.75 294 GLU A O 1
ATOM 2283 N N . MET A 1 295 ? -33.456 7.444 38.564 1.00 90.56 295 MET A N 1
ATOM 2284 C CA . MET A 1 295 ? -33.038 6.426 37.602 1.00 90.56 295 MET A CA 1
ATOM 2285 C C . MET A 1 295 ? -31.777 6.867 36.857 1.00 90.56 295 MET A C 1
ATOM 2287 O O . MET A 1 295 ? -30.823 6.095 36.759 1.00 90.56 295 MET A O 1
ATOM 2291 N N . ARG A 1 296 ? -31.726 8.124 36.396 1.00 91.69 296 ARG A N 1
ATOM 2292 C CA . ARG A 1 296 ? -30.535 8.684 35.737 1.00 91.69 296 ARG A CA 1
ATOM 2293 C C . ARG A 1 296 ? -29.306 8.650 36.647 1.00 91.69 296 ARG A C 1
ATOM 2295 O O . ARG A 1 296 ? -28.237 8.259 36.187 1.00 91.69 296 ARG A O 1
ATOM 2302 N N . GLN A 1 297 ? -29.438 8.991 37.931 1.00 88.56 297 GLN A N 1
ATOM 2303 C CA . GLN A 1 297 ? -28.330 8.920 38.895 1.00 88.56 297 GLN A CA 1
ATOM 2304 C C . GLN A 1 297 ? -27.828 7.487 39.114 1.00 88.56 297 GLN A C 1
ATOM 2306 O O . GLN A 1 297 ? -26.616 7.257 39.116 1.00 88.56 297 GLN A O 1
ATOM 2311 N N . THR A 1 298 ? -28.733 6.518 39.264 1.00 89.44 298 THR A N 1
ATOM 2312 C CA . THR A 1 298 ? -28.371 5.098 39.404 1.00 89.44 298 THR A CA 1
ATOM 2313 C C . THR A 1 298 ? -27.650 4.591 38.157 1.00 89.44 298 THR A C 1
ATOM 2315 O O . THR A 1 298 ? -26.561 4.024 38.258 1.00 89.44 298 THR A O 1
ATOM 2318 N N . ALA A 1 299 ? -28.193 4.880 36.974 1.00 90.50 299 ALA A N 1
ATOM 2319 C CA . ALA A 1 299 ? -27.585 4.509 35.703 1.00 90.50 299 ALA A CA 1
ATOM 2320 C C . ALA A 1 299 ? -26.233 5.206 35.469 1.00 90.50 299 ALA A C 1
ATOM 2322 O O . ALA A 1 299 ? -25.309 4.573 34.970 1.00 90.50 299 ALA A O 1
ATOM 2323 N N . THR A 1 300 ? -26.062 6.458 35.917 1.00 90.44 300 THR A N 1
ATOM 2324 C CA . THR A 1 300 ? -24.773 7.176 35.848 1.00 90.44 300 THR A CA 1
ATOM 2325 C C . THR A 1 300 ? -23.693 6.436 36.640 1.00 90.44 300 THR A C 1
ATOM 2327 O O . THR A 1 300 ? -22.581 6.258 36.148 1.00 90.44 300 THR A O 1
ATOM 2330 N N . ARG A 1 301 ? -24.005 5.953 37.852 1.00 88.00 301 ARG A N 1
ATOM 2331 C CA . ARG A 1 301 ? -23.045 5.205 38.687 1.00 88.00 301 ARG A CA 1
ATOM 2332 C C . ARG A 1 301 ? -22.607 3.896 38.034 1.00 88.00 301 ARG A C 1
ATOM 2334 O O . ARG A 1 301 ? -21.425 3.560 38.076 1.00 88.00 301 ARG A O 1
ATOM 2341 N N . VAL A 1 302 ? -23.553 3.172 37.436 1.00 89.50 302 VAL A N 1
ATOM 2342 C CA . VAL A 1 302 ? -23.278 1.936 36.688 1.00 89.50 302 VAL A CA 1
ATOM 2343 C C . VAL A 1 302 ? -22.418 2.238 35.463 1.00 89.50 302 VAL A C 1
ATOM 2345 O O . VAL A 1 302 ? -21.389 1.598 35.248 1.00 89.50 302 VAL A O 1
ATOM 2348 N N . LEU A 1 303 ? -22.791 3.266 34.700 1.00 90.62 303 LEU A N 1
ATOM 2349 C CA . LEU A 1 303 ? -22.101 3.640 33.476 1.00 90.62 303 LEU A CA 1
ATOM 2350 C C . LEU A 1 303 ? -20.672 4.131 33.742 1.00 90.62 303 LEU A C 1
ATOM 2352 O O . LEU A 1 303 ? -19.779 3.803 32.973 1.00 90.62 303 LEU A O 1
ATOM 2356 N N . ILE A 1 304 ? -20.403 4.831 34.849 1.00 89.31 304 ILE A N 1
ATOM 2357 C CA . ILE A 1 304 ? -19.028 5.198 35.234 1.00 89.31 304 ILE A CA 1
ATOM 2358 C C . ILE A 1 304 ? -18.153 3.951 35.395 1.00 89.31 304 ILE A C 1
ATOM 2360 O O . ILE A 1 304 ? -17.091 3.875 34.785 1.00 89.31 304 ILE A O 1
ATOM 2364 N N . LYS A 1 305 ? -18.608 2.949 36.157 1.00 86.69 305 LYS A N 1
ATOM 2365 C CA . LYS A 1 305 ? -17.847 1.703 36.347 1.00 86.69 305 LYS A CA 1
ATOM 2366 C C . LYS A 1 305 ? -17.623 0.972 35.024 1.00 86.69 305 LYS A C 1
ATOM 2368 O O . LYS A 1 305 ? -16.511 0.535 34.744 1.00 86.69 305 LYS A O 1
ATOM 2373 N N . HIS A 1 306 ? -18.666 0.883 34.200 1.00 88.94 306 HIS A N 1
ATOM 2374 C CA . HIS A 1 306 ? -18.588 0.226 32.897 1.00 88.94 306 HIS A CA 1
ATOM 2375 C C . HIS A 1 306 ? -17.653 0.954 31.930 1.00 88.94 306 HIS A C 1
ATOM 2377 O O . HIS A 1 306 ? -16.819 0.321 31.299 1.00 88.94 306 HIS A O 1
ATOM 2383 N N . THR A 1 307 ? -17.732 2.283 31.843 1.00 89.56 307 THR A N 1
ATOM 2384 C CA . THR A 1 307 ? -16.851 3.077 30.970 1.00 89.56 307 THR A CA 1
ATOM 2385 C C . THR A 1 307 ? -15.385 2.990 31.377 1.00 89.56 307 THR A C 1
ATOM 2387 O O . THR A 1 307 ? -14.543 2.898 30.490 1.00 89.56 307 THR A O 1
ATOM 2390 N N . SER A 1 308 ? -15.071 2.929 32.676 1.00 87.88 308 SER A N 1
ATOM 2391 C CA . SER A 1 308 ? -13.703 2.671 33.147 1.00 87.88 308 SER A CA 1
ATOM 2392 C C . SER A 1 308 ? -13.188 1.295 32.706 1.00 87.88 308 SER A C 1
ATOM 2394 O O . SER A 1 308 ? -12.047 1.175 32.264 1.00 87.88 308 SER A O 1
ATOM 2396 N N . LEU A 1 309 ? -14.031 0.259 32.788 1.00 86.88 309 LEU A N 1
ATOM 2397 C CA . LEU A 1 309 ? -13.684 -1.088 32.326 1.00 86.88 309 LEU A CA 1
ATOM 2398 C C . LEU A 1 309 ? -13.470 -1.119 30.804 1.00 86.88 309 LEU A C 1
ATOM 2400 O O . LEU A 1 309 ? -12.466 -1.648 30.334 1.00 86.88 309 LEU A O 1
ATOM 2404 N N . VAL A 1 310 ? -14.378 -0.499 30.042 1.00 88.06 310 VAL A N 1
ATOM 2405 C CA . VAL A 1 310 ? -14.266 -0.356 28.582 1.00 88.06 310 VAL A CA 1
ATOM 2406 C C . VAL A 1 310 ? -12.976 0.365 28.208 1.00 88.06 310 VAL A C 1
ATOM 2408 O O . VAL A 1 310 ? -12.239 -0.125 27.359 1.00 88.06 310 VAL A O 1
ATOM 2411 N N . GLU A 1 311 ? -12.659 1.488 28.857 1.00 89.69 311 GLU A N 1
ATOM 2412 C CA . GLU A 1 311 ? -11.411 2.211 28.605 1.00 89.69 311 GLU A CA 1
ATOM 2413 C C . GLU A 1 311 ? -10.187 1.319 28.827 1.00 89.69 311 GLU A C 1
ATOM 2415 O O . GLU A 1 311 ? -9.317 1.273 27.959 1.00 89.69 311 GLU A O 1
ATOM 2420 N N . SER A 1 312 ? -10.129 0.592 29.949 1.00 87.69 312 SER A N 1
ATOM 2421 C CA . SER A 1 312 ? -9.002 -0.295 30.259 1.00 87.69 312 SER A CA 1
ATOM 2422 C C . SER A 1 312 ? -8.814 -1.363 29.182 1.00 87.69 312 SER A C 1
ATOM 2424 O O . SER A 1 312 ? -7.691 -1.585 28.734 1.00 87.69 312 SER A O 1
ATOM 2426 N N . ILE A 1 313 ? -9.906 -1.987 28.732 1.00 86.81 313 ILE A N 1
ATOM 2427 C CA . ILE A 1 313 ? -9.865 -3.028 27.697 1.00 86.81 313 ILE A CA 1
ATOM 2428 C C . ILE A 1 313 ? -9.384 -2.437 26.365 1.00 86.81 313 ILE A C 1
ATOM 2430 O O . ILE A 1 313 ? -8.473 -2.977 25.738 1.00 86.81 313 ILE A O 1
ATOM 2434 N N . LEU A 1 314 ? -9.958 -1.306 25.939 1.00 86.94 314 LEU A N 1
ATOM 2435 C CA . LEU A 1 314 ? -9.584 -0.654 24.681 1.00 86.94 314 LEU A CA 1
ATOM 2436 C C . LEU A 1 314 ? -8.133 -0.147 24.712 1.00 86.94 314 LEU A C 1
ATOM 2438 O O . LEU A 1 314 ? -7.432 -0.245 23.709 1.00 86.94 314 LEU A O 1
ATOM 2442 N N . ALA A 1 315 ? -7.659 0.364 25.852 1.00 87.00 315 ALA A N 1
ATOM 2443 C CA . ALA A 1 315 ? -6.282 0.830 26.017 1.00 87.00 315 ALA A CA 1
ATOM 2444 C C . ALA A 1 315 ? -5.275 -0.323 25.963 1.00 87.00 315 ALA A C 1
ATOM 2446 O O . ALA A 1 315 ? -4.214 -0.196 25.348 1.00 87.00 315 ALA A O 1
ATOM 2447 N N . GLN A 1 316 ? -5.614 -1.462 26.566 1.00 85.81 316 GLN A N 1
ATOM 2448 C CA . GLN A 1 316 ? -4.806 -2.674 26.470 1.00 85.81 316 GLN A CA 1
ATOM 2449 C C . GLN A 1 316 ? -4.768 -3.203 25.035 1.00 85.81 316 GLN A C 1
ATOM 2451 O O . GLN A 1 316 ? -3.695 -3.560 24.561 1.00 85.81 316 GLN A O 1
ATOM 2456 N N . GLU A 1 317 ? -5.895 -3.186 24.319 1.00 84.38 317 GLU A N 1
ATOM 2457 C CA . GLU A 1 317 ? -5.948 -3.582 22.907 1.00 84.38 317 GLU A CA 1
ATOM 2458 C C . GLU A 1 317 ? -5.127 -2.644 22.018 1.00 84.38 317 GLU A C 1
ATOM 2460 O O . GLU A 1 317 ? -4.323 -3.112 21.215 1.00 84.38 317 GLU A O 1
ATOM 2465 N N . ALA A 1 318 ? -5.240 -1.327 22.209 1.00 86.75 318 ALA A N 1
ATOM 2466 C CA . ALA A 1 318 ? -4.406 -0.358 21.505 1.00 86.75 318 ALA A CA 1
ATOM 2467 C C . ALA A 1 318 ? -2.909 -0.631 21.736 1.00 86.75 318 ALA A C 1
ATOM 2469 O O . ALA A 1 318 ? -2.123 -0.644 20.786 1.00 86.75 318 ALA A O 1
ATOM 2470 N N . SER A 1 319 ? -2.517 -0.904 22.985 1.00 87.62 319 SER A N 1
ATOM 2471 C CA . SER A 1 319 ? -1.134 -1.227 23.354 1.00 87.62 319 SER A CA 1
ATOM 2472 C C . SER A 1 319 ? -0.655 -2.543 22.731 1.00 87.62 319 SER A C 1
ATOM 2474 O O . SER A 1 319 ? 0.411 -2.585 22.115 1.00 87.62 319 SER A O 1
ATOM 2476 N N . ALA A 1 320 ? -1.462 -3.606 22.811 1.00 85.75 320 ALA A N 1
ATOM 2477 C CA . ALA A 1 320 ? -1.145 -4.912 22.241 1.00 85.75 320 ALA A CA 1
ATOM 2478 C C . ALA A 1 320 ? -0.969 -4.839 20.717 1.00 85.75 320 ALA A C 1
ATOM 2480 O O . ALA A 1 320 ? 0.022 -5.341 20.187 1.00 85.75 320 ALA A O 1
ATOM 2481 N N . GLN A 1 321 ? -1.872 -4.146 20.018 1.00 86.19 321 GLN A N 1
ATOM 2482 C CA . GLN A 1 321 ? -1.799 -3.956 18.566 1.00 86.19 321 GLN A CA 1
ATOM 2483 C C . GLN A 1 321 ? -0.613 -3.075 18.159 1.00 86.19 321 GLN A C 1
ATOM 2485 O O . GLN A 1 321 ? 0.067 -3.371 17.175 1.00 86.19 321 GLN A O 1
ATOM 2490 N N . THR A 1 322 ? -0.293 -2.045 18.949 1.00 88.12 322 THR A N 1
ATOM 2491 C CA . THR A 1 322 ? 0.913 -1.225 18.744 1.00 88.12 322 THR A CA 1
ATOM 2492 C C . THR A 1 322 ? 2.176 -2.075 18.881 1.00 88.12 322 THR A C 1
ATOM 2494 O O . THR A 1 322 ? 3.015 -2.085 17.979 1.00 88.12 322 THR A O 1
ATOM 2497 N N . CYS A 1 323 ? 2.278 -2.865 19.953 1.00 88.00 323 CYS A N 1
ATOM 2498 C CA . CYS A 1 323 ? 3.400 -3.772 20.179 1.00 88.00 323 CYS A CA 1
ATOM 2499 C C . CYS A 1 323 ? 3.508 -4.826 19.064 1.00 88.00 323 CYS A C 1
ATOM 2501 O O . CYS A 1 323 ? 4.596 -5.092 18.553 1.00 88.00 323 CYS A O 1
ATOM 2503 N N . GLN A 1 324 ? 2.384 -5.389 18.615 1.00 87.75 324 GLN A N 1
ATOM 2504 C CA . GLN A 1 324 ? 2.345 -6.319 17.488 1.00 87.75 324 GLN A CA 1
ATOM 2505 C C . GLN A 1 324 ? 2.834 -5.661 16.192 1.00 87.75 324 GLN A C 1
ATOM 2507 O O . GLN A 1 324 ? 3.628 -6.265 15.461 1.00 87.75 324 GLN A O 1
ATOM 2512 N N . ALA A 1 325 ? 2.396 -4.434 15.901 1.00 88.56 325 ALA A N 1
ATOM 2513 C CA . ALA A 1 325 ? 2.837 -3.682 14.733 1.00 88.56 325 ALA A CA 1
ATOM 2514 C C . ALA A 1 325 ? 4.352 -3.436 14.775 1.00 88.56 325 ALA A C 1
ATOM 2516 O O . ALA A 1 325 ? 5.043 -3.681 13.784 1.00 88.56 325 ALA A O 1
ATOM 2517 N N . GLU A 1 326 ? 4.888 -3.012 15.920 1.00 91.00 326 GLU A N 1
ATOM 2518 C CA . GLU A 1 326 ? 6.321 -2.781 16.121 1.00 91.00 326 GLU A CA 1
ATOM 2519 C C . GLU A 1 326 ? 7.144 -4.065 16.009 1.00 91.00 326 GLU A C 1
ATOM 2521 O O . GLU A 1 326 ? 8.086 -4.118 15.218 1.00 91.00 326 GLU A O 1
ATOM 2526 N N . ASN A 1 327 ? 6.750 -5.136 16.699 1.00 90.00 327 ASN A N 1
ATOM 2527 C CA . ASN A 1 327 ? 7.415 -6.437 16.611 1.00 90.00 327 ASN A CA 1
ATOM 2528 C C . ASN A 1 327 ? 7.428 -6.971 15.174 1.00 90.00 327 ASN A C 1
ATOM 2530 O O . ASN A 1 327 ? 8.431 -7.517 14.706 1.00 90.00 327 ASN A O 1
ATOM 2534 N N . THR A 1 328 ? 6.336 -6.773 14.434 1.00 89.44 328 THR A N 1
ATOM 2535 C CA . THR A 1 328 ? 6.251 -7.179 13.026 1.00 89.44 328 THR A CA 1
ATOM 2536 C C . THR A 1 328 ? 7.162 -6.322 12.140 1.00 89.44 328 THR A C 1
ATOM 2538 O O . THR A 1 328 ? 7.849 -6.869 11.273 1.00 89.44 328 THR A O 1
ATOM 2541 N N . LYS A 1 329 ? 7.252 -5.004 12.386 1.00 90.12 329 LYS A N 1
ATOM 2542 C CA . LYS A 1 329 ? 8.211 -4.109 11.707 1.00 90.12 329 LYS A CA 1
ATOM 2543 C C . LYS A 1 329 ? 9.658 -4.515 11.985 1.00 90.12 329 LYS A C 1
ATOM 2545 O O . LYS A 1 329 ? 10.452 -4.584 11.049 1.00 90.12 329 LYS A O 1
ATOM 2550 N N . ILE A 1 330 ? 9.994 -4.835 13.235 1.00 90.06 330 ILE A N 1
ATOM 2551 C CA . ILE A 1 330 ? 11.327 -5.312 13.627 1.00 90.06 330 ILE A CA 1
ATOM 2552 C C . ILE A 1 330 ? 11.646 -6.622 12.903 1.00 90.06 330 ILE A C 1
ATOM 2554 O O . ILE A 1 330 ? 12.700 -6.741 12.282 1.00 90.06 330 ILE A O 1
ATOM 2558 N N . LYS A 1 331 ? 10.709 -7.578 12.882 1.00 90.06 331 LYS A N 1
ATOM 2559 C CA . LYS A 1 331 ? 10.872 -8.847 12.159 1.00 90.06 331 LYS A CA 1
ATOM 2560 C C . LYS A 1 331 ? 11.109 -8.634 10.659 1.00 90.06 331 LYS A C 1
ATOM 2562 O O . LYS A 1 331 ? 11.984 -9.281 10.084 1.00 90.06 331 LYS A O 1
ATOM 2567 N N . ALA A 1 332 ? 10.375 -7.713 10.031 1.00 87.69 332 ALA A N 1
ATOM 2568 C CA . ALA A 1 332 ? 10.593 -7.336 8.634 1.00 87.69 332 ALA A CA 1
ATOM 2569 C C . ALA A 1 332 ? 11.978 -6.694 8.421 1.00 87.69 332 ALA A C 1
ATOM 2571 O O . ALA A 1 332 ? 12.680 -7.032 7.467 1.00 87.69 332 ALA A O 1
ATOM 2572 N N . ALA A 1 333 ? 12.413 -5.814 9.328 1.00 86.62 333 ALA A N 1
ATOM 2573 C CA . ALA A 1 333 ? 13.731 -5.183 9.277 1.00 86.62 333 ALA A CA 1
ATOM 2574 C C . ALA A 1 333 ? 14.878 -6.197 9.435 1.00 86.62 333 ALA A C 1
ATOM 2576 O O . ALA A 1 333 ? 15.858 -6.127 8.694 1.00 86.62 333 ALA A O 1
ATOM 2577 N N . MET A 1 334 ? 14.739 -7.178 10.331 1.00 87.62 334 MET A N 1
ATOM 2578 C CA . MET A 1 334 ? 15.705 -8.271 10.481 1.00 87.62 334 MET A CA 1
ATOM 2579 C C . MET A 1 334 ? 15.805 -9.102 9.198 1.00 87.62 334 MET A C 1
ATOM 2581 O O . MET A 1 334 ? 16.902 -9.311 8.691 1.00 87.62 334 MET A O 1
ATOM 2585 N N . LYS A 1 335 ? 14.669 -9.483 8.595 1.00 87.00 335 LYS A N 1
ATOM 2586 C CA . LYS A 1 335 ? 14.663 -10.219 7.317 1.00 87.00 335 LYS A CA 1
ATOM 2587 C C . LYS A 1 335 ? 15.297 -9.434 6.169 1.00 87.00 335 LYS A C 1
ATOM 2589 O O . LYS A 1 335 ? 16.032 -10.013 5.367 1.00 87.00 335 LYS A O 1
ATOM 2594 N N . ARG A 1 336 ? 15.070 -8.117 6.117 1.00 85.25 336 ARG A N 1
ATOM 2595 C CA . ARG A 1 336 ? 15.782 -7.219 5.195 1.00 85.25 336 ARG A CA 1
ATOM 2596 C C . ARG A 1 336 ? 17.284 -7.275 5.412 1.00 85.25 336 ARG A C 1
ATOM 2598 O O . ARG A 1 336 ? 18.022 -7.397 4.439 1.00 85.25 336 ARG A O 1
ATOM 2605 N N . LEU A 1 337 ? 17.734 -7.179 6.661 1.00 86.38 337 LEU A N 1
ATOM 2606 C CA . LEU A 1 337 ? 19.154 -7.191 7.001 1.00 86.38 337 LEU A CA 1
ATOM 2607 C C . LEU A 1 337 ? 19.819 -8.517 6.602 1.00 86.38 337 LEU A C 1
ATOM 2609 O O . LEU A 1 337 ? 20.866 -8.487 5.955 1.00 86.38 337 LEU A O 1
ATOM 2613 N N . ASP A 1 338 ? 19.168 -9.645 6.892 1.00 84.00 338 ASP A N 1
ATOM 2614 C CA . ASP A 1 338 ? 19.644 -10.988 6.538 1.00 84.00 338 ASP A CA 1
ATOM 2615 C C . ASP A 1 338 ? 19.859 -11.128 5.019 1.00 84.00 338 ASP A C 1
ATOM 2617 O O . ASP A 1 338 ? 20.897 -11.609 4.558 1.00 84.00 338 ASP A O 1
ATOM 2621 N N . CYS A 1 339 ? 18.907 -10.649 4.211 1.00 84.19 339 CYS A N 1
ATOM 2622 C CA . CYS A 1 339 ? 19.003 -10.733 2.750 1.00 84.19 339 CYS A CA 1
ATOM 2623 C C . CYS A 1 339 ? 19.950 -9.687 2.141 1.00 84.19 339 CYS A C 1
ATOM 2625 O O . CYS A 1 339 ? 20.525 -9.918 1.071 1.00 84.19 339 CYS A O 1
ATOM 2627 N N . LYS A 1 340 ? 20.165 -8.554 2.824 1.00 84.19 340 LYS A N 1
ATOM 2628 C CA . LYS A 1 340 ? 20.984 -7.431 2.340 1.00 84.19 340 LYS A CA 1
ATOM 2629 C C . LYS A 1 340 ? 22.422 -7.843 2.040 1.00 84.19 340 LYS A C 1
ATOM 2631 O O . LYS A 1 340 ? 22.997 -7.348 1.075 1.00 84.19 340 LYS A O 1
ATOM 2636 N N . VAL A 1 341 ? 23.000 -8.766 2.811 1.00 83.75 341 VAL A N 1
ATOM 2637 C CA . VAL A 1 341 ? 24.369 -9.264 2.576 1.00 83.75 341 VAL A CA 1
ATOM 2638 C C . VAL A 1 341 ? 24.465 -9.993 1.232 1.00 83.75 341 VAL A C 1
ATOM 2640 O O . VAL A 1 341 ? 25.367 -9.717 0.437 1.00 83.75 341 VAL A O 1
ATOM 2643 N N . SER A 1 342 ? 23.505 -10.878 0.944 1.00 84.69 342 SER A N 1
ATOM 2644 C CA . SER A 1 342 ? 23.463 -11.639 -0.310 1.00 84.69 342 SER A CA 1
ATOM 2645 C C . SER A 1 342 ? 23.213 -10.727 -1.514 1.00 84.69 342 SER A C 1
ATOM 2647 O O . SER A 1 342 ? 23.955 -10.786 -2.496 1.00 84.69 342 SER A O 1
ATOM 2649 N N . ILE A 1 343 ? 22.236 -9.820 -1.405 1.00 88.50 343 ILE A N 1
ATOM 2650 C CA . ILE A 1 343 ? 21.910 -8.849 -2.459 1.00 88.50 343 ILE A CA 1
ATOM 2651 C C . ILE A 1 343 ? 23.104 -7.923 -2.730 1.00 88.50 343 ILE A C 1
ATOM 2653 O O . ILE A 1 343 ? 23.497 -7.758 -3.881 1.00 88.50 343 ILE A O 1
ATOM 2657 N N . ASN A 1 344 ? 23.755 -7.377 -1.697 1.00 88.19 344 ASN A N 1
ATOM 2658 C CA . ASN A 1 344 ? 24.921 -6.502 -1.869 1.00 88.19 344 ASN A CA 1
ATOM 2659 C C . ASN A 1 344 ? 26.119 -7.219 -2.502 1.00 88.19 344 ASN A C 1
ATOM 2661 O O . ASN A 1 344 ? 26.852 -6.617 -3.289 1.00 88.19 344 ASN A O 1
ATOM 2665 N N . SER A 1 345 ? 26.320 -8.498 -2.180 1.00 87.75 345 SER A N 1
ATOM 2666 C CA . SER A 1 345 ? 27.340 -9.324 -2.831 1.00 87.75 345 SER A CA 1
ATOM 2667 C C . SER A 1 345 ? 27.058 -9.476 -4.330 1.00 87.75 345 SER A C 1
ATOM 2669 O O . SER A 1 345 ? 27.949 -9.260 -5.153 1.00 87.75 345 SER A O 1
ATOM 2671 N N . LEU A 1 346 ? 25.803 -9.754 -4.706 1.00 88.12 346 LEU A N 1
ATOM 2672 C CA . LEU A 1 346 ? 25.387 -9.833 -6.110 1.00 88.12 346 LEU A CA 1
ATOM 2673 C C . LEU A 1 346 ? 25.513 -8.483 -6.828 1.00 88.12 346 LEU A C 1
ATOM 2675 O O . LEU A 1 346 ? 26.027 -8.455 -7.942 1.00 88.12 346 LEU A O 1
ATOM 2679 N N . LYS A 1 347 ? 25.146 -7.369 -6.180 1.00 86.81 347 LYS A N 1
ATOM 2680 C CA . LYS A 1 347 ? 25.335 -6.003 -6.706 1.00 86.81 347 LYS A CA 1
ATOM 2681 C C . LYS A 1 347 ? 26.793 -5.710 -7.030 1.00 86.81 347 LYS A C 1
ATOM 2683 O O . LYS A 1 347 ? 27.100 -5.225 -8.116 1.00 86.81 347 LYS A O 1
ATOM 2688 N N . ARG A 1 348 ? 27.696 -6.015 -6.093 1.00 83.81 348 ARG A N 1
ATOM 2689 C CA . ARG A 1 348 ? 29.137 -5.808 -6.278 1.00 83.81 348 ARG A CA 1
ATOM 2690 C C . ARG A 1 348 ? 29.652 -6.639 -7.451 1.00 83.81 348 ARG A C 1
ATOM 2692 O O . ARG A 1 348 ? 30.265 -6.093 -8.355 1.00 83.81 348 ARG A O 1
ATOM 2699 N N . ARG A 1 349 ? 29.302 -7.927 -7.498 1.00 82.44 349 ARG A N 1
ATOM 2700 C CA . ARG A 1 349 ? 29.673 -8.809 -8.615 1.00 82.44 349 ARG A CA 1
ATOM 2701 C C . ARG A 1 349 ? 29.133 -8.316 -9.954 1.00 82.44 349 ARG A C 1
ATOM 2703 O O . ARG A 1 349 ? 29.866 -8.348 -10.933 1.00 82.44 349 ARG A O 1
ATOM 2710 N N . LEU A 1 350 ? 27.884 -7.856 -10.004 1.00 81.25 350 LEU A N 1
ATOM 2711 C CA . LEU A 1 350 ? 27.281 -7.309 -11.219 1.00 81.25 350 LEU A CA 1
ATOM 2712 C C . LEU A 1 350 ? 28.032 -6.059 -11.700 1.00 81.25 350 LEU A C 1
ATOM 2714 O O . LEU A 1 350 ? 28.313 -5.946 -12.886 1.00 81.25 350 LEU A O 1
ATOM 2718 N N . LYS A 1 351 ? 28.424 -5.174 -10.775 1.00 76.25 351 LYS A N 1
ATOM 2719 C CA . LYS A 1 351 ? 29.242 -3.986 -11.061 1.00 76.25 351 LYS A CA 1
ATOM 2720 C C . LYS A 1 351 ? 30.639 -4.334 -11.590 1.00 76.25 351 LYS A C 1
ATOM 2722 O O . LYS A 1 351 ? 31.162 -3.623 -12.444 1.00 76.25 351 LYS A O 1
ATOM 2727 N N . ASP A 1 352 ? 31.227 -5.416 -11.088 1.00 73.06 352 ASP A N 1
ATOM 2728 C CA . ASP A 1 352 ? 32.589 -5.839 -11.431 1.00 73.06 352 ASP A CA 1
ATOM 2729 C C . ASP A 1 352 ? 32.643 -6.754 -12.672 1.00 73.06 352 ASP A C 1
ATOM 2731 O O . ASP A 1 352 ? 33.725 -6.999 -13.214 1.00 73.06 352 ASP A O 1
ATOM 2735 N N . THR A 1 353 ? 31.497 -7.259 -13.150 1.00 70.12 353 THR A N 1
ATOM 2736 C CA . THR A 1 353 ? 31.444 -8.190 -14.286 1.00 70.12 353 THR A CA 1
ATOM 2737 C C . THR A 1 353 ? 31.635 -7.443 -15.612 1.00 70.12 353 THR A C 1
ATOM 2739 O O . THR A 1 353 ? 30.854 -6.548 -15.945 1.00 70.12 353 THR A O 1
ATOM 2742 N N . PRO A 1 354 ? 32.659 -7.797 -16.409 1.00 54.53 354 PRO A N 1
ATOM 2743 C CA . PRO A 1 354 ? 32.919 -7.150 -17.684 1.00 54.53 354 PRO A CA 1
ATOM 2744 C C . PRO A 1 354 ? 31.901 -7.619 -18.730 1.00 54.53 354 PRO A C 1
ATOM 2746 O O . PRO A 1 354 ? 32.057 -8.683 -19.319 1.00 54.53 354 PRO A O 1
ATOM 2749 N N . GLY A 1 355 ? 30.871 -6.816 -18.975 1.00 60.00 355 GLY A N 1
ATOM 2750 C CA . GLY A 1 355 ? 29.944 -7.027 -20.091 1.00 60.00 355 GLY A CA 1
ATOM 2751 C C . GLY A 1 355 ? 28.853 -5.970 -20.142 1.00 60.00 355 GLY A C 1
ATOM 2752 O O . GLY A 1 355 ? 28.622 -5.375 -21.192 1.00 60.00 355 GLY A O 1
ATOM 2753 N N . THR A 1 356 ? 28.278 -5.663 -18.979 1.00 65.38 356 THR A N 1
ATOM 2754 C CA . THR A 1 356 ? 27.121 -4.772 -18.864 1.00 65.38 356 THR A CA 1
ATOM 2755 C C . THR A 1 356 ? 27.134 -4.052 -17.530 1.00 65.38 356 THR A C 1
ATOM 2757 O O . THR A 1 356 ? 27.440 -4.668 -16.509 1.00 65.38 356 THR A O 1
ATOM 2760 N N . ILE A 1 357 ? 26.782 -2.768 -17.524 1.00 71.88 357 ILE A N 1
ATOM 2761 C CA . ILE A 1 357 ? 26.687 -1.974 -16.305 1.00 71.88 357 ILE A CA 1
ATOM 2762 C C . ILE A 1 357 ? 25.293 -1.380 -16.184 1.00 71.88 357 ILE A C 1
ATOM 2764 O O . ILE A 1 357 ? 24.790 -0.786 -17.129 1.00 71.88 357 ILE A O 1
ATOM 2768 N N . ILE A 1 358 ? 24.690 -1.534 -15.009 1.00 76.19 358 ILE A N 1
ATOM 2769 C CA . ILE A 1 358 ? 23.359 -1.021 -14.697 1.00 76.19 358 ILE A CA 1
ATOM 2770 C C . ILE A 1 358 ? 23.508 0.127 -13.701 1.00 76.19 358 ILE A C 1
ATOM 2772 O O . ILE A 1 358 ? 24.167 -0.031 -12.669 1.00 76.19 358 ILE A O 1
ATOM 2776 N N . GLY A 1 359 ? 22.903 1.273 -14.009 1.00 73.94 359 GLY A N 1
ATOM 2777 C CA . GLY A 1 359 ? 22.844 2.428 -13.122 1.00 73.94 359 GLY A CA 1
ATOM 2778 C C . GLY A 1 359 ? 22.146 2.094 -11.802 1.00 73.94 359 GLY A C 1
ATOM 2779 O O . GLY A 1 359 ? 21.228 1.274 -11.748 1.00 73.94 359 GLY A O 1
ATOM 2780 N N . GLU A 1 360 ? 22.579 2.736 -10.719 1.00 79.12 360 GLU A N 1
ATOM 2781 C CA . GLU A 1 360 ? 22.126 2.412 -9.359 1.00 79.12 360 GLU A CA 1
ATOM 2782 C C . GLU A 1 360 ? 20.610 2.593 -9.175 1.00 79.12 360 GLU A C 1
ATOM 2784 O O . GLU A 1 360 ? 19.943 1.721 -8.618 1.00 79.12 360 GLU A O 1
ATOM 2789 N N . GLU A 1 361 ? 20.046 3.686 -9.694 1.00 78.44 361 GLU A N 1
ATOM 2790 C CA . GLU A 1 361 ? 18.606 3.962 -9.621 1.00 78.44 361 GLU A CA 1
ATOM 2791 C C . GLU A 1 361 ? 17.778 2.981 -10.458 1.00 78.44 361 GLU A C 1
ATOM 2793 O O . GLU A 1 361 ? 16.719 2.522 -10.022 1.00 78.44 361 GLU A O 1
ATOM 2798 N N . SER A 1 362 ? 18.273 2.605 -11.639 1.00 82.56 362 SER A N 1
ATOM 2799 C CA . SER A 1 362 ? 17.631 1.613 -12.505 1.00 82.56 362 SER A CA 1
ATOM 2800 C C . SER A 1 362 ? 17.635 0.233 -11.859 1.00 82.56 362 SER A C 1
ATOM 2802 O O . SER A 1 362 ? 16.604 -0.436 -11.837 1.00 82.56 362 SER A O 1
ATOM 2804 N N . LEU A 1 363 ? 18.756 -0.162 -11.249 1.00 87.00 363 LEU A N 1
ATOM 2805 C CA . LEU A 1 363 ? 18.849 -1.414 -10.506 1.00 87.00 363 LEU A CA 1
ATOM 2806 C C . LEU A 1 363 ? 17.891 -1.422 -9.304 1.00 87.00 363 LEU A C 1
ATOM 2808 O O . LEU A 1 363 ? 17.161 -2.389 -9.112 1.00 87.00 363 LEU A O 1
ATOM 2812 N N . LYS A 1 364 ? 17.815 -0.318 -8.550 1.00 88.75 364 LYS A N 1
ATOM 2813 C CA . LYS A 1 364 ? 16.866 -0.156 -7.435 1.00 88.75 364 LYS A CA 1
ATOM 2814 C C . LYS A 1 364 ? 15.404 -0.231 -7.893 1.00 88.75 364 LYS A C 1
ATOM 2816 O O . LYS A 1 364 ? 14.565 -0.804 -7.197 1.00 88.75 364 LYS A O 1
ATOM 2821 N N . THR A 1 365 ? 15.092 0.328 -9.059 1.00 87.44 365 THR A N 1
ATOM 2822 C CA . THR A 1 365 ? 13.745 0.270 -9.648 1.00 87.44 365 THR A CA 1
ATOM 2823 C C . THR A 1 365 ? 13.378 -1.167 -10.016 1.00 87.44 365 THR A C 1
ATOM 2825 O O . THR A 1 365 ? 12.322 -1.646 -9.609 1.00 87.44 365 THR A O 1
ATOM 2828 N N . LEU A 1 366 ? 14.277 -1.892 -10.691 1.00 91.25 366 LEU A N 1
ATOM 2829 C CA . LEU A 1 366 ? 14.080 -3.305 -11.030 1.00 91.25 366 LEU A CA 1
ATOM 2830 C C . LEU A 1 366 ? 13.934 -4.186 -9.782 1.00 91.25 366 LEU A C 1
ATOM 2832 O O . LEU A 1 366 ? 13.064 -5.051 -9.752 1.00 91.25 366 LEU A O 1
ATOM 2836 N N . GLU A 1 367 ? 14.725 -3.942 -8.734 1.00 92.50 367 GLU A N 1
ATOM 2837 C CA . GLU A 1 367 ? 14.581 -4.620 -7.437 1.00 92.50 367 GLU A CA 1
ATOM 2838 C C . GLU A 1 367 ? 13.208 -4.386 -6.819 1.00 92.50 367 GLU A C 1
ATOM 2840 O O . GLU A 1 367 ? 12.578 -5.331 -6.358 1.00 92.50 367 GLU A O 1
ATOM 2845 N N . THR A 1 368 ? 12.721 -3.145 -6.852 1.00 90.12 368 THR A N 1
ATOM 2846 C CA . THR A 1 368 ? 11.412 -2.800 -6.283 1.00 90.12 368 THR A CA 1
ATOM 2847 C C . THR A 1 368 ? 10.278 -3.480 -7.052 1.00 90.12 368 THR A C 1
ATOM 2849 O O . THR A 1 368 ? 9.322 -3.966 -6.447 1.00 90.12 368 THR A O 1
ATOM 2852 N N . ILE A 1 369 ? 10.378 -3.551 -8.383 1.00 90.50 369 ILE A N 1
ATOM 2853 C CA . ILE A 1 369 ? 9.414 -4.288 -9.209 1.00 90.50 369 ILE A CA 1
ATOM 2854 C C . ILE A 1 369 ? 9.501 -5.784 -8.897 1.00 90.50 369 ILE A C 1
ATOM 2856 O O . ILE A 1 369 ? 8.467 -6.414 -8.701 1.00 90.50 369 ILE A O 1
ATOM 2860 N N . ALA A 1 370 ? 10.706 -6.342 -8.767 1.00 91.69 370 ALA A N 1
ATOM 2861 C CA . ALA A 1 370 ? 10.893 -7.752 -8.441 1.00 91.69 370 ALA A CA 1
ATOM 2862 C C . ALA A 1 370 ? 10.344 -8.119 -7.053 1.00 91.69 370 ALA A C 1
ATOM 2864 O O . ALA A 1 370 ? 9.680 -9.143 -6.910 1.00 91.69 370 ALA A O 1
ATOM 2865 N N . GLU A 1 371 ? 10.549 -7.263 -6.051 1.00 89.00 371 GLU A N 1
ATOM 2866 C CA . GLU A 1 371 ? 9.991 -7.421 -4.703 1.00 89.00 371 GLU A CA 1
ATOM 2867 C C . GLU A 1 371 ? 8.454 -7.423 -4.695 1.00 89.00 371 GLU A C 1
ATOM 2869 O O . GLU A 1 371 ? 7.846 -8.102 -3.870 1.00 89.00 371 GLU A O 1
ATOM 2874 N N . ARG A 1 372 ? 7.809 -6.669 -5.595 1.00 85.88 372 ARG A N 1
ATOM 2875 C CA . ARG A 1 372 ? 6.346 -6.487 -5.585 1.00 85.88 372 ARG A CA 1
ATOM 2876 C C . ARG A 1 372 ? 5.586 -7.370 -6.567 1.00 85.88 372 ARG A C 1
ATOM 2878 O O . ARG A 1 372 ? 4.488 -7.812 -6.250 1.00 85.88 372 ARG A O 1
ATOM 2885 N N . ALA A 1 373 ? 6.141 -7.582 -7.753 1.00 87.06 373 ALA A N 1
ATOM 2886 C CA . ALA A 1 373 ? 5.486 -8.233 -8.888 1.00 87.06 373 ALA A CA 1
ATOM 2887 C C . ALA A 1 373 ? 6.273 -9.435 -9.439 1.00 87.06 373 ALA A C 1
ATOM 2889 O O . ALA A 1 373 ? 5.800 -10.110 -10.350 1.00 87.06 373 ALA A O 1
ATOM 2890 N N . GLY A 1 374 ? 7.447 -9.732 -8.874 1.00 90.12 374 GLY A N 1
ATOM 2891 C CA . GLY A 1 374 ? 8.275 -10.875 -9.248 1.00 90.12 374 GLY A CA 1
ATOM 2892 C C . GLY A 1 374 ? 9.387 -10.539 -10.239 1.00 90.12 374 GLY A C 1
ATOM 2893 O O . GLY A 1 374 ? 9.344 -9.544 -10.968 1.00 90.12 374 GLY A O 1
ATOM 2894 N N . ALA A 1 375 ? 10.414 -11.390 -10.267 1.00 92.62 375 ALA A N 1
ATOM 2895 C CA . ALA A 1 375 ? 11.597 -11.178 -11.094 1.00 92.62 375 ALA A CA 1
ATOM 2896 C C . ALA A 1 375 ? 11.262 -11.153 -12.593 1.00 92.62 375 ALA A C 1
ATOM 2898 O O . ALA A 1 375 ? 11.846 -10.365 -13.334 1.00 92.62 375 ALA A O 1
ATOM 2899 N N . ALA A 1 376 ? 10.297 -11.971 -13.030 1.00 92.00 376 ALA A N 1
ATOM 2900 C CA . ALA A 1 376 ? 9.818 -11.988 -14.412 1.00 92.00 376 ALA A CA 1
ATOM 2901 C C . ALA A 1 376 ? 9.246 -10.624 -14.827 1.00 92.00 376 ALA A C 1
ATOM 2903 O O . ALA A 1 376 ? 9.703 -10.054 -15.811 1.00 92.00 376 ALA A O 1
ATOM 2904 N N . ALA A 1 377 ? 8.367 -10.035 -14.008 1.00 90.06 377 ALA A N 1
ATOM 2905 C CA . ALA A 1 377 ? 7.778 -8.725 -14.283 1.00 90.06 377 ALA A CA 1
ATOM 2906 C C . ALA A 1 377 ? 8.838 -7.613 -14.385 1.00 90.06 377 ALA A C 1
ATOM 2908 O O . ALA A 1 377 ? 8.734 -6.727 -15.233 1.00 90.06 377 ALA A O 1
ATOM 2909 N N . ALA A 1 378 ? 9.888 -7.665 -13.560 1.00 91.69 378 ALA A N 1
ATOM 2910 C CA . ALA A 1 378 ? 11.000 -6.718 -13.651 1.00 91.69 378 ALA A CA 1
ATOM 2911 C C . ALA A 1 378 ? 11.773 -6.852 -14.978 1.00 91.69 378 ALA A C 1
ATOM 2913 O O . ALA A 1 378 ? 12.103 -5.842 -15.599 1.00 91.69 378 ALA A O 1
ATOM 2914 N N . ILE A 1 379 ? 12.025 -8.081 -15.439 1.00 91.44 379 ILE A N 1
ATOM 2915 C CA . ILE A 1 379 ? 12.671 -8.339 -16.736 1.00 91.44 379 ILE A CA 1
ATOM 2916 C C . ILE A 1 379 ? 11.770 -7.926 -17.906 1.00 91.44 379 ILE A C 1
ATOM 2918 O O . ILE A 1 379 ? 12.245 -7.276 -18.836 1.00 91.44 379 ILE A O 1
ATOM 2922 N N . ASP A 1 380 ? 10.478 -8.237 -17.849 1.00 89.00 380 ASP A N 1
ATOM 2923 C CA . ASP A 1 380 ? 9.514 -7.844 -18.880 1.00 89.00 380 ASP A CA 1
ATOM 2924 C C . ASP A 1 380 ? 9.420 -6.320 -18.992 1.00 89.00 380 ASP A C 1
ATOM 2926 O O . ASP A 1 380 ? 9.406 -5.774 -20.094 1.00 89.00 380 ASP A O 1
ATOM 2930 N N . THR A 1 381 ? 9.464 -5.617 -17.857 1.00 85.81 381 THR A N 1
ATOM 2931 C CA . THR A 1 381 ? 9.496 -4.149 -17.831 1.00 85.81 381 THR A CA 1
ATOM 2932 C C . THR A 1 381 ? 10.775 -3.598 -18.464 1.00 85.81 381 THR A C 1
ATOM 2934 O O . THR A 1 381 ? 10.701 -2.672 -19.272 1.00 85.81 381 THR A O 1
ATOM 2937 N N . LEU A 1 382 ? 11.940 -4.187 -18.159 1.00 86.50 382 LEU A N 1
ATOM 2938 C CA . LEU A 1 382 ? 13.214 -3.827 -18.796 1.00 86.50 382 LEU A CA 1
ATOM 2939 C C . LEU A 1 382 ? 13.163 -4.009 -20.324 1.00 86.50 382 LEU A C 1
ATOM 2941 O O . LEU A 1 382 ? 13.707 -3.189 -21.059 1.00 86.50 382 LEU A O 1
ATOM 2945 N N . ASN A 1 383 ? 12.494 -5.059 -20.802 1.00 83.38 383 ASN A N 1
ATOM 2946 C CA . ASN A 1 383 ? 12.346 -5.352 -22.229 1.00 83.38 383 ASN A CA 1
ATOM 2947 C C . ASN A 1 383 ? 11.348 -4.429 -22.936 1.00 83.38 383 ASN A C 1
ATOM 2949 O O . ASN A 1 383 ? 11.579 -4.020 -24.076 1.00 83.38 383 ASN A O 1
ATOM 2953 N N . ALA A 1 384 ? 10.239 -4.104 -22.271 1.00 77.69 384 ALA A N 1
ATOM 2954 C CA . ALA A 1 384 ? 9.191 -3.255 -22.822 1.00 77.69 384 ALA A CA 1
ATOM 2955 C C . ALA A 1 384 ? 9.634 -1.786 -22.904 1.00 77.69 384 ALA A C 1
ATOM 2957 O O . ALA A 1 384 ? 9.438 -1.136 -23.936 1.00 77.69 384 ALA A O 1
ATOM 2958 N N . GLN A 1 385 ? 10.271 -1.287 -21.838 1.00 73.00 385 GLN A N 1
ATOM 2959 C CA . GLN A 1 385 ? 10.654 0.119 -21.669 1.00 73.00 385 GLN A CA 1
ATOM 2960 C C . GLN A 1 385 ? 12.162 0.299 -21.399 1.00 73.00 385 GLN A C 1
ATOM 2962 O O . GLN A 1 385 ? 12.540 0.904 -20.394 1.00 73.00 385 GLN A O 1
ATOM 2967 N N . PRO A 1 386 ? 13.059 -0.201 -22.270 1.00 72.88 386 PRO A N 1
ATOM 2968 C CA . PRO A 1 386 ? 14.501 -0.124 -22.042 1.00 72.88 386 PRO A CA 1
ATOM 2969 C C . PRO A 1 386 ? 15.025 1.309 -21.885 1.00 72.88 386 PRO A C 1
ATOM 2971 O O . PRO A 1 386 ? 15.968 1.538 -21.138 1.00 72.88 386 PRO A O 1
ATOM 2974 N N . GLN A 1 387 ? 14.372 2.283 -22.519 1.00 66.12 387 GLN A N 1
ATOM 2975 C CA . GLN A 1 387 ? 14.675 3.710 -22.410 1.00 66.12 387 GLN A CA 1
ATOM 2976 C C . GLN A 1 387 ? 14.509 4.285 -20.991 1.00 66.12 387 GLN A C 1
ATOM 2978 O O . GLN A 1 387 ? 15.058 5.340 -20.680 1.00 66.12 387 GLN A O 1
ATOM 2983 N N . SER A 1 388 ? 13.771 3.597 -20.114 1.00 69.44 388 SER A N 1
ATOM 2984 C CA . SER A 1 388 ? 13.616 3.977 -18.706 1.00 69.44 388 SER A CA 1
ATOM 2985 C C . SER A 1 388 ? 14.776 3.498 -17.826 1.00 69.44 388 SER A C 1
ATOM 2987 O O . SER A 1 388 ? 14.863 3.886 -16.658 1.00 69.44 388 SER A O 1
ATOM 2989 N N . PHE A 1 389 ? 15.682 2.667 -18.358 1.00 72.44 389 PHE A N 1
ATOM 2990 C CA . PHE A 1 389 ? 16.760 2.041 -17.600 1.00 72.44 389 PHE A CA 1
ATOM 2991 C C . PHE A 1 389 ? 18.143 2.415 -18.137 1.00 72.44 389 PHE A C 1
ATOM 2993 O O . PHE A 1 389 ? 18.422 2.411 -19.330 1.00 72.44 389 PHE A O 1
ATOM 3000 N N . ASP A 1 390 ? 19.053 2.700 -17.213 1.00 71.94 390 ASP A N 1
ATOM 3001 C CA . ASP A 1 390 ? 20.441 3.027 -17.498 1.00 71.94 390 ASP A CA 1
ATOM 3002 C C . ASP A 1 390 ? 21.271 1.740 -17.591 1.00 71.94 390 ASP A C 1
ATOM 3004 O O . ASP A 1 390 ? 21.951 1.362 -16.636 1.00 71.94 390 ASP A O 1
ATOM 3008 N N . VAL A 1 391 ? 21.160 1.014 -18.709 1.00 73.75 391 VAL A N 1
ATOM 3009 C CA . VAL A 1 391 ? 21.967 -0.192 -18.978 1.00 73.75 391 VAL A CA 1
ATOM 3010 C C . VAL A 1 391 ? 22.969 0.080 -20.098 1.00 73.75 391 VAL A C 1
ATOM 3012 O O . VAL A 1 391 ? 22.597 0.500 -21.191 1.00 73.75 391 VAL A O 1
ATOM 3015 N N . HIS A 1 392 ? 24.247 -0.168 -19.809 1.00 71.06 392 HIS A N 1
ATOM 3016 C CA . HIS A 1 392 ? 25.389 0.104 -20.682 1.00 71.06 392 HIS A CA 1
ATOM 3017 C C . HIS A 1 392 ? 26.084 -1.188 -21.078 1.00 71.06 392 HIS A C 1
ATOM 3019 O O . HIS A 1 392 ? 26.510 -1.937 -20.202 1.00 71.06 392 HIS A O 1
ATOM 3025 N N . PHE A 1 393 ? 26.289 -1.408 -22.374 1.00 69.31 393 PHE A N 1
ATOM 3026 C CA . PHE A 1 393 ? 26.993 -2.580 -22.895 1.00 69.31 393 PHE A CA 1
ATOM 3027 C C . PHE A 1 393 ? 28.449 -2.229 -23.222 1.00 69.31 393 PHE A C 1
ATOM 3029 O O . PHE A 1 393 ? 28.737 -1.198 -23.833 1.00 69.31 393 PHE A O 1
ATOM 3036 N N . ILE A 1 394 ? 29.395 -3.082 -22.826 1.00 65.62 394 ILE A N 1
ATOM 3037 C CA . ILE A 1 394 ? 30.797 -2.921 -23.229 1.00 65.62 394 ILE A CA 1
ATOM 3038 C C . ILE A 1 394 ? 30.910 -3.318 -24.700 1.00 65.62 394 ILE A C 1
ATOM 3040 O O . ILE A 1 394 ? 30.734 -4.484 -25.051 1.00 65.62 394 ILE A O 1
ATOM 3044 N N . LYS A 1 395 ? 31.250 -2.358 -25.565 1.00 61.50 395 LYS A N 1
ATOM 3045 C CA . LYS A 1 395 ? 31.455 -2.616 -26.992 1.00 61.50 395 LYS A CA 1
ATOM 3046 C C . LYS A 1 395 ? 32.938 -2.769 -27.293 1.00 61.50 395 LYS A C 1
ATOM 3048 O O . LYS A 1 395 ? 33.733 -1.856 -27.066 1.00 61.50 395 LYS A O 1
ATOM 3053 N N . THR A 1 396 ? 33.317 -3.914 -27.847 1.00 58.41 396 THR A N 1
ATOM 3054 C CA . THR A 1 396 ? 34.656 -4.104 -28.410 1.00 58.41 396 THR A CA 1
ATOM 3055 C C . THR A 1 396 ? 34.656 -3.653 -29.862 1.00 58.41 396 THR A C 1
ATOM 3057 O O . THR A 1 396 ? 33.948 -4.209 -30.698 1.00 58.41 396 THR A O 1
ATOM 3060 N N . VAL A 1 397 ? 35.448 -2.630 -30.167 1.00 56.84 397 VAL A N 1
ATOM 3061 C CA . VAL A 1 397 ? 35.642 -2.113 -31.522 1.00 56.84 397 VAL A CA 1
ATOM 3062 C C . VAL A 1 397 ? 37.030 -2.528 -31.996 1.00 56.84 397 VAL A C 1
ATOM 3064 O O . VAL A 1 397 ? 38.020 -2.344 -31.288 1.00 56.84 397 VAL A O 1
ATOM 3067 N N . LYS A 1 398 ? 37.115 -3.095 -33.201 1.00 48.69 398 LYS A N 1
ATOM 3068 C CA . LYS A 1 398 ? 38.394 -3.369 -33.863 1.00 48.69 398 LYS A CA 1
ATOM 3069 C C . LYS A 1 398 ? 38.828 -2.139 -34.656 1.00 48.69 398 LYS A C 1
ATOM 3071 O O . LYS A 1 398 ? 38.071 -1.661 -35.496 1.00 48.69 398 LYS A O 1
ATOM 3076 N N . ILE A 1 399 ? 40.029 -1.635 -34.386 1.00 53.25 399 ILE A N 1
ATOM 3077 C CA . ILE A 1 399 ? 40.666 -0.547 -35.138 1.00 53.25 399 ILE A CA 1
ATOM 3078 C C . ILE A 1 399 ? 41.987 -1.094 -35.689 1.00 53.25 399 ILE A C 1
ATOM 3080 O O . ILE A 1 399 ? 42.952 -1.274 -34.944 1.00 53.25 399 ILE A O 1
ATOM 3084 N N . GLY A 1 400 ? 42.009 -1.409 -36.988 1.00 65.12 400 GLY A N 1
ATOM 3085 C CA . GLY A 1 400 ? 43.106 -2.163 -37.606 1.00 65.12 400 GLY A CA 1
ATOM 3086 C C . GLY A 1 400 ? 43.239 -3.559 -36.984 1.00 65.12 400 GLY A C 1
ATOM 3087 O O . GLY A 1 400 ? 42.244 -4.257 -36.802 1.00 65.12 400 GLY A O 1
ATOM 3088 N N . GLU A 1 401 ? 44.457 -3.948 -36.605 1.00 61.16 401 GLU A N 1
ATOM 3089 C CA . GLU A 1 401 ? 44.733 -5.221 -35.914 1.00 61.16 401 GLU A CA 1
ATOM 3090 C C . GLU A 1 401 ? 44.425 -5.183 -34.404 1.00 61.16 401 GLU A C 1
ATOM 3092 O O . GLU A 1 401 ? 44.412 -6.217 -33.734 1.00 61.16 401 GLU A O 1
ATOM 3097 N N . ARG A 1 402 ? 44.158 -4.000 -33.834 1.00 41.38 402 ARG A N 1
ATOM 3098 C CA . ARG A 1 402 ? 43.937 -3.834 -32.391 1.00 41.38 402 ARG A CA 1
ATOM 3099 C C . ARG A 1 402 ? 42.455 -3.949 -32.049 1.00 41.38 402 ARG A C 1
ATOM 3101 O O . ARG A 1 402 ? 41.608 -3.280 -32.636 1.00 41.38 402 ARG A O 1
ATOM 3108 N N . SER A 1 403 ? 42.144 -4.761 -31.042 1.00 52.25 403 SER A N 1
ATOM 3109 C CA . SER A 1 403 ? 40.805 -4.827 -30.445 1.00 52.25 403 SER A CA 1
ATOM 3110 C C . SER A 1 403 ? 40.753 -3.922 -29.215 1.00 52.25 403 SER A C 1
ATOM 3112 O O . SER A 1 403 ? 41.442 -4.178 -28.231 1.00 52.25 403 SER A O 1
ATOM 3114 N N . LEU A 1 404 ? 39.942 -2.865 -29.260 1.00 53.88 404 LEU A N 1
ATOM 3115 C CA . LEU A 1 404 ? 39.730 -1.943 -28.146 1.00 53.88 404 LEU A CA 1
ATOM 3116 C C . LEU A 1 404 ? 38.356 -2.199 -27.532 1.00 53.88 404 LEU A C 1
ATOM 3118 O O . LEU A 1 404 ? 37.326 -2.004 -28.174 1.00 53.88 404 LEU A O 1
ATOM 3122 N N . SER A 1 405 ? 38.334 -2.643 -26.277 1.00 53.84 405 SER A N 1
ATOM 3123 C CA . SER A 1 405 ? 37.091 -2.762 -25.513 1.00 53.84 405 SER A CA 1
ATOM 3124 C C . SER A 1 405 ? 36.789 -1.434 -24.841 1.00 53.84 405 SER A C 1
ATOM 3126 O O . SER A 1 405 ? 37.466 -1.048 -23.889 1.00 53.84 405 SER A O 1
ATOM 3128 N N . PHE A 1 406 ? 35.776 -0.732 -25.338 1.00 52.53 406 PHE A N 1
ATOM 3129 C CA . PHE A 1 406 ? 35.330 0.519 -24.749 1.00 52.53 406 PHE A CA 1
ATOM 3130 C C . PHE A 1 406 ? 34.400 0.203 -23.584 1.00 52.53 406 PHE A C 1
ATOM 3132 O O . PHE A 1 406 ? 33.261 -0.226 -23.765 1.00 52.53 406 PHE A O 1
ATOM 3139 N N . ARG A 1 407 ? 34.906 0.407 -22.366 1.00 48.94 407 ARG A N 1
ATOM 3140 C CA . ARG A 1 407 ? 34.051 0.574 -21.193 1.00 48.94 407 ARG A CA 1
ATOM 3141 C C . ARG A 1 407 ? 33.617 2.037 -21.179 1.00 48.94 407 ARG A C 1
ATOM 3143 O O . ARG A 1 407 ? 34.506 2.883 -21.112 1.00 48.94 407 ARG A O 1
ATOM 3150 N N . PRO A 1 408 ? 32.320 2.369 -21.156 1.00 46.94 408 PRO A N 1
ATOM 3151 C CA . PRO A 1 408 ? 31.867 3.757 -20.988 1.00 46.94 408 PRO A CA 1
ATOM 3152 C C . PRO A 1 408 ? 32.263 4.398 -19.635 1.00 46.94 408 PRO A C 1
ATOM 3154 O O . PRO A 1 408 ? 31.767 5.460 -19.271 1.00 46.94 408 PRO A O 1
ATOM 3157 N N . TRP A 1 409 ? 33.127 3.760 -18.836 1.00 38.25 409 TRP A N 1
ATOM 3158 C CA . TRP A 1 409 ? 33.319 4.077 -17.428 1.00 38.25 409 TRP A CA 1
ATOM 3159 C C . TRP A 1 409 ? 34.243 5.283 -17.204 1.00 38.25 409 TRP A C 1
ATOM 3161 O O . TRP A 1 409 ? 35.363 5.328 -17.707 1.00 38.25 409 TRP A O 1
ATOM 3171 N N . ASN A 1 410 ? 33.770 6.194 -16.348 1.00 35.91 410 ASN A N 1
ATOM 3172 C CA . ASN A 1 410 ? 34.414 7.361 -15.719 1.00 35.91 410 ASN A CA 1
ATOM 3173 C C . ASN A 1 410 ? 34.373 8.731 -16.412 1.00 35.91 410 ASN A C 1
ATOM 3175 O O . ASN A 1 410 ? 34.496 9.718 -15.690 1.00 35.91 410 ASN A O 1
ATOM 3179 N N . TRP A 1 411 ? 34.151 8.860 -17.721 1.00 37.59 411 TRP A N 1
ATOM 3180 C CA . TRP A 1 411 ? 34.170 10.200 -18.345 1.00 37.59 411 TRP A CA 1
ATOM 3181 C C . TRP A 1 411 ? 32.856 10.983 -18.238 1.00 37.59 411 TRP A C 1
ATOM 3183 O O . TRP A 1 411 ? 32.841 12.197 -18.410 1.00 37.59 411 TRP A O 1
ATOM 3193 N N . LEU A 1 412 ? 31.762 10.308 -17.886 1.00 40.44 412 LEU A N 1
ATOM 3194 C CA . LEU A 1 412 ? 30.418 10.881 -17.854 1.00 40.44 412 LEU A CA 1
ATOM 3195 C C . LEU A 1 412 ? 29.812 10.851 -16.448 1.00 40.44 412 LEU A C 1
ATOM 3197 O O . LEU A 1 412 ? 28.642 10.523 -16.266 1.00 40.44 412 LEU A O 1
ATOM 3201 N N . ARG A 1 413 ? 30.600 11.208 -15.423 1.00 35.00 413 ARG A N 1
ATOM 3202 C CA . ARG A 1 413 ? 30.023 11.542 -14.113 1.00 35.00 413 ARG A CA 1
ATOM 3203 C C . ARG A 1 413 ? 29.105 12.761 -14.276 1.00 35.00 413 ARG A C 1
ATOM 3205 O O . ARG A 1 413 ? 29.569 13.895 -14.308 1.00 35.00 413 ARG A O 1
ATOM 3212 N N . GLY A 1 414 ? 27.802 12.502 -14.364 1.00 36.72 414 GLY A N 1
ATOM 3213 C CA . GLY A 1 414 ? 26.752 13.438 -13.964 1.00 36.72 414 GLY A CA 1
ATOM 3214 C C . GLY A 1 414 ? 25.954 14.151 -15.057 1.00 36.72 414 GLY A C 1
ATOM 3215 O O . GLY A 1 414 ? 25.099 14.945 -14.687 1.00 36.72 414 GLY A O 1
ATOM 3216 N N . LYS A 1 415 ? 26.194 13.931 -16.361 1.00 38.09 415 LYS A N 1
ATOM 3217 C CA . LYS A 1 415 ? 25.513 14.729 -17.414 1.00 38.09 415 LYS A CA 1
ATOM 3218 C C . LYS A 1 415 ? 25.033 13.992 -18.664 1.00 38.09 415 LYS A C 1
ATOM 3220 O O . LYS A 1 415 ? 24.429 14.626 -19.520 1.00 38.09 415 LYS A O 1
ATOM 3225 N N . PHE A 1 416 ? 25.311 12.701 -18.806 1.00 38.94 416 PHE A N 1
ATOM 3226 C CA . PHE A 1 416 ? 24.947 11.964 -20.014 1.00 38.94 416 PHE A CA 1
ATOM 3227 C C . PHE A 1 416 ? 24.195 10.699 -19.642 1.00 38.94 416 PHE A C 1
ATOM 3229 O O . PHE A 1 416 ? 24.668 9.893 -18.841 1.00 38.94 416 PHE A O 1
ATOM 3236 N N . HIS A 1 417 ? 23.020 10.558 -20.231 1.00 46.62 417 HIS A N 1
ATOM 3237 C CA . HIS A 1 417 ? 22.202 9.365 -20.160 1.00 46.62 417 HIS A CA 1
ATOM 3238 C C . HIS A 1 417 ? 22.690 8.366 -21.250 1.00 46.62 417 HIS A C 1
ATOM 3240 O O . HIS A 1 417 ? 23.292 8.763 -22.252 1.00 46.62 417 HIS A O 1
ATOM 3246 N N . ALA A 1 418 ? 22.548 7.049 -21.019 1.00 40.59 418 ALA A N 1
ATOM 3247 C CA . ALA A 1 418 ? 22.975 5.974 -21.947 1.00 40.59 418 ALA A CA 1
ATOM 3248 C C . ALA A 1 418 ? 22.324 6.058 -23.339 1.00 40.59 418 ALA A C 1
ATOM 3250 O O . ALA A 1 418 ? 22.829 5.560 -24.343 1.00 40.59 418 ALA A O 1
ATOM 3251 N N . ASP A 1 419 ? 21.182 6.710 -23.358 1.00 40.56 419 ASP A N 1
ATOM 3252 C CA . ASP A 1 419 ? 20.323 7.030 -24.474 1.00 40.56 419 ASP A CA 1
ATOM 3253 C C . ASP A 1 419 ? 21.071 7.901 -25.530 1.00 40.56 419 ASP A C 1
ATOM 3255 O O . ASP A 1 419 ? 20.888 7.744 -26.733 1.00 40.56 419 ASP A O 1
ATOM 3259 N N . ALA A 1 420 ? 22.092 8.662 -25.122 1.00 44.97 420 ALA A N 1
ATOM 3260 C CA . ALA A 1 420 ? 22.993 9.397 -26.008 1.00 44.97 420 ALA A CA 1
ATOM 3261 C C . ALA A 1 420 ? 23.957 8.510 -26.833 1.00 44.97 420 ALA A C 1
ATOM 3263 O O . ALA A 1 420 ? 24.625 9.020 -27.735 1.00 44.97 420 ALA A O 1
ATOM 3264 N N . TRP A 1 421 ? 24.069 7.207 -26.536 1.00 46.50 421 TRP A N 1
ATOM 3265 C CA . TRP A 1 421 ? 25.005 6.291 -27.213 1.00 46.50 421 TRP A CA 1
ATOM 3266 C C . TRP A 1 421 ? 24.364 5.456 -28.323 1.00 46.50 421 TRP A C 1
ATOM 3268 O O . TRP A 1 421 ? 25.079 4.959 -29.199 1.00 46.50 421 TRP A O 1
ATOM 3278 N N . TYR A 1 422 ? 23.039 5.306 -28.306 1.00 50.00 422 TYR A N 1
ATOM 3279 C CA . TYR A 1 422 ? 22.305 4.550 -29.314 1.00 50.00 422 TYR A CA 1
ATOM 3280 C C . TYR A 1 422 ? 21.533 5.504 -30.224 1.00 50.00 422 TYR A C 1
ATOM 3282 O O . TYR A 1 422 ? 20.670 6.231 -29.747 1.00 50.00 422 TYR A O 1
ATOM 3290 N N . PRO A 1 423 ? 21.790 5.499 -31.545 1.00 50.06 423 PRO A N 1
ATOM 3291 C CA . PRO A 1 423 ? 21.085 6.385 -32.468 1.00 50.06 423 PRO A CA 1
ATOM 3292 C C . PRO A 1 423 ? 19.598 6.025 -32.621 1.00 50.06 423 PRO A C 1
ATOM 3294 O O . PRO A 1 423 ? 18.836 6.843 -33.128 1.00 50.06 423 PRO A O 1
ATOM 3297 N N . ARG A 1 424 ? 19.189 4.804 -32.237 1.00 54.97 424 ARG A N 1
ATOM 3298 C CA . ARG A 1 424 ? 17.808 4.304 -32.319 1.00 54.97 424 ARG A CA 1
ATOM 3299 C C . ARG A 1 424 ? 17.495 3.345 -31.170 1.00 54.97 424 ARG A C 1
ATOM 3301 O O . ARG A 1 424 ? 18.327 2.498 -30.834 1.00 54.97 424 ARG A O 1
ATOM 3308 N N . LEU A 1 425 ? 16.263 3.384 -30.654 1.00 61.66 425 LEU A N 1
ATOM 3309 C CA . LEU A 1 425 ? 15.771 2.438 -29.641 1.00 61.66 425 LEU A CA 1
ATOM 3310 C C . LEU A 1 425 ? 15.825 0.981 -30.131 1.00 61.66 425 LEU A C 1
ATOM 3312 O O . LEU A 1 425 ? 16.110 0.070 -29.356 1.00 61.66 425 LEU A O 1
ATOM 3316 N N . ALA A 1 426 ? 15.610 0.753 -31.430 1.00 65.75 426 ALA A N 1
ATOM 3317 C CA . ALA A 1 426 ? 15.735 -0.567 -32.047 1.00 65.75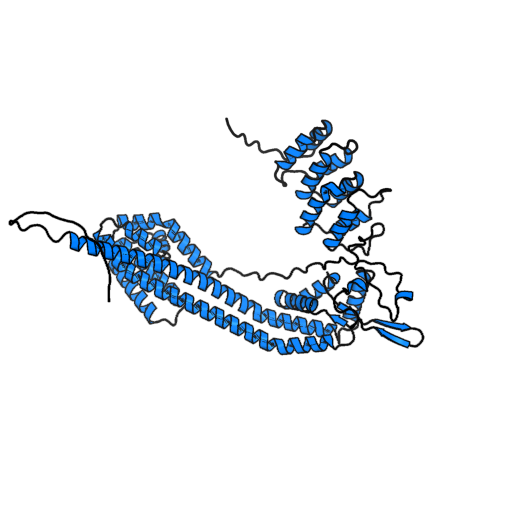 426 ALA A CA 1
ATOM 3318 C C . ALA A 1 426 ? 17.152 -1.160 -31.913 1.00 65.75 426 ALA A C 1
ATOM 3320 O O . ALA A 1 426 ? 17.295 -2.355 -31.655 1.00 65.75 426 ALA A O 1
ATOM 3321 N N . ASP A 1 427 ? 18.192 -0.328 -32.035 1.00 66.44 427 ASP A N 1
ATOM 3322 C CA . ASP A 1 427 ? 19.586 -0.760 -31.887 1.00 66.44 427 ASP A CA 1
ATOM 3323 C C . ASP A 1 427 ? 19.887 -1.119 -30.421 1.00 66.44 427 ASP A C 1
ATOM 3325 O O . ASP A 1 427 ? 20.530 -2.132 -30.147 1.00 66.44 427 ASP A O 1
ATOM 3329 N N . TYR A 1 428 ? 19.334 -0.351 -29.475 1.00 70.19 428 TYR A N 1
ATOM 3330 C CA . TYR A 1 428 ? 19.418 -0.656 -28.045 1.00 70.19 428 TYR A CA 1
ATOM 3331 C C . TYR A 1 428 ? 18.713 -1.971 -27.698 1.00 70.19 428 TYR A C 1
ATOM 3333 O O . TYR A 1 428 ? 19.292 -2.838 -27.051 1.00 70.19 428 TYR A O 1
ATOM 3341 N N . ARG A 1 429 ? 17.466 -2.154 -28.156 1.00 75.38 429 ARG A N 1
ATOM 3342 C CA . ARG A 1 429 ? 16.688 -3.388 -27.948 1.00 75.38 429 ARG A CA 1
ATOM 3343 C C . ARG A 1 429 ? 17.403 -4.607 -28.521 1.00 75.38 429 ARG A C 1
ATOM 3345 O O . ARG A 1 429 ? 17.401 -5.663 -27.895 1.00 75.38 429 ARG A O 1
ATOM 3352 N N . LYS A 1 430 ? 18.048 -4.460 -29.680 1.00 78.81 430 LYS A N 1
ATOM 3353 C CA . LYS A 1 430 ? 18.860 -5.517 -30.290 1.00 78.81 430 LYS A CA 1
ATOM 3354 C C . LYS A 1 430 ? 20.066 -5.881 -29.426 1.00 78.81 430 LYS A C 1
ATOM 3356 O O . LYS A 1 430 ? 20.340 -7.065 -29.250 1.00 78.81 430 LYS A O 1
ATOM 3361 N N . ASP A 1 431 ? 20.780 -4.900 -28.883 1.00 76.12 431 ASP A N 1
ATOM 3362 C CA . ASP A 1 431 ? 21.925 -5.157 -28.004 1.00 76.12 431 ASP A CA 1
ATOM 3363 C C . ASP A 1 431 ? 21.499 -5.711 -26.638 1.00 76.12 431 ASP A C 1
ATOM 3365 O O . ASP A 1 431 ? 22.150 -6.623 -26.130 1.00 76.12 431 ASP A O 1
ATOM 3369 N N . LEU A 1 432 ? 20.358 -5.269 -26.100 1.00 79.75 432 LEU A N 1
ATOM 3370 C CA . LEU A 1 432 ? 19.731 -5.866 -24.921 1.00 79.75 432 LEU A CA 1
ATOM 3371 C C . LEU A 1 432 ? 19.377 -7.338 -25.176 1.00 79.75 432 LEU A C 1
ATOM 3373 O O . LEU A 1 432 ? 19.762 -8.192 -24.383 1.00 79.75 432 LEU A O 1
ATOM 3377 N N . ALA A 1 433 ? 18.718 -7.658 -26.292 1.00 82.50 433 ALA A N 1
ATOM 3378 C CA . ALA A 1 433 ? 18.401 -9.037 -26.667 1.00 82.50 433 ALA A CA 1
ATOM 3379 C C . ALA A 1 433 ? 19.672 -9.885 -26.856 1.00 82.50 433 ALA A C 1
ATOM 3381 O O . ALA A 1 433 ? 19.775 -10.980 -26.305 1.00 82.50 433 ALA A O 1
ATOM 3382 N N . ASN A 1 434 ? 20.686 -9.346 -27.545 1.00 80.12 434 ASN A N 1
ATOM 3383 C CA . ASN A 1 434 ? 21.995 -9.991 -27.684 1.00 80.12 434 ASN A CA 1
ATOM 3384 C C . ASN A 1 434 ? 22.648 -10.254 -26.323 1.00 80.12 434 ASN A C 1
ATOM 3386 O O . ASN A 1 434 ? 23.253 -11.304 -26.138 1.00 80.12 434 ASN A O 1
ATOM 3390 N N . TRP A 1 435 ? 22.564 -9.317 -25.376 1.00 80.75 435 TRP A N 1
ATOM 3391 C CA . TRP A 1 435 ? 23.094 -9.496 -24.026 1.00 80.75 435 TRP A CA 1
ATOM 3392 C C . TRP A 1 435 ? 22.370 -10.619 -23.280 1.00 80.75 435 TRP A C 1
ATOM 3394 O O . TRP A 1 435 ? 23.016 -11.457 -22.651 1.00 80.75 435 TRP A O 1
ATOM 3404 N N . GLN A 1 436 ? 21.044 -10.683 -23.398 1.00 81.19 436 GLN A N 1
ATOM 3405 C CA . GLN A 1 436 ? 20.238 -11.733 -22.776 1.00 81.19 436 GLN A CA 1
ATOM 3406 C C . GLN A 1 436 ? 20.537 -13.126 -23.340 1.00 81.19 436 GLN A C 1
ATOM 3408 O O . GLN A 1 436 ? 20.501 -14.103 -22.591 1.00 81.19 436 GLN A O 1
ATOM 3413 N N . GLU A 1 437 ? 20.848 -13.209 -24.635 1.00 80.19 437 GLU A N 1
ATOM 3414 C CA . GLU A 1 437 ? 21.142 -14.457 -25.343 1.00 80.19 437 GLU A CA 1
ATOM 3415 C C . GLU A 1 437 ? 22.609 -14.901 -25.204 1.00 80.19 437 GLU A C 1
ATOM 3417 O O . GLU A 1 437 ? 22.879 -16.082 -24.999 1.00 80.19 437 GLU A O 1
ATOM 3422 N N . LYS A 1 438 ? 23.567 -13.968 -25.303 1.00 72.12 438 LYS A N 1
ATOM 3423 C CA . LYS A 1 438 ? 25.012 -14.263 -25.410 1.00 72.12 438 LYS A CA 1
ATOM 3424 C C . LYS A 1 438 ? 25.782 -14.130 -24.102 1.00 72.12 438 LYS A C 1
ATOM 3426 O O . LYS A 1 438 ? 26.895 -14.644 -24.013 1.00 72.12 438 LYS A O 1
ATOM 3431 N N . ASP A 1 439 ? 25.217 -13.458 -23.098 1.00 70.69 439 ASP A N 1
ATOM 3432 C CA . ASP A 1 439 ? 25.799 -13.347 -21.755 1.00 70.69 439 ASP A CA 1
ATOM 3433 C C . ASP A 1 439 ? 24.910 -13.921 -20.619 1.00 70.69 439 ASP A C 1
ATOM 3435 O O . ASP A 1 439 ? 24.882 -13.365 -19.509 1.00 70.69 439 ASP A O 1
ATOM 3439 N N . PRO A 1 440 ? 24.179 -15.042 -20.829 1.00 60.03 440 PRO A N 1
ATOM 3440 C CA . PRO A 1 440 ? 23.259 -15.578 -19.833 1.00 60.03 440 PRO A CA 1
ATOM 3441 C C . PRO A 1 440 ? 23.983 -16.155 -18.617 1.00 60.03 440 PRO A C 1
ATOM 3443 O O . PRO A 1 440 ? 23.343 -16.327 -17.590 1.00 60.03 440 PRO A O 1
ATOM 3446 N N . GLU A 1 441 ? 25.289 -16.426 -18.703 1.00 62.66 441 GLU A N 1
ATOM 3447 C CA . GLU A 1 441 ? 26.092 -17.024 -17.627 1.00 62.66 441 GLU A CA 1
ATOM 3448 C C . GLU A 1 441 ? 26.900 -16.001 -16.809 1.00 62.66 441 GLU A C 1
ATOM 3450 O O . GLU A 1 441 ? 27.491 -16.366 -15.790 1.00 62.66 441 GLU A O 1
ATOM 3455 N N . LYS A 1 442 ? 26.919 -14.717 -17.209 1.00 76.19 442 LYS A N 1
ATOM 3456 C CA . LYS A 1 442 ? 27.675 -13.663 -16.505 1.00 76.19 442 LYS A CA 1
ATOM 3457 C C . LYS A 1 442 ? 26.765 -12.546 -15.996 1.00 76.19 442 LYS A C 1
ATOM 3459 O O . LYS A 1 442 ? 26.100 -12.741 -14.977 1.00 76.19 442 LYS A O 1
ATOM 3464 N N . SER A 1 443 ? 26.711 -11.380 -16.644 1.00 79.00 443 SER A N 1
ATOM 3465 C CA . SER A 1 443 ? 26.017 -10.214 -16.081 1.00 79.00 443 SER A CA 1
ATOM 3466 C C . SER A 1 443 ? 24.501 -10.409 -16.047 1.00 79.00 443 SER A C 1
ATOM 3468 O O . SER A 1 443 ? 23.861 -10.024 -15.067 1.00 79.00 443 SER A O 1
ATOM 3470 N N . PHE A 1 444 ? 23.910 -11.051 -17.061 1.00 84.56 444 PHE A N 1
ATOM 3471 C CA . PHE A 1 444 ? 22.461 -11.267 -17.076 1.00 84.56 444 PHE A CA 1
ATOM 3472 C C . PHE A 1 444 ? 22.016 -12.345 -16.077 1.00 84.56 444 PHE A C 1
ATOM 3474 O O . PHE A 1 444 ? 21.018 -12.156 -15.379 1.00 84.56 444 PHE A O 1
ATOM 3481 N N . ALA A 1 445 ? 22.791 -13.427 -15.915 1.00 85.69 445 ALA A N 1
ATOM 3482 C CA . ALA A 1 445 ? 22.581 -14.409 -14.841 1.00 85.69 445 ALA A CA 1
ATOM 3483 C C . ALA A 1 445 ? 22.610 -13.753 -13.459 1.00 85.69 445 ALA A C 1
ATOM 3485 O O . ALA A 1 445 ? 21.768 -14.044 -12.608 1.00 85.69 445 ALA A O 1
ATOM 3486 N N . LEU A 1 446 ? 23.586 -12.869 -13.227 1.00 88.19 446 LEU A N 1
ATOM 3487 C CA . LEU A 1 446 ? 23.716 -12.146 -11.966 1.00 88.19 446 LEU A CA 1
ATOM 3488 C C . LEU A 1 446 ? 22.526 -11.220 -11.721 1.00 88.19 446 LEU A C 1
ATOM 3490 O O . LEU A 1 446 ? 22.014 -11.214 -10.601 1.00 88.19 446 LEU A O 1
ATOM 3494 N N . LEU A 1 447 ? 22.047 -10.510 -12.751 1.00 89.88 447 LEU A N 1
ATOM 3495 C CA . LEU A 1 447 ? 20.828 -9.709 -12.655 1.00 89.88 447 LEU A CA 1
ATOM 3496 C C . LEU A 1 447 ? 19.618 -10.590 -12.319 1.00 89.88 447 LEU A C 1
ATOM 3498 O O . LEU A 1 447 ? 18.940 -10.322 -11.333 1.00 89.88 447 LEU A O 1
ATOM 3502 N N . LYS A 1 448 ? 19.373 -11.676 -13.064 1.00 91.12 448 LYS A N 1
ATOM 3503 C CA . LYS A 1 448 ? 18.259 -12.601 -12.785 1.00 91.12 448 LYS A CA 1
ATOM 3504 C C . LYS A 1 448 ? 18.312 -13.154 -11.366 1.00 91.12 448 LYS A C 1
ATOM 3506 O O . LYS A 1 448 ? 17.294 -13.190 -10.680 1.00 91.12 448 LYS A O 1
ATOM 3511 N N . ARG A 1 449 ? 19.498 -13.559 -10.903 1.00 91.06 449 ARG A N 1
ATOM 3512 C CA . ARG A 1 449 ? 19.698 -14.083 -9.547 1.00 91.06 449 ARG A CA 1
ATOM 3513 C C . ARG A 1 449 ? 19.448 -13.019 -8.482 1.00 91.06 449 ARG A C 1
ATOM 3515 O O . ARG A 1 449 ? 18.861 -13.333 -7.451 1.00 91.06 449 ARG A O 1
ATOM 3522 N N . LEU A 1 450 ? 19.877 -11.782 -8.724 1.00 92.81 450 LEU A N 1
ATOM 3523 C CA . LEU A 1 450 ? 19.605 -10.645 -7.849 1.00 92.81 450 LEU A CA 1
ATOM 3524 C C . LEU A 1 450 ? 18.100 -10.371 -7.775 1.00 92.81 450 LEU A C 1
ATOM 3526 O O . LEU A 1 450 ? 17.561 -10.333 -6.675 1.00 92.81 450 LEU A O 1
ATOM 3530 N N . LEU A 1 451 ? 17.413 -10.283 -8.916 1.00 94.31 451 LEU A N 1
ATOM 3531 C CA . LEU A 1 451 ? 15.967 -10.051 -8.959 1.00 94.31 451 LEU A CA 1
ATOM 3532 C C . LEU A 1 451 ? 15.179 -11.208 -8.335 1.00 94.31 451 LEU A C 1
ATOM 3534 O O . LEU A 1 451 ? 14.210 -10.967 -7.630 1.00 94.31 451 LEU A O 1
ATOM 3538 N N . SER A 1 452 ? 15.629 -12.453 -8.505 1.00 93.44 452 SER A N 1
ATOM 3539 C CA . SER A 1 452 ? 15.024 -13.616 -7.837 1.00 93.44 452 SER A CA 1
ATOM 3540 C C . SER A 1 452 ? 15.182 -13.536 -6.316 1.00 93.44 452 SER A C 1
ATOM 3542 O O . SER A 1 452 ? 14.254 -13.844 -5.576 1.00 93.44 452 SER A O 1
ATOM 3544 N N . LYS A 1 453 ? 16.339 -13.069 -5.823 1.00 91.25 453 LYS A N 1
ATOM 3545 C CA . LYS A 1 453 ? 16.549 -12.825 -4.387 1.00 91.25 453 LYS A CA 1
ATOM 3546 C C . LYS A 1 453 ? 15.685 -11.678 -3.865 1.00 91.25 453 LYS A C 1
ATOM 3548 O O . LYS A 1 453 ? 15.179 -11.771 -2.750 1.00 91.25 453 LYS A O 1
ATOM 3553 N N . SER A 1 454 ? 15.490 -10.635 -4.665 1.00 91.88 454 SER A N 1
ATOM 3554 C CA . SER A 1 454 ? 14.538 -9.560 -4.379 1.00 91.88 454 SER A CA 1
ATOM 3555 C C . SER A 1 454 ? 13.094 -10.067 -4.355 1.00 91.88 454 SER A C 1
ATOM 3557 O O . SER A 1 454 ? 12.356 -9.730 -3.440 1.00 91.88 454 SER A O 1
ATOM 3559 N N . GLU A 1 455 ? 12.693 -10.949 -5.269 1.00 92.56 455 GLU A N 1
ATOM 3560 C CA . GLU A 1 455 ? 11.373 -11.592 -5.242 1.00 92.56 455 GLU A CA 1
ATOM 3561 C C . GLU A 1 455 ? 11.180 -12.464 -3.992 1.00 92.56 455 GLU A C 1
ATOM 3563 O O . GLU A 1 455 ? 10.149 -12.370 -3.329 1.00 92.56 455 GLU A O 1
ATOM 3568 N N . GLU A 1 456 ? 12.161 -13.299 -3.633 1.00 89.69 456 GLU A N 1
ATOM 3569 C CA . GLU A 1 456 ? 12.128 -14.095 -2.397 1.00 89.69 456 GLU A CA 1
ATOM 3570 C C . GLU A 1 456 ? 11.977 -13.196 -1.161 1.00 89.69 456 GLU A C 1
ATOM 3572 O O . GLU A 1 456 ? 11.162 -13.472 -0.276 1.00 89.69 456 GLU A O 1
ATOM 3577 N N . LEU A 1 457 ? 12.731 -12.093 -1.119 1.00 88.69 457 LEU A N 1
ATOM 3578 C CA . LEU A 1 457 ? 12.612 -11.093 -0.069 1.00 88.69 457 LEU A CA 1
ATOM 3579 C C . LEU A 1 457 ? 11.200 -10.497 -0.058 1.00 88.69 457 LEU A C 1
ATOM 3581 O O . LEU A 1 457 ? 10.548 -10.514 0.983 1.00 88.69 457 LEU A O 1
ATOM 3585 N N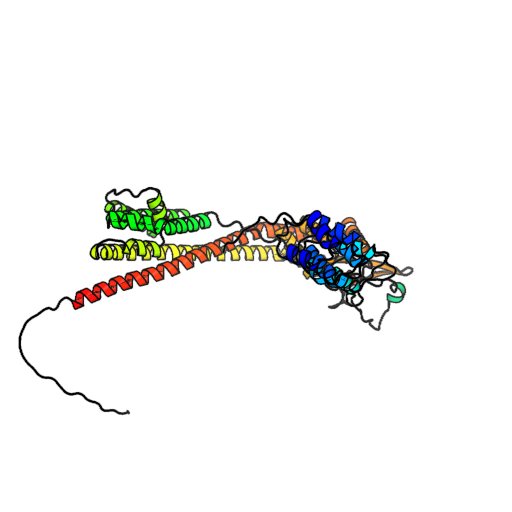 . GLY A 1 458 ? 10.692 -10.071 -1.213 1.00 86.12 458 GLY A N 1
ATOM 3586 C CA . GLY A 1 458 ? 9.331 -9.582 -1.411 1.00 86.12 458 GLY A CA 1
ATOM 3587 C C . GLY A 1 458 ? 8.272 -10.535 -0.861 1.00 86.12 458 GLY A C 1
ATOM 3588 O O . GLY A 1 458 ? 7.503 -10.148 0.013 1.00 86.12 458 GLY A O 1
ATOM 3589 N N . LYS A 1 459 ? 8.303 -11.817 -1.247 1.00 86.69 459 LYS A N 1
ATOM 3590 C CA . LYS A 1 459 ? 7.375 -12.860 -0.760 1.00 86.69 459 LYS A CA 1
ATOM 3591 C C . LYS A 1 459 ? 7.344 -12.988 0.764 1.00 86.69 459 LYS A C 1
ATOM 3593 O O . LYS A 1 459 ? 6.321 -13.373 1.324 1.00 86.69 459 LYS A O 1
ATOM 3598 N N . THR A 1 460 ? 8.445 -12.667 1.443 1.00 84.56 460 THR A N 1
ATOM 3599 C CA . THR A 1 460 ? 8.520 -12.704 2.912 1.00 84.56 460 THR A CA 1
ATOM 3600 C C . THR A 1 460 ? 8.187 -11.371 3.577 1.00 84.56 460 THR A C 1
ATOM 3602 O O . THR A 1 460 ? 7.577 -11.368 4.647 1.00 84.56 460 THR A O 1
ATOM 3605 N N . LEU A 1 461 ? 8.562 -10.242 2.972 1.00 84.81 461 LEU A N 1
ATOM 3606 C CA . LEU A 1 461 ? 8.343 -8.910 3.530 1.00 84.81 461 LEU A CA 1
ATOM 3607 C C . LEU A 1 461 ? 6.928 -8.412 3.302 1.00 84.81 461 LEU A C 1
ATOM 3609 O O . LEU A 1 461 ? 6.343 -7.887 4.243 1.00 84.81 461 LEU A O 1
ATOM 3613 N N . LEU A 1 462 ? 6.372 -8.604 2.104 1.00 81.19 462 LEU A N 1
ATOM 3614 C CA . LEU A 1 462 ? 5.041 -8.120 1.737 1.00 81.19 462 LEU A CA 1
ATOM 3615 C C . LEU A 1 462 ? 4.002 -8.517 2.798 1.00 81.19 462 LEU A C 1
ATOM 3617 O O . LEU A 1 462 ? 3.347 -7.627 3.336 1.00 81.19 462 LEU A O 1
ATOM 3621 N N . PRO A 1 463 ? 3.911 -9.798 3.221 1.00 83.81 463 PRO A N 1
ATOM 3622 C CA . PRO A 1 463 ? 2.937 -10.194 4.234 1.00 83.81 463 PRO A CA 1
ATOM 3623 C C . PRO A 1 463 ? 3.222 -9.588 5.614 1.00 83.81 463 PRO A C 1
ATOM 3625 O O . PRO A 1 463 ? 2.293 -9.324 6.374 1.00 83.81 463 PRO A O 1
ATOM 3628 N N . LEU A 1 464 ? 4.493 -9.372 5.971 1.00 85.75 464 LEU A N 1
ATOM 3629 C CA . LEU A 1 464 ? 4.868 -8.753 7.246 1.00 85.75 464 LEU A CA 1
ATOM 3630 C C . LEU A 1 464 ? 4.529 -7.260 7.261 1.00 85.75 464 LEU A C 1
ATOM 3632 O O . LEU A 1 464 ? 4.001 -6.767 8.251 1.00 85.75 464 LEU A O 1
ATOM 3636 N N . GLU A 1 465 ? 4.787 -6.545 6.171 1.00 83.88 465 GLU A N 1
ATOM 3637 C CA . GLU A 1 465 ? 4.447 -5.127 6.042 1.00 83.88 465 GLU A CA 1
ATOM 3638 C C . GLU A 1 465 ? 2.938 -4.913 6.009 1.00 83.88 465 GLU A C 1
ATOM 3640 O O . GLU A 1 465 ? 2.439 -4.002 6.668 1.00 83.88 465 GLU A O 1
ATOM 3645 N N . GLN A 1 466 ? 2.207 -5.794 5.320 1.00 83.19 466 GLN A N 1
ATOM 3646 C CA . GLN A 1 466 ? 0.746 -5.804 5.335 1.00 83.19 466 GLN A CA 1
ATOM 3647 C C . GLN A 1 466 ? 0.214 -6.023 6.757 1.00 83.19 466 GLN A C 1
ATOM 3649 O O . GLN A 1 466 ? -0.588 -5.223 7.233 1.00 83.19 466 GLN A O 1
ATOM 3654 N N . LYS A 1 467 ? 0.722 -7.033 7.478 1.00 83.75 467 LYS A N 1
ATOM 3655 C CA . LYS A 1 467 ? 0.341 -7.291 8.877 1.00 83.75 467 LYS A CA 1
ATOM 3656 C C . LYS A 1 467 ? 0.679 -6.128 9.808 1.00 83.75 467 LYS A C 1
ATOM 3658 O O . LYS A 1 467 ? -0.133 -5.774 10.654 1.00 83.75 467 LYS A O 1
ATOM 3663 N N . ALA A 1 468 ? 1.859 -5.528 9.660 1.00 86.50 468 ALA A N 1
ATOM 3664 C CA . ALA A 1 468 ? 2.273 -4.392 10.477 1.00 86.50 468 ALA A CA 1
ATOM 3665 C C . ALA A 1 468 ? 1.406 -3.152 10.225 1.00 86.50 468 ALA A C 1
ATOM 3667 O O . ALA A 1 468 ? 1.091 -2.425 11.166 1.00 86.50 468 ALA A O 1
ATOM 3668 N N . LYS A 1 469 ? 1.024 -2.908 8.966 1.00 84.81 469 LYS A N 1
ATOM 3669 C CA . LYS A 1 469 ? 0.138 -1.801 8.608 1.00 84.81 469 LYS A CA 1
ATOM 3670 C C . LYS A 1 469 ? -1.277 -2.024 9.143 1.00 84.81 469 LYS A C 1
ATOM 3672 O O . LYS A 1 469 ? -1.788 -1.132 9.806 1.00 84.81 469 LYS A O 1
ATOM 3677 N N . GLN A 1 470 ? -1.840 -3.218 8.954 1.00 82.94 470 GLN A N 1
ATOM 3678 C CA . GLN A 1 470 ? -3.150 -3.582 9.507 1.00 82.94 470 GLN A CA 1
ATOM 3679 C C . GLN A 1 470 ? -3.177 -3.454 11.037 1.00 82.94 470 GLN A C 1
ATOM 3681 O O . GLN A 1 470 ? -4.078 -2.832 11.584 1.00 82.94 470 GLN A O 1
ATOM 3686 N N . ALA A 1 471 ? -2.164 -3.969 11.742 1.00 83.31 471 ALA A N 1
ATOM 3687 C CA . ALA A 1 471 ? -2.070 -3.812 13.195 1.00 83.31 471 ALA A CA 1
ATOM 3688 C C . ALA A 1 471 ? -1.977 -2.331 13.617 1.00 83.31 471 ALA A C 1
ATOM 3690 O O . ALA A 1 471 ? -2.569 -1.936 14.617 1.00 83.31 471 ALA A O 1
ATOM 3691 N N . GLY A 1 472 ? -1.283 -1.495 12.836 1.00 85.00 472 GLY A N 1
ATOM 3692 C CA . GLY A 1 472 ? -1.213 -0.051 13.068 1.00 85.00 472 GLY A CA 1
ATOM 3693 C C . GLY A 1 472 ? -2.548 0.677 12.866 1.00 85.00 472 GLY A C 1
ATOM 3694 O O . GLY A 1 472 ? -2.891 1.537 13.672 1.00 85.00 472 GLY A O 1
ATOM 3695 N N . GLU A 1 473 ? -3.309 0.323 11.828 1.00 84.88 473 GLU A N 1
ATOM 3696 C CA . GLU A 1 473 ? -4.656 0.862 11.570 1.00 84.88 473 GLU A CA 1
ATOM 3697 C C . GLU A 1 473 ? -5.619 0.487 12.707 1.00 84.88 473 GLU A C 1
ATOM 3699 O O . GLU A 1 473 ? -6.269 1.355 13.295 1.00 84.88 473 GLU A O 1
ATOM 3704 N N . ILE A 1 474 ? -5.595 -0.781 13.126 1.00 81.56 474 ILE A N 1
ATOM 3705 C CA . ILE A 1 474 ? -6.372 -1.274 14.267 1.00 81.56 474 ILE A CA 1
ATOM 3706 C C . ILE A 1 474 ? -5.972 -0.545 15.564 1.00 81.56 474 ILE A C 1
ATOM 3708 O O . ILE A 1 474 ? -6.839 -0.117 16.329 1.00 81.56 474 ILE A O 1
ATOM 3712 N N . ALA A 1 475 ? -4.673 -0.365 15.823 1.00 86.06 475 ALA A N 1
ATOM 3713 C CA . ALA A 1 475 ? -4.190 0.358 17.000 1.00 86.06 475 ALA A CA 1
ATOM 3714 C C . ALA A 1 475 ? -4.668 1.820 17.021 1.00 86.06 475 ALA A C 1
ATOM 3716 O O . ALA A 1 475 ? -5.061 2.327 18.077 1.00 86.06 475 ALA A O 1
ATOM 3717 N N . ALA A 1 476 ? -4.676 2.491 15.865 1.00 86.12 476 ALA A N 1
ATOM 3718 C CA . ALA A 1 476 ? -5.166 3.860 15.736 1.00 86.12 476 ALA A CA 1
ATOM 3719 C C . ALA A 1 476 ? -6.664 3.955 16.064 1.00 86.12 476 ALA A C 1
ATOM 3721 O O . ALA A 1 476 ? -7.056 4.810 16.862 1.00 86.12 476 ALA A O 1
ATOM 3722 N N . PHE A 1 477 ? -7.474 3.030 15.538 1.00 85.75 477 PHE A N 1
ATOM 3723 C CA . PHE A 1 477 ? -8.900 2.940 15.854 1.00 85.75 477 PHE A CA 1
ATOM 3724 C C . PHE A 1 477 ? -9.150 2.811 17.366 1.00 85.75 477 PHE A C 1
ATOM 3726 O O . PHE A 1 477 ? -9.922 3.583 17.941 1.00 85.75 477 PHE A O 1
ATOM 3733 N N . PHE A 1 478 ? -8.464 1.885 18.047 1.00 84.44 478 PHE A N 1
ATOM 3734 C CA . PHE A 1 478 ? -8.639 1.715 19.495 1.00 84.44 478 PHE A CA 1
ATOM 3735 C C . PHE A 1 478 ? -8.133 2.911 20.298 1.00 84.44 478 PHE A C 1
ATOM 3737 O O . PHE A 1 478 ? -8.763 3.297 21.281 1.00 84.44 478 PHE A O 1
ATOM 3744 N N . THR A 1 479 ? -7.045 3.547 19.865 1.00 87.56 479 THR A N 1
ATOM 3745 C CA . THR A 1 479 ? -6.528 4.766 20.505 1.00 87.56 479 THR A CA 1
ATOM 3746 C C . THR A 1 479 ? -7.550 5.903 20.437 1.00 87.56 479 THR A C 1
ATOM 3748 O O . THR A 1 479 ? -7.785 6.598 21.431 1.00 87.56 479 THR A O 1
ATOM 3751 N N . GLU A 1 480 ? -8.216 6.068 19.293 1.00 88.00 480 GLU A N 1
ATOM 3752 C CA . GLU A 1 480 ? -9.307 7.030 19.154 1.00 88.00 480 GLU A CA 1
ATOM 3753 C C . GLU A 1 480 ? -10.500 6.663 20.050 1.00 88.00 480 GLU A C 1
ATOM 3755 O O . GLU A 1 480 ? -11.031 7.523 20.763 1.00 88.00 480 GLU A O 1
ATOM 3760 N N . ALA A 1 481 ? -10.886 5.385 20.088 1.00 85.81 481 ALA A N 1
ATOM 3761 C CA . ALA A 1 481 ? -11.969 4.903 20.941 1.00 85.81 481 ALA A CA 1
ATOM 3762 C C . ALA A 1 481 ? -11.690 5.146 22.440 1.00 85.81 481 ALA A C 1
ATOM 3764 O O . ALA A 1 481 ? -12.587 5.578 23.172 1.00 85.81 481 ALA A O 1
ATOM 3765 N N . VAL A 1 482 ? -10.446 4.962 22.900 1.00 88.38 482 VAL A N 1
ATOM 3766 C CA . VAL A 1 482 ? -10.007 5.309 24.266 1.00 88.38 482 VAL A CA 1
ATOM 3767 C C . VAL A 1 482 ? -10.192 6.802 24.531 1.00 88.38 482 VAL A C 1
ATOM 3769 O O . VAL A 1 482 ? -10.779 7.183 25.546 1.00 88.38 482 VAL A O 1
ATOM 3772 N N . ALA A 1 483 ? -9.755 7.666 23.611 1.00 89.06 483 ALA A N 1
ATOM 3773 C CA . ALA A 1 483 ? -9.890 9.113 23.769 1.00 89.06 483 ALA A CA 1
ATOM 3774 C C . ALA A 1 483 ? -11.363 9.556 23.865 1.00 89.06 483 ALA A C 1
ATOM 3776 O O . ALA A 1 483 ? -11.707 10.408 24.690 1.00 89.06 483 ALA A O 1
ATOM 3777 N N . GLN A 1 484 ? -12.251 8.961 23.063 1.00 88.19 484 GLN A N 1
ATOM 3778 C CA . GLN A 1 484 ? -13.694 9.227 23.134 1.00 88.19 484 GLN A CA 1
ATOM 3779 C C . GLN A 1 484 ? -14.324 8.698 24.431 1.00 88.19 484 GLN A C 1
ATOM 3781 O O . GLN A 1 484 ? -15.178 9.361 25.032 1.00 88.19 484 GLN A O 1
ATOM 3786 N N . THR A 1 485 ? -13.865 7.540 24.907 1.00 88.94 485 THR A N 1
ATOM 3787 C CA . THR A 1 485 ? -14.310 6.956 26.178 1.00 88.94 485 THR A CA 1
ATOM 3788 C C . THR A 1 485 ? -13.943 7.863 27.351 1.00 88.94 485 THR A C 1
ATOM 3790 O O . THR A 1 485 ? -14.828 8.238 28.121 1.00 88.94 485 THR A O 1
ATOM 3793 N N . ARG A 1 486 ? -12.693 8.344 27.416 1.00 88.81 486 ARG A N 1
ATOM 3794 C CA . ARG A 1 486 ? -12.233 9.311 28.432 1.00 88.81 486 ARG A CA 1
ATOM 3795 C C . ARG A 1 486 ? -13.064 10.588 28.451 1.00 88.81 486 ARG A C 1
ATOM 3797 O O . ARG A 1 486 ? -13.494 11.039 29.511 1.00 88.81 486 ARG A O 1
ATOM 3804 N N . LYS A 1 487 ? -13.354 11.165 27.277 1.00 90.31 487 LYS A N 1
ATOM 3805 C CA . LYS A 1 487 ? -14.224 12.353 27.173 1.00 90.31 487 LYS A CA 1
ATOM 3806 C C . LYS A 1 487 ? -15.602 12.101 27.782 1.00 90.31 487 LYS A C 1
ATOM 3808 O O . LYS A 1 487 ? -16.157 12.978 28.441 1.00 90.31 487 LYS A O 1
ATOM 3813 N N . THR A 1 488 ? -16.160 10.915 27.561 1.00 88.88 488 THR A N 1
ATOM 3814 C CA . THR A 1 488 ? -17.465 10.537 28.113 1.00 88.88 488 THR A CA 1
ATOM 3815 C C . THR A 1 488 ? -17.393 10.317 29.620 1.00 88.88 488 THR A C 1
ATOM 3817 O O . THR A 1 488 ? -18.248 10.808 30.353 1.00 88.88 488 THR A O 1
ATOM 3820 N N . GLN A 1 489 ? -16.340 9.663 30.102 1.00 87.81 489 GLN A N 1
ATOM 3821 C CA . GLN A 1 489 ? -16.107 9.445 31.525 1.00 87.81 489 GLN A CA 1
ATOM 3822 C C . GLN A 1 489 ? -16.006 10.773 32.298 1.00 87.81 489 GLN A C 1
ATOM 3824 O O . GLN A 1 489 ? -16.621 10.905 33.357 1.00 87.81 489 GLN A O 1
ATOM 3829 N N . ILE A 1 490 ? -15.317 11.784 31.748 1.00 86.69 490 ILE A N 1
ATOM 3830 C CA . ILE A 1 490 ? -15.245 13.142 32.323 1.00 86.69 490 ILE A CA 1
ATOM 3831 C C . ILE A 1 490 ? -16.643 13.770 32.425 1.00 86.69 490 ILE A C 1
ATOM 3833 O O . ILE A 1 490 ? -16.997 14.323 33.468 1.00 86.69 490 ILE A O 1
ATOM 3837 N N . LYS A 1 491 ? -17.472 13.649 31.376 1.00 87.19 491 LYS A N 1
ATOM 3838 C CA . LYS A 1 491 ? -18.860 14.150 31.391 1.00 87.19 491 LYS A CA 1
ATOM 3839 C C . LYS A 1 491 ? -19.695 13.476 32.484 1.00 87.19 491 LYS A C 1
ATOM 3841 O O . LYS A 1 491 ? -20.391 14.167 33.226 1.00 87.19 491 LYS A O 1
ATOM 3846 N N . LEU A 1 492 ? -19.597 12.152 32.614 1.00 86.88 492 LEU A N 1
ATOM 3847 C CA . LEU A 1 492 ? -20.329 11.383 33.627 1.00 86.88 492 LEU A CA 1
ATOM 3848 C C . LEU A 1 492 ? -19.921 11.772 35.055 1.00 86.88 492 LEU A C 1
ATOM 3850 O O . LEU A 1 492 ? -20.787 11.957 35.911 1.00 86.88 492 LEU A O 1
ATOM 3854 N N . HIS A 1 493 ? -18.622 11.960 35.306 1.00 84.81 493 HIS A N 1
ATOM 3855 C CA . HIS A 1 493 ? -18.135 12.451 36.598 1.00 84.81 493 HIS A CA 1
ATOM 3856 C C . HIS A 1 493 ? -18.633 13.871 36.893 1.00 84.81 493 HIS A C 1
ATOM 3858 O O . HIS A 1 493 ? -19.063 14.140 38.013 1.00 84.81 493 HIS A O 1
ATOM 3864 N N . GLY A 1 494 ? -18.661 14.759 35.892 1.00 81.06 494 GLY A N 1
ATOM 3865 C CA . GLY A 1 494 ? -19.224 16.105 36.029 1.00 81.06 494 GLY A CA 1
ATOM 3866 C C . GLY A 1 494 ? -20.689 16.097 36.482 1.00 81.06 494 GLY A C 1
ATOM 3867 O O . GLY A 1 494 ? -21.051 16.814 37.415 1.00 81.06 494 GLY A O 1
ATOM 3868 N N . ILE A 1 495 ? -21.523 15.231 35.893 1.00 79.38 495 ILE A N 1
ATOM 3869 C CA . ILE A 1 495 ? -22.938 15.067 36.281 1.00 79.38 495 ILE A CA 1
ATOM 3870 C C . ILE A 1 495 ? -23.060 14.642 37.752 1.00 79.38 495 ILE A C 1
ATOM 3872 O O . ILE A 1 495 ? -23.888 15.176 38.494 1.00 79.38 495 ILE A O 1
ATOM 3876 N N . LEU A 1 496 ? -22.220 13.702 38.191 1.00 76.94 496 LEU A N 1
ATOM 3877 C CA . LEU A 1 496 ? -22.259 13.171 39.552 1.00 76.94 496 LEU A CA 1
ATOM 3878 C C . LEU A 1 496 ? -21.810 14.217 40.590 1.00 76.94 496 LEU A C 1
ATOM 3880 O O . LEU A 1 496 ? -22.426 14.339 41.652 1.00 76.94 496 LEU A O 1
ATOM 3884 N N . MET A 1 497 ? -20.809 15.036 40.256 1.00 72.12 497 MET A N 1
ATOM 3885 C CA . MET A 1 497 ? -20.345 16.140 41.106 1.00 72.12 497 MET A CA 1
ATOM 3886 C C . MET A 1 497 ? -21.392 17.260 41.222 1.00 72.12 497 MET A C 1
ATOM 3888 O O . MET A 1 497 ? -21.675 17.711 42.331 1.00 72.12 497 MET A O 1
ATOM 3892 N N . HIS A 1 498 ? -22.057 17.650 40.128 1.00 65.94 498 HIS A N 1
ATOM 3893 C CA . HIS A 1 498 ? -23.133 18.653 40.176 1.00 65.94 498 HIS A CA 1
ATOM 3894 C C . HIS A 1 498 ? -24.355 18.188 40.987 1.00 65.94 498 HIS A C 1
ATOM 3896 O O . HIS A 1 498 ? -24.912 18.969 41.762 1.00 65.94 498 HIS A O 1
ATOM 3902 N N . ALA A 1 499 ? -24.733 16.909 40.883 1.00 59.62 499 ALA A N 1
ATOM 3903 C CA . ALA A 1 499 ? -25.806 16.327 41.694 1.00 59.62 499 ALA A CA 1
ATOM 3904 C C . ALA A 1 499 ? -25.469 16.295 43.199 1.00 59.62 499 ALA A C 1
ATOM 3906 O O . ALA A 1 499 ? -26.366 16.378 44.040 1.00 59.62 499 ALA A O 1
ATOM 3907 N N . SER A 1 500 ? -24.181 16.197 43.541 1.00 56.44 500 SER A N 1
ATOM 3908 C CA . SER A 1 500 ? -23.691 16.215 44.924 1.00 56.44 500 SER A CA 1
ATOM 3909 C C . SER A 1 500 ? -23.754 17.623 45.530 1.00 56.44 500 SER A C 1
ATOM 3911 O O . SER A 1 500 ? -24.178 17.782 46.671 1.00 56.44 500 SER A O 1
ATOM 3913 N N . VAL A 1 501 ? -23.427 18.658 44.746 1.00 52.72 501 VAL A N 1
ATOM 3914 C CA . VAL A 1 501 ? -23.472 20.069 45.177 1.00 52.72 501 VAL A CA 1
ATOM 3915 C C . VAL A 1 501 ? -24.912 20.563 45.391 1.00 52.72 501 VAL A C 1
ATOM 3917 O O . VAL A 1 501 ? -25.183 21.268 46.362 1.00 52.72 501 VAL A O 1
ATOM 3920 N N . GLN A 1 502 ? -25.873 20.142 44.559 1.00 48.56 502 GLN A N 1
ATOM 3921 C CA . GLN A 1 502 ? -27.290 20.516 44.724 1.00 48.56 502 GLN A CA 1
ATOM 3922 C C . GLN A 1 502 ? -27.953 19.918 45.980 1.00 48.56 502 GLN A C 1
ATOM 3924 O O . GLN A 1 502 ? -28.850 20.541 46.552 1.00 48.56 502 GLN A O 1
ATOM 3929 N N . ARG A 1 503 ? -27.499 18.747 46.457 1.00 47.78 503 ARG A N 1
ATOM 3930 C CA . ARG A 1 503 ? -27.984 18.166 47.726 1.00 47.78 503 ARG A CA 1
ATOM 3931 C C . ARG A 1 503 ? -27.467 18.907 48.961 1.00 47.78 503 ARG A C 1
ATOM 3933 O O . ARG A 1 503 ? -28.152 18.917 49.974 1.00 47.78 503 ARG A O 1
ATOM 3940 N N . VAL A 1 504 ? -26.301 19.552 48.881 1.00 45.44 504 VAL A N 1
ATOM 3941 C CA . VAL A 1 504 ? -25.759 20.363 49.989 1.00 45.44 504 VAL A CA 1
ATOM 3942 C C . VAL A 1 504 ? -26.449 21.734 50.062 1.00 45.44 504 VAL A C 1
ATOM 3944 O O . VAL A 1 504 ? -26.668 22.253 51.150 1.00 45.44 504 VAL A O 1
ATOM 3947 N N . GLY A 1 505 ? -26.878 22.295 48.925 1.00 38.34 505 GLY A N 1
ATOM 3948 C CA . GLY A 1 505 ? -27.557 23.600 48.865 1.00 38.34 505 GLY A CA 1
ATOM 3949 C C . GLY A 1 505 ? -29.038 23.618 49.275 1.00 38.34 505 GLY A C 1
ATOM 3950 O O . GLY A 1 505 ? -29.608 24.694 49.411 1.00 38.34 505 GLY A O 1
ATOM 3951 N N . THR A 1 506 ? -29.674 22.459 49.473 1.00 41.50 506 THR A N 1
ATOM 3952 C CA . THR A 1 506 ? -31.112 22.344 49.812 1.00 41.50 506 THR A CA 1
ATOM 3953 C C . THR A 1 506 ? -31.370 21.854 51.243 1.00 41.50 506 THR A C 1
ATOM 3955 O O . THR A 1 506 ? -32.520 21.721 51.653 1.00 41.50 506 THR A O 1
ATOM 3958 N N . GLY A 1 507 ? -30.310 21.632 52.028 1.00 37.19 507 GLY A N 1
ATOM 3959 C CA . GLY A 1 507 ? -30.365 21.058 53.374 1.00 37.19 507 GLY A CA 1
ATOM 3960 C C . GLY A 1 507 ? -30.210 22.046 54.533 1.00 37.19 507 GLY A C 1
ATOM 3961 O O . GLY A 1 507 ? -29.655 21.648 55.545 1.00 37.19 507 GLY A O 1
ATOM 3962 N N . ASN A 1 508 ? -30.647 23.305 54.410 1.00 35.94 508 ASN A N 1
ATOM 3963 C CA . ASN A 1 508 ? -30.768 24.218 55.559 1.00 35.94 508 ASN A CA 1
ATOM 3964 C C . ASN A 1 508 ? -31.945 25.188 55.373 1.00 35.94 508 ASN A C 1
ATOM 3966 O O . ASN A 1 508 ? -31.797 26.303 54.876 1.00 35.94 508 ASN A O 1
ATOM 3970 N N . GLY A 1 509 ? -33.128 24.736 55.786 1.00 34.91 509 GLY A N 1
ATOM 3971 C CA . GLY A 1 509 ? -34.304 25.571 55.999 1.00 34.91 509 GLY A CA 1
ATOM 3972 C C . GLY A 1 509 ? -34.550 25.790 57.493 1.00 34.91 509 GLY A C 1
ATOM 3973 O O . GLY A 1 509 ? -34.772 24.836 58.225 1.00 34.91 509 GLY A O 1
ATOM 3974 N N . HIS A 1 510 ? -34.547 27.063 57.889 1.00 33.72 510 HIS A N 1
ATOM 3975 C CA . HIS A 1 510 ? -35.295 27.665 59.001 1.00 33.72 510 HIS A CA 1
ATOM 3976 C C . HIS A 1 510 ? -35.122 27.149 60.444 1.00 33.72 510 HIS A C 1
ATOM 3978 O O . HIS A 1 510 ? -35.844 26.274 60.908 1.00 33.72 510 HIS A O 1
ATOM 3984 N N . THR A 1 511 ? -34.373 27.928 61.233 1.00 32.34 511 THR A N 1
ATOM 3985 C CA . THR A 1 511 ? -34.807 28.336 62.581 1.00 32.34 511 THR A CA 1
ATOM 3986 C C . THR A 1 511 ? -34.732 29.857 62.707 1.00 32.34 511 THR A C 1
ATOM 3988 O O . THR A 1 511 ? -33.717 30.481 62.411 1.00 32.34 511 THR A O 1
ATOM 3991 N N . THR A 1 512 ? -35.853 30.444 63.107 1.00 40.22 512 THR A N 1
ATOM 3992 C CA . THR A 1 512 ? -36.101 31.864 63.379 1.00 40.22 512 THR A CA 1
ATOM 3993 C C . THR A 1 512 ? -35.315 32.390 64.584 1.00 40.22 512 THR A C 1
ATOM 3995 O O . THR A 1 512 ? -35.315 31.740 65.626 1.00 40.22 512 THR A O 1
ATOM 3998 N N . GLY A 1 513 ? -34.786 33.619 64.502 1.00 28.95 513 GLY A N 1
ATOM 3999 C CA . GLY A 1 513 ? -34.428 34.418 65.684 1.00 28.95 513 GLY A CA 1
ATOM 4000 C C . GLY A 1 513 ? -33.368 35.504 65.447 1.00 28.95 513 GLY A C 1
ATOM 4001 O O . GLY A 1 513 ? -32.201 35.169 65.343 1.00 28.95 513 GLY A O 1
ATOM 4002 N N . ARG A 1 514 ? -33.814 36.777 65.376 1.00 28.31 514 ARG A N 1
ATOM 4003 C CA . ARG A 1 514 ? -33.167 38.071 65.760 1.00 28.31 514 ARG A CA 1
ATOM 4004 C C . ARG A 1 514 ? -31.619 38.113 65.815 1.00 28.31 514 ARG A C 1
ATOM 4006 O O . ARG A 1 514 ? -31.027 37.352 66.558 1.00 28.31 514 ARG A O 1
ATOM 4013 N N . CYS A 1 515 ? -30.883 39.076 65.247 1.00 27.39 515 CYS A N 1
ATOM 4014 C CA . CYS A 1 515 ? -31.036 40.546 65.215 1.00 27.39 515 CYS A CA 1
ATOM 4015 C C . CYS A 1 515 ? -29.820 41.160 64.422 1.00 27.39 515 CYS A C 1
ATOM 4017 O O . CYS A 1 515 ? -29.041 40.377 63.887 1.00 27.39 515 CYS A O 1
ATOM 4019 N N . PRO A 1 516 ? -29.621 42.492 64.264 1.00 41.84 516 PRO A N 1
ATOM 4020 C CA . PRO A 1 516 ? -29.813 43.210 62.997 1.00 41.84 516 PRO A CA 1
ATOM 4021 C C . PRO A 1 516 ? -28.558 43.932 62.429 1.00 41.84 516 PRO A C 1
ATOM 4023 O O . PRO A 1 516 ? -27.483 43.907 63.012 1.00 41.84 516 PRO A O 1
ATOM 4026 N N . ALA A 1 517 ? -28.795 44.665 61.329 1.00 26.50 517 ALA A N 1
ATOM 4027 C CA . ALA A 1 517 ? -28.068 45.845 60.831 1.00 26.50 517 ALA A CA 1
ATOM 4028 C C . ALA A 1 517 ? -26.753 45.643 60.037 1.00 26.50 517 ALA A C 1
ATOM 4030 O O . ALA A 1 517 ? -25.679 45.387 60.565 1.00 26.50 517 ALA A O 1
ATOM 4031 N N . SER A 1 518 ? -26.864 45.881 58.726 1.00 28.83 518 SER A N 1
ATOM 4032 C CA . SER A 1 518 ? -25.805 46.432 57.856 1.00 28.83 518 SER A CA 1
ATOM 4033 C C . SER A 1 518 ? -25.611 47.939 58.168 1.00 28.83 518 SER A C 1
ATOM 4035 O O . SER A 1 518 ? -26.426 48.460 58.935 1.00 28.83 518 SER A O 1
ATOM 4037 N N . PRO A 1 519 ? -24.697 48.710 57.532 1.00 48.31 519 PRO A N 1
ATOM 4038 C CA . PRO A 1 519 ? -23.651 48.376 56.551 1.00 48.31 519 PRO A CA 1
ATOM 4039 C C . PRO A 1 519 ? -22.295 49.072 56.853 1.00 48.31 519 PRO A C 1
ATOM 4041 O O . PRO A 1 519 ? -22.183 49.822 57.812 1.00 48.31 519 PRO A O 1
ATOM 4044 N N . HIS A 1 520 ? -21.263 48.830 56.033 1.00 29.45 520 HIS A N 1
ATOM 4045 C CA . HIS A 1 520 ? -20.389 49.847 55.404 1.00 29.45 520 HIS A CA 1
ATOM 4046 C C . HIS A 1 520 ? -19.101 49.196 54.857 1.00 29.45 520 HIS A C 1
ATOM 4048 O O . HIS A 1 520 ? -18.206 48.802 55.594 1.00 29.45 520 HIS A O 1
ATOM 4054 N N . ALA A 1 521 ? -19.005 49.120 53.528 1.00 31.39 521 ALA A N 1
ATOM 4055 C CA . ALA A 1 521 ? -17.741 49.297 52.801 1.00 31.39 521 ALA A CA 1
ATOM 4056 C C . ALA A 1 521 ? -17.370 50.812 52.844 1.00 31.39 521 ALA A C 1
ATOM 4058 O O . ALA A 1 521 ? -18.289 51.584 53.150 1.00 31.39 521 ALA A O 1
ATOM 4059 N N . PRO A 1 522 ? -16.153 51.302 52.480 1.00 43.78 522 PRO A N 1
ATOM 4060 C CA . PRO A 1 522 ? -15.248 50.712 51.478 1.00 43.78 522 PRO A CA 1
ATOM 4061 C C . PRO A 1 522 ? -13.712 50.974 51.616 1.00 43.78 522 PRO A C 1
ATOM 4063 O O . PRO A 1 522 ? -13.246 51.713 52.469 1.00 43.78 522 PRO A O 1
ATOM 4066 N N . LEU A 1 523 ? -12.954 50.360 50.689 1.00 33.38 523 LEU A N 1
ATOM 4067 C CA . LEU A 1 523 ? -11.734 50.834 49.987 1.00 33.38 523 LEU A CA 1
ATOM 4068 C C . LEU A 1 523 ? -10.573 51.517 50.756 1.00 33.38 523 LEU A C 1
ATOM 4070 O O . LEU A 1 523 ? -10.674 52.661 51.176 1.00 33.38 523 LEU A O 1
ATOM 4074 N N . SER A 1 524 ? -9.381 50.909 50.696 1.00 32.91 524 SER A N 1
ATOM 4075 C CA . SER A 1 524 ? -8.108 51.544 50.263 1.00 32.91 524 SER A CA 1
ATOM 4076 C C . SER A 1 524 ? -7.012 50.461 50.187 1.00 32.91 524 SER A C 1
ATOM 4078 O O . SER A 1 524 ? -6.905 49.608 51.056 1.00 32.91 524 SER A O 1
ATOM 4080 N N . GLN A 1 525 ? -6.445 50.203 49.005 1.00 33.66 525 GLN A N 1
ATOM 4081 C CA . GLN A 1 525 ? -5.165 50.734 48.511 1.00 33.66 525 GLN A CA 1
ATOM 4082 C C . GLN A 1 525 ? -3.945 50.498 49.424 1.00 33.66 525 GLN A C 1
ATOM 4084 O O . GLN A 1 525 ? -3.772 51.181 50.422 1.00 33.66 525 GLN A O 1
ATOM 4089 N N . GLY A 1 526 ? -3.007 49.681 48.926 1.00 30.38 526 GLY A N 1
ATOM 4090 C CA . GLY A 1 526 ? -1.618 50.134 48.795 1.00 30.38 526 GLY A CA 1
ATOM 4091 C C . GLY A 1 526 ? -0.534 49.463 49.649 1.00 30.38 526 GLY A C 1
ATOM 4092 O O . GLY A 1 526 ? -0.397 49.776 50.819 1.00 30.38 526 GLY A O 1
ATOM 4093 N N . ARG A 1 527 ? 0.341 48.731 48.934 1.00 31.64 527 ARG A N 1
ATOM 4094 C CA . ARG A 1 527 ? 1.826 48.735 49.013 1.00 31.64 527 ARG A CA 1
ATOM 4095 C C . ARG A 1 527 ? 2.498 48.122 50.258 1.00 31.64 527 ARG A C 1
ATOM 4097 O O . ARG A 1 527 ? 2.287 48.554 51.374 1.00 31.64 527 ARG A O 1
ATOM 4104 N N . LEU A 1 528 ? 3.227 47.017 50.065 1.00 34.78 528 LEU A N 1
ATOM 4105 C CA . LEU A 1 528 ? 4.678 46.887 49.773 1.00 34.78 528 LEU A CA 1
ATOM 4106 C C . LEU A 1 528 ? 5.517 46.734 51.053 1.00 34.78 528 LEU A C 1
ATOM 4108 O O . LEU A 1 528 ? 5.724 47.728 51.733 1.00 34.78 528 LEU A O 1
ATOM 4112 N N . ASN A 1 529 ? 6.021 45.502 51.239 1.00 31.64 529 ASN A N 1
ATOM 4113 C CA . ASN A 1 529 ? 7.380 45.071 51.638 1.00 31.64 529 ASN A CA 1
ATOM 4114 C C . ASN A 1 529 ? 8.030 45.659 52.914 1.00 31.64 529 ASN A C 1
ATOM 4116 O O . ASN A 1 529 ? 7.687 46.757 53.342 1.00 31.64 529 ASN A O 1
ATOM 4120 N N . PRO A 1 530 ? 8.969 44.940 53.566 1.00 49.31 530 PRO A N 1
ATOM 4121 C CA . PRO A 1 530 ? 10.115 44.217 52.977 1.00 49.31 530 PRO A CA 1
ATOM 4122 C C . PRO A 1 530 ? 9.848 42.798 52.486 1.00 49.31 530 PRO A C 1
ATOM 4124 O O . PRO A 1 530 ? 9.200 42.030 53.230 1.00 49.31 530 PRO A O 1
#

Foldseek 3Di:
DDDDPDVPQQAALVVLLVCLVVVVLVVVLVVLVPDQLVSYPLVSNLVSCVVRCVPPDPCSLVNLLSSLQSDHDVLSSLLSCFVNLSLQSNLVSVLVCLVVVVDQLQVSVVSLLPDPDPDGHDCSLVSLQSSLQSWHFCLPRDRDDRDPVQFFDDDDDPDDDPCVVVVPQRDDHGPDFNDDDADDQDFDADPVVCVLVVLQVLLVVCLVVLLVQCLVLPLLSLLLLQLLQLVLLLVVCVVQPVPPPPLNVVSVVSSVVSNVSNVPPDDPPSNSSSSNNHALVSSLVSLVSHDDPVSSLVSLVVSLVVLVSLLVSLVVLLVVLLVLLVVLVVVLVVLCVVLVVVLVVLVVQLCVFQFKDWDPVQLVSLLSNCLAPNNVRSVVCCLVRVSNTQMDGFDFDDDDPDTDTDDVPDPDPPRDGNSVVDSGPVVVSVVVVCCVVVVCPGNVVSSSVSSNSSNVSSVVNSVSNSSSVSSNVSSVVSVVSSVVSVVSSVVSVVVNVVVVVVVVVVPDDDDDDDDDDDDDDDDDDDDDDD

pLDDT: mean 73.81, std 18.87, range [26.5, 94.94]